Protein AF-0000000080641551 (afdb_homodimer)

Secondary structure (DSSP, 8-state):
----EEEEEE-GGGTB-TTSSB-HHHHHHHHHHHHHHHHTT-EEEEE---HHHHHTTTTT-SS---SHHHHHHHHHHHHHHHHHHHHHHHHTTT--EEEEEE-GGGGTSHHHHHHHHHHHHHHHHTT-EEEEEE-TTT--GGGS-SSHHHHHHHHHHHTT-SEEEEE-SSSSEESS-TTT-TT--EESEESS--HHHHHHHHT---SS-SS-HHHHHHHHHHHHHTT-EEEEEE--STTHHHHHHTT--EEEEES-TT-PPPPHHHHHHHHH--EEEEEEE-HHHHHHHHHS-PPBPGGGEEEEES---TT-EEEEEETTEEEEEEE-SS-HHHHHHHTT--GGGSTT-S---SB-GGGEEES---STT-/----EEEEEE-GGGTB-TTSSB-HHHHHHHHHHHHHHHHTT-EEEEE---HHHHHTTTTT-SS---SHHHHHHHHHHHHHHHHHHHHHHHHTTT--EEEEEE-GGGGTSHHHHHHHHHHHHHHHHTT-EEEEEE-TTT--GGGS-SSHHHHHHHHHHHTT-SEEEEE-SSSS-BSS-TTT-TT--B-SEESS--HHHHHHHTT---SS-SS-HHHHHHHHHHHHHTT-EEEEEE--STTHHHHHHTT--EEEEES-TT-PPPPHHHHHHHHH--EEEEEEE-HHHHHHHHHS-PPBPGGGEEEEES---TT-EEEEEETTEEEEEEE-SS-HHHHHHHTT--GGGSTT-S---SB-GGGEEES---STT-

Solvent-accessible surface area (backbone atoms only — not comparable to full-atom values): 37179 Å² total; per-residue (Å²): 129,83,72,43,38,35,32,38,30,42,39,43,78,67,35,31,46,96,80,46,34,62,28,67,68,45,50,44,37,53,43,46,15,52,48,50,44,43,73,68,57,30,46,57,35,37,29,46,57,40,26,39,37,44,9,22,58,81,66,67,38,94,48,80,56,83,49,69,42,49,36,17,32,13,19,15,32,1,42,58,54,48,49,47,52,52,41,60,52,28,44,76,73,76,38,46,57,23,52,39,71,44,52,54,67,45,48,44,38,66,66,27,36,51,38,36,41,44,14,53,50,50,32,51,75,62,64,33,34,44,39,33,35,69,41,51,40,47,48,36,79,88,48,36,65,67,26,62,46,40,48,40,20,52,50,30,34,60,66,58,20,59,31,36,37,40,41,49,98,44,58,41,49,50,82,39,58,57,89,79,32,84,80,39,47,70,41,57,67,36,65,66,80,48,70,68,60,51,58,60,27,65,72,55,72,59,88,81,53,84,47,33,59,36,44,48,50,52,16,45,45,51,15,44,74,37,29,20,30,31,34,36,13,35,75,67,60,52,54,28,58,56,37,38,74,71,70,65,45,50,26,18,38,35,44,57,94,76,59,62,77,57,57,56,54,24,45,41,40,65,72,29,42,62,70,48,33,34,37,32,32,35,62,69,41,41,51,36,36,74,75,64,55,39,49,40,41,30,48,27,34,72,45,72,46,68,75,37,54,59,62,34,27,24,34,35,30,30,83,91,34,76,45,27,29,22,33,24,67,38,24,41,68,52,41,66,70,40,42,56,36,50,71,86,74,47,81,87,53,87,66,65,41,36,23,41,42,68,32,40,26,64,66,68,67,67,76,60,86,110,128,83,73,43,38,37,33,40,29,43,39,43,79,68,34,30,45,96,81,46,34,61,28,66,68,44,49,44,36,52,42,45,16,51,47,50,43,43,71,69,57,30,46,56,35,37,28,44,57,40,24,38,37,45,9,21,57,82,68,68,38,91,47,82,57,84,48,69,42,47,36,17,32,13,20,15,32,1,42,56,53,47,49,48,52,53,39,60,52,27,44,78,72,75,38,46,57,22,52,41,69,44,53,54,67,45,49,43,38,66,66,27,36,51,39,36,40,43,15,50,50,49,32,50,76,63,64,33,33,45,40,33,34,69,43,52,42,46,47,38,79,90,48,36,66,68,26,62,46,42,49,40,20,54,49,32,34,59,66,58,21,58,32,36,38,39,42,47,99,43,57,42,48,51,82,39,59,56,90,79,32,84,79,40,47,70,40,57,67,35,67,65,80,49,70,68,59,51,58,60,28,64,73,53,72,58,90,79,53,83,47,32,58,36,43,50,49,52,16,46,46,52,15,44,75,36,28,22,30,33,34,36,15,35,76,67,60,53,55,28,57,56,36,37,73,70,71,65,44,50,26,18,38,34,44,58,93,75,58,61,74,58,57,56,56,25,44,42,40,64,71,28,42,60,71,49,34,35,36,32,33,34,63,69,41,40,49,36,36,74,75,65,55,39,50,39,40,31,48,29,32,70,46,71,46,67,76,36,56,57,61,33,26,24,34,33,30,30,84,92,35,76,45,28,30,22,34,24,67,38,24,41,68,51,41,68,71,40,41,56,36,49,71,86,75,47,81,85,54,89,66,68,41,35,24,41,44,67,32,41,29,67,67,69,69,64,75,60,86,109

Foldseek 3Di:
DDAFEEEEEDEQVQQADPQLAGDLVSLLFVLLQVLVSVVVVYHYEYEYDRLLRQFLVVVVHSGRDDDLQSSLNSSVRSVVVVQVSNQVNNVVSVEAEDEDADWLVLLADPVSLVVVQVVVVVCRVVRHHYYYYHNSNPDDPVGHLLGSLLVSLLVCLSNVGQAYEYADPALEAWPADCVVDVPIDHAAEAAAQDPSSLVRFVVPDDDPRSQGPNSNRVSQRSNVVSQHKYWYGHAGGNCQVVCVVVSNHRYYIYHDPPRDGQDNLQSSLAPRYPAQWEWEFEPVQLCCCQPVLAFAFLLGTDAIGHWDAQQHKHFYAYPVGTFWIFGFRHTNVRSVVSHNPDQVPDPPDPDRGRGGSSGIYTPCNPPPVD/DDAFEEEEEDEQVQQADPQLAGDLVSLLFVLLQVLVSVVVVYHYEYEYDRLLRQFLVVVPHSGRDDDLQSSLVSSVRSVVVVLVSNQVNNVVSVEAEDEDADWLVLLADPVSLVVVQVVVVVCRVVRHHYYYYHNSNPDDPVGHLLGSLLVSLLVCLSNVGQAYEYADPALEQWPADCVVDVPIDHAAEAAAQDPSSLVRFVVPDDDPRSQGPNSNRVSQRSNVVSQHKYWYGHAGGNCQVVCVVVSNHRYYIYHDPPRDGQDNLQSSLAPRYDAQWEWEFEPVQLCCCQPVLAFAFLLGTDAIGHWDAQQHKHFYAYPVGTFWIFGFRHTNVRSVVSHNPDQVRDPPDPDRGRGGSSGIYTPCPPPPVD

pLDDT: mean 82.6, std 15.91, range [26.17, 98.56]

Organism: Bacillus amyloliquefaciens (strain ATCC 23350 / DSM 7 / BCRC 11601 / CCUG 28519 / NBRC 15535 / NRRL B-14393 / F) (NCBI:txid692420)

Structure (mmCIF, N/CA/C/O backbone):
data_AF-0000000080641551-model_v1
#
loop_
_entity.id
_entity.type
_entity.pdbx_description
1 polymer 'Glutamate 5-kinase'
#
loop_
_atom_site.group_PDB
_atom_site.id
_atom_site.type_symbol
_atom_site.label_atom_id
_atom_site.label_alt_id
_atom_site.label_comp_id
_atom_site.label_asym_id
_atom_site.label_entity_id
_atom_site.label_seq_id
_atom_site.pdbx_PDB_ins_code
_atom_site.Cartn_x
_atom_site.Cartn_y
_atom_site.Cartn_z
_atom_site.occupancy
_atom_site.B_iso_or_equiv
_atom_site.auth_seq_id
_atom_site.auth_comp_id
_atom_site.auth_asym_id
_atom_site.auth_atom_id
_atom_site.pdbx_PDB_model_num
ATOM 1 N N . MET A 1 1 ? 16.047 -33.625 -2.916 1 55.66 1 MET A N 1
ATOM 2 C CA . MET A 1 1 ? 15.016 -32.906 -3.654 1 55.66 1 MET A CA 1
ATOM 3 C C . MET A 1 1 ? 15.484 -31.516 -4.043 1 55.66 1 MET A C 1
ATOM 5 O O . MET A 1 1 ? 16.203 -30.859 -3.279 1 55.66 1 MET A O 1
ATOM 9 N N . LYS A 1 2 ? 15.336 -31.078 -5.301 1 81.25 2 LYS A N 1
ATOM 10 C CA . LYS A 1 2 ? 15.773 -29.781 -5.832 1 81.25 2 LYS A CA 1
ATOM 11 C C . LYS A 1 2 ? 15.023 -28.641 -5.164 1 81.25 2 LYS A C 1
ATOM 13 O O . LYS A 1 2 ? 13.82 -28.734 -4.922 1 81.25 2 LYS A O 1
ATOM 18 N N . LYS A 1 3 ? 15.742 -27.656 -4.621 1 91.44 3 LYS A N 1
ATOM 19 C CA . LYS A 1 3 ? 15.188 -26.438 -4.043 1 91.44 3 LYS A CA 1
ATOM 20 C C . LYS A 1 3 ? 14.195 -25.781 -5 1 91.44 3 LYS A C 1
ATOM 22 O O . LYS A 1 3 ? 14.477 -25.641 -6.191 1 91.44 3 LYS A O 1
ATOM 27 N N . GLN A 1 4 ? 12.977 -25.641 -4.477 1 94.44 4 GLN A N 1
ATOM 28 C CA . GLN A 1 4 ? 11.953 -24.984 -5.285 1 94.44 4 GLN A CA 1
ATOM 29 C C . GLN A 1 4 ? 11.43 -23.719 -4.605 1 94.44 4 GLN A C 1
ATOM 31 O O . GLN A 1 4 ? 11.492 -23.594 -3.379 1 94.44 4 GLN A O 1
ATOM 36 N N . ARG A 1 5 ? 11.031 -22.812 -5.445 1 95.31 5 ARG A N 1
ATOM 37 C CA . ARG A 1 5 ? 10.328 -21.609 -4.996 1 95.31 5 ARG A CA 1
ATOM 38 C C . ARG A 1 5 ? 8.828 -21.75 -5.176 1 95.31 5 ARG A C 1
ATOM 40 O O . ARG A 1 5 ? 8.336 -21.891 -6.305 1 95.31 5 ARG A O 1
ATOM 47 N N . ILE A 1 6 ? 8.102 -21.703 -4.047 1 97.56 6 ILE A N 1
ATOM 48 C CA . ILE A 1 6 ? 6.688 -22.062 -4.07 1 97.56 6 ILE A CA 1
ATOM 49 C C . ILE A 1 6 ? 5.855 -20.906 -3.541 1 97.56 6 ILE A C 1
ATOM 51 O O . ILE A 1 6 ? 6.176 -20.328 -2.5 1 97.56 6 ILE A O 1
ATOM 55 N N . VAL A 1 7 ? 4.836 -20.484 -4.289 1 98.25 7 VAL A N 1
ATOM 56 C CA . VAL A 1 7 ? 3.84 -19.531 -3.818 1 98.25 7 VAL A CA 1
ATOM 57 C C . VAL A 1 7 ? 2.578 -20.266 -3.377 1 98.25 7 VAL A C 1
ATOM 59 O O . VAL A 1 7 ? 2.033 -21.078 -4.129 1 98.25 7 VAL A O 1
ATOM 62 N N . VAL A 1 8 ? 2.156 -20.047 -2.146 1 98.56 8 VAL A N 1
ATOM 63 C CA . VAL A 1 8 ? 0.951 -20.672 -1.603 1 98.56 8 VAL A CA 1
ATOM 64 C C . VAL A 1 8 ? -0.115 -19.609 -1.363 1 98.56 8 VAL A C 1
ATOM 66 O O . VAL A 1 8 ? 0.121 -18.625 -0.639 1 98.56 8 VAL A O 1
ATOM 69 N N . LYS A 1 9 ? -1.244 -19.75 -2.004 1 97.06 9 LYS A N 1
ATOM 70 C CA . LYS A 1 9 ? -2.381 -18.859 -1.772 1 97.06 9 LYS A CA 1
ATOM 71 C C . LYS A 1 9 ? -3.434 -19.531 -0.897 1 97.06 9 LYS A C 1
ATOM 73 O O . LYS A 1 9 ? -3.91 -20.625 -1.218 1 97.06 9 LYS A O 1
ATOM 78 N N . ILE A 1 10 ? -3.738 -18.922 0.166 1 94.69 10 ILE A N 1
ATOM 79 C CA . ILE A 1 10 ? -4.785 -19.406 1.061 1 94.69 10 ILE A CA 1
ATOM 80 C C . ILE A 1 10 ? -5.969 -18.438 1.038 1 94.69 10 ILE A C 1
ATOM 82 O O . ILE A 1 10 ? -5.816 -17.25 1.337 1 94.69 10 ILE A O 1
ATOM 86 N N . GLY A 1 11 ? -7.094 -18.953 0.756 1 87.5 11 GLY A N 1
ATOM 87 C CA . GLY A 1 11 ? -8.297 -18.125 0.706 1 87.5 11 GLY A CA 1
ATOM 88 C C . GLY A 1 11 ? -8.914 -17.906 2.07 1 87.5 11 GLY A C 1
ATOM 89 O O . GLY A 1 11 ? -8.555 -18.562 3.045 1 87.5 11 GLY A O 1
ATOM 90 N N . SER A 1 12 ? -9.891 -16.969 2.105 1 84.75 12 SER A N 1
ATOM 91 C CA . SER A 1 12 ? -10.555 -16.594 3.35 1 84.75 12 SER A CA 1
ATOM 92 C C . SER A 1 12 ? -11.289 -17.797 3.959 1 84.75 12 SER A C 1
ATOM 94 O O . SER A 1 12 ? -11.281 -17.969 5.18 1 84.75 12 SER A O 1
ATOM 96 N N . SER A 1 13 ? -11.859 -18.625 3.064 1 81.25 13 SER A N 1
ATOM 97 C CA . SER A 1 13 ? -12.609 -19.766 3.549 1 81.25 13 SER A CA 1
ATOM 98 C C . SER A 1 13 ? -11.703 -20.766 4.27 1 81.25 13 SER A C 1
ATOM 100 O O . SER A 1 13 ? -12.148 -21.469 5.172 1 81.25 13 SER A O 1
ATOM 102 N N . SER A 1 14 ? -10.492 -20.75 3.871 1 86 14 SER A N 1
ATOM 103 C CA . SER A 1 14 ? -9.531 -21.672 4.461 1 86 14 SER A CA 1
ATOM 104 C C . SER A 1 14 ? -8.875 -21.078 5.699 1 86 14 SER A C 1
ATOM 106 O O . SER A 1 14 ? -8.031 -21.719 6.332 1 86 14 SER A O 1
ATOM 108 N N . LEU A 1 15 ? -9.266 -19.891 6.105 1 89.81 15 LEU A N 1
ATOM 109 C CA . LEU A 1 15 ? -8.656 -19.219 7.246 1 89.81 15 LEU A CA 1
ATOM 110 C C . LEU A 1 15 ? -9.695 -18.922 8.32 1 89.81 15 LEU A C 1
ATOM 112 O O . LEU A 1 15 ? -9.344 -18.547 9.445 1 89.81 15 LEU A O 1
ATOM 116 N N . THR A 1 16 ? -10.969 -19.047 7.953 1 87.88 16 THR A N 1
ATOM 117 C CA . THR A 1 16 ? -12.023 -18.578 8.844 1 87.88 16 THR A CA 1
ATOM 118 C C . THR A 1 16 ? -12.883 -19.734 9.328 1 87.88 16 THR A C 1
ATOM 120 O O . THR A 1 16 ? -12.891 -20.812 8.711 1 87.88 16 THR A O 1
ATOM 123 N N . ASN A 1 17 ? -13.57 -19.5 10.414 1 86.94 17 ASN A N 1
ATOM 124 C CA . ASN A 1 17 ? -14.555 -20.453 10.922 1 86.94 17 ASN A CA 1
ATOM 125 C C . ASN A 1 17 ? -15.961 -20.141 10.406 1 86.94 17 ASN A C 1
ATOM 127 O O . ASN A 1 17 ? -16.125 -19.312 9.5 1 86.94 17 ASN A O 1
ATOM 131 N N . SER A 1 18 ? -16.922 -20.859 10.914 1 81.44 18 SER A N 1
ATOM 132 C CA . SER A 1 18 ? -18.297 -20.781 10.422 1 81.44 18 SER A CA 1
ATOM 133 C C . SER A 1 18 ? -18.891 -19.391 10.695 1 81.44 18 SER A C 1
ATOM 135 O O . SER A 1 18 ? -19.797 -18.953 9.984 1 81.44 18 SER A O 1
ATOM 137 N N . ASN A 1 19 ? -18.359 -18.688 11.625 1 80.06 19 ASN A N 1
ATOM 138 C CA . ASN A 1 19 ? -18.875 -17.359 11.961 1 80.06 19 ASN A CA 1
ATOM 139 C C . ASN A 1 19 ? -18.156 -16.266 11.18 1 80.06 19 ASN A C 1
ATOM 141 O O . ASN A 1 19 ? -18.453 -15.086 11.336 1 80.06 19 ASN A O 1
ATOM 145 N N . GLY A 1 20 ? -17.203 -16.672 10.406 1 80.44 20 GLY A N 1
ATOM 146 C CA . GLY A 1 20 ? -16.5 -15.711 9.57 1 80.44 20 GLY A CA 1
ATOM 147 C C . GLY A 1 20 ? -15.281 -15.109 10.242 1 80.44 20 GLY A C 1
ATOM 148 O O . GLY A 1 20 ? -14.602 -14.258 9.664 1 80.44 20 GLY A O 1
ATOM 149 N N . SER A 1 21 ? -14.992 -15.547 11.414 1 85.88 21 SER A N 1
ATOM 150 C CA . SER A 1 21 ? -13.812 -15.07 12.133 1 85.88 21 SER A CA 1
ATOM 151 C C . SER A 1 21 ? -12.609 -15.961 11.867 1 85.88 21 SER A C 1
ATOM 153 O O . SER A 1 21 ? -12.758 -17.109 11.414 1 85.88 21 SER A O 1
ATOM 155 N N . ILE A 1 22 ? -11.453 -15.438 12.109 1 90.06 22 ILE A N 1
ATOM 156 C CA . ILE A 1 22 ? -10.227 -16.172 11.852 1 90.06 22 ILE A CA 1
ATOM 157 C C . ILE A 1 22 ? -10.18 -17.422 12.734 1 90.06 22 ILE A C 1
ATOM 159 O O . ILE A 1 22 ? -10.555 -17.375 13.914 1 90.06 22 ILE A O 1
ATOM 163 N N . ASP A 1 23 ? -9.797 -18.5 12.117 1 92.44 23 ASP A N 1
ATOM 164 C CA . ASP A 1 23 ? -9.625 -19.797 12.789 1 92.44 23 ASP A CA 1
ATOM 165 C C . ASP A 1 23 ? -8.156 -20.062 13.086 1 92.44 23 ASP A C 1
ATOM 167 O O . ASP A 1 23 ? -7.398 -20.453 12.195 1 92.44 23 ASP A O 1
ATOM 171 N N . GLU A 1 24 ? -7.781 -19.984 14.336 1 93.12 24 GLU A N 1
ATOM 172 C CA . GLU A 1 24 ? -6.387 -20.125 14.742 1 93.12 24 GLU A CA 1
ATOM 173 C C . GLU A 1 24 ? -5.844 -21.516 14.406 1 93.12 24 GLU A C 1
ATOM 175 O O . GLU A 1 24 ? -4.668 -21.656 14.078 1 93.12 24 GLU A O 1
ATOM 180 N N . ALA A 1 25 ? -6.691 -22.469 14.523 1 94.62 25 ALA A N 1
ATOM 181 C CA . ALA A 1 25 ? -6.27 -23.844 14.227 1 94.62 25 ALA A CA 1
ATOM 182 C C . ALA A 1 25 ? -5.875 -23.984 12.766 1 94.62 25 ALA A C 1
ATOM 184 O O . ALA A 1 25 ? -4.938 -24.719 12.438 1 94.62 25 ALA A O 1
ATOM 185 N N . LYS A 1 26 ? -6.602 -23.375 11.969 1 94.06 26 LYS A N 1
ATOM 186 C CA . LYS A 1 26 ? -6.289 -23.422 10.547 1 94.06 26 LYS A CA 1
ATOM 187 C C . LYS A 1 26 ? -4.961 -22.719 10.25 1 94.06 26 LYS A C 1
ATOM 189 O O . LYS A 1 26 ? -4.16 -23.219 9.453 1 94.06 26 LYS A O 1
ATOM 194 N N . ILE A 1 27 ? -4.758 -21.578 10.859 1 96.06 27 ILE A N 1
ATOM 195 C CA . ILE A 1 27 ? -3.504 -20.844 10.68 1 96.06 27 ILE A CA 1
ATOM 196 C C . ILE A 1 27 ? -2.338 -21.703 11.172 1 96.06 27 ILE A C 1
ATOM 198 O O . ILE A 1 27 ? -1.302 -21.797 10.508 1 96.06 27 ILE A O 1
ATOM 202 N N . LYS A 1 28 ? -2.518 -22.297 12.297 1 97.06 28 LYS A N 1
ATOM 203 C CA . LYS A 1 28 ? -1.504 -23.188 12.844 1 97.06 28 LYS A CA 1
ATOM 204 C C . LYS A 1 28 ? -1.162 -24.297 11.859 1 97.06 28 LYS A C 1
ATOM 206 O O . LYS A 1 28 ? 0.013 -24.594 11.625 1 97.06 28 LYS A O 1
ATOM 211 N N . GLU A 1 29 ? -2.156 -24.875 11.344 1 97.06 29 GLU A N 1
ATOM 212 C CA . GLU A 1 29 ? -1.962 -25.969 10.391 1 97.06 29 GLU A CA 1
ATOM 213 C C . GLU A 1 29 ? -1.209 -25.5 9.156 1 97.06 29 GLU A C 1
ATOM 215 O O . GLU A 1 29 ? -0.31 -26.188 8.672 1 97.06 29 GLU A O 1
ATOM 220 N N . HIS A 1 30 ? -1.605 -24.391 8.586 1 97.56 30 HIS A N 1
ATOM 221 C CA . HIS A 1 30 ? -0.941 -23.844 7.41 1 97.56 30 HIS A CA 1
ATOM 222 C C . HIS A 1 30 ? 0.521 -23.531 7.699 1 97.56 30 HIS A C 1
ATOM 224 O O . HIS A 1 30 ? 1.396 -23.797 6.875 1 97.56 30 HIS A O 1
ATOM 230 N N . THR A 1 31 ? 0.793 -22.922 8.867 1 98.12 31 THR A N 1
ATOM 231 C CA . THR A 1 31 ? 2.158 -22.547 9.211 1 98.12 31 THR A CA 1
ATOM 232 C C . THR A 1 31 ? 3.016 -23.797 9.445 1 98.12 31 THR A C 1
ATOM 234 O O . THR A 1 31 ? 4.215 -23.781 9.156 1 98.12 31 THR A O 1
ATOM 237 N N . GLU A 1 32 ? 2.432 -24.844 9.969 1 98.25 32 GLU A N 1
ATOM 238 C CA . GLU A 1 32 ? 3.135 -26.109 10.102 1 98.25 32 GLU A CA 1
ATOM 239 C C . GLU A 1 32 ? 3.537 -26.672 8.742 1 98.25 32 GLU A C 1
ATOM 241 O O . GLU A 1 32 ? 4.656 -27.156 8.57 1 98.25 32 GLU A O 1
ATOM 246 N N . ALA A 1 33 ? 2.639 -26.625 7.859 1 98.44 33 ALA A N 1
ATOM 247 C CA . ALA A 1 33 ? 2.904 -27.109 6.508 1 98.44 33 ALA A CA 1
ATOM 248 C C . ALA A 1 33 ? 4 -26.297 5.832 1 98.44 33 ALA A C 1
ATOM 250 O O . ALA A 1 33 ? 4.883 -26.844 5.176 1 98.44 33 ALA A O 1
ATOM 251 N N . ILE A 1 34 ? 3.936 -25.016 5.98 1 98.44 34 ILE A N 1
ATOM 252 C CA . ILE A 1 34 ? 4.93 -24.109 5.41 1 98.44 34 ILE A CA 1
ATOM 253 C C . ILE A 1 34 ? 6.301 -24.406 6.016 1 98.44 34 ILE A C 1
ATOM 255 O O . ILE A 1 34 ? 7.305 -24.453 5.301 1 98.44 34 ILE A O 1
ATOM 259 N N . SER A 1 35 ? 6.324 -24.594 7.312 1 98.31 35 SER A N 1
ATOM 260 C CA . SER A 1 35 ? 7.578 -24.844 8.008 1 98.31 35 SER A CA 1
ATOM 261 C C . SER A 1 35 ? 8.234 -26.125 7.504 1 98.31 35 SER A C 1
ATOM 263 O O . SER A 1 35 ? 9.461 -26.203 7.418 1 98.31 35 SER A O 1
ATOM 265 N N . LEU A 1 36 ? 7.438 -27.125 7.211 1 98.12 36 LEU A N 1
ATOM 266 C CA . LEU A 1 36 ? 7.973 -28.375 6.695 1 98.12 36 LEU A CA 1
ATOM 267 C C . LEU A 1 36 ? 8.648 -28.172 5.344 1 98.12 36 LEU A C 1
ATOM 269 O O . LEU A 1 36 ? 9.719 -28.719 5.086 1 98.12 36 LEU A O 1
ATOM 273 N N . LEU A 1 37 ? 8.031 -27.391 4.457 1 97.81 37 LEU A N 1
ATOM 274 C CA . LEU A 1 37 ? 8.648 -27.094 3.166 1 97.81 37 LEU A CA 1
ATOM 275 C C . LEU A 1 37 ? 9.969 -26.359 3.354 1 97.81 37 LEU A C 1
ATOM 277 O O . LEU A 1 37 ? 10.945 -26.641 2.656 1 97.81 37 LEU A O 1
ATOM 281 N N . LYS A 1 38 ? 9.922 -25.406 4.273 1 97.44 38 LYS A N 1
ATOM 282 C CA . LYS A 1 38 ? 11.133 -24.656 4.566 1 97.44 38 LYS A CA 1
ATOM 283 C C . LYS A 1 38 ? 12.234 -25.562 5.094 1 97.44 38 LYS A C 1
ATOM 285 O O . LYS A 1 38 ? 13.398 -25.438 4.707 1 97.44 38 LYS A O 1
ATOM 290 N N . GLU A 1 39 ? 11.898 -26.438 5.938 1 96.31 39 GLU A N 1
ATOM 291 C CA . GLU A 1 39 ? 12.844 -27.406 6.484 1 96.31 39 GLU A CA 1
ATOM 292 C C . GLU A 1 39 ? 13.445 -28.266 5.379 1 96.31 39 GLU A C 1
ATOM 294 O O . GLU A 1 39 ? 14.594 -28.703 5.48 1 96.31 39 GLU A O 1
ATOM 299 N N . ASN A 1 40 ? 12.664 -28.531 4.402 1 96.5 40 ASN A N 1
ATOM 300 C CA . ASN A 1 40 ? 13.117 -29.344 3.275 1 96.5 40 ASN A CA 1
ATOM 301 C C . ASN A 1 40 ? 13.945 -28.531 2.293 1 96.5 40 ASN A C 1
ATOM 303 O O . ASN A 1 40 ? 14.328 -29.016 1.229 1 96.5 40 ASN A O 1
ATOM 307 N N . GLY A 1 41 ? 14.148 -27.219 2.582 1 95.81 41 GLY A N 1
ATOM 308 C CA . GLY A 1 41 ? 15.078 -26.406 1.811 1 95.81 41 GLY A CA 1
ATOM 309 C C . GLY A 1 41 ? 14.391 -25.547 0.762 1 95.81 41 GLY A C 1
ATOM 310 O O . GLY A 1 41 ? 15.055 -24.828 0.014 1 95.81 41 GLY A O 1
ATOM 311 N N . HIS A 1 42 ? 13.055 -25.562 0.713 1 97.31 42 HIS A N 1
ATOM 312 C CA . HIS A 1 42 ? 12.312 -24.797 -0.286 1 97.31 42 HIS A CA 1
ATOM 313 C C . HIS A 1 42 ? 12.102 -23.359 0.162 1 97.31 42 HIS A C 1
ATOM 315 O O . HIS A 1 42 ? 12.203 -23.062 1.354 1 97.31 42 HIS A O 1
ATOM 321 N N . GLU A 1 43 ? 11.93 -22.438 -0.804 1 97.38 43 GLU A N 1
ATOM 322 C CA . GLU A 1 43 ? 11.453 -21.078 -0.544 1 97.38 43 GLU A CA 1
ATOM 323 C C . GLU A 1 43 ? 9.93 -21 -0.639 1 97.38 43 GLU A C 1
ATOM 325 O O . GLU A 1 43 ? 9.328 -21.609 -1.531 1 97.38 43 GLU A O 1
ATOM 330 N N . VAL A 1 44 ? 9.352 -20.391 0.33 1 98.44 44 VAL A N 1
ATOM 331 C CA . VAL A 1 44 ? 7.891 -20.359 0.36 1 98.44 44 VAL A CA 1
ATOM 332 C C . VAL A 1 44 ? 7.414 -18.906 0.535 1 98.44 44 VAL A C 1
ATOM 334 O O . VAL A 1 44 ? 7.902 -18.188 1.41 1 98.44 44 VAL A O 1
ATOM 337 N N . ILE A 1 45 ? 6.531 -18.453 -0.301 1 98.5 45 ILE A N 1
ATOM 338 C CA . ILE A 1 45 ? 5.82 -17.188 -0.198 1 98.5 45 ILE A CA 1
ATOM 339 C C . ILE A 1 45 ? 4.332 -17.438 0.027 1 98.5 45 ILE A C 1
ATOM 341 O O . ILE A 1 45 ? 3.721 -18.25 -0.681 1 98.5 45 ILE A O 1
ATOM 345 N N . LEU A 1 46 ? 3.809 -16.812 1.012 1 98.56 46 LEU A N 1
ATOM 346 C CA . LEU A 1 46 ? 2.396 -16.984 1.331 1 98.56 46 LEU A CA 1
ATOM 347 C C . LEU A 1 46 ? 1.58 -15.781 0.872 1 98.56 46 LEU A C 1
ATOM 349 O O . LEU A 1 46 ? 1.899 -14.641 1.216 1 98.56 46 LEU A O 1
ATOM 353 N N . ILE A 1 47 ? 0.612 -16 0.034 1 97.56 47 ILE A N 1
ATOM 354 C CA . ILE A 1 47 ? -0.433 -15.031 -0.26 1 97.56 47 ILE A CA 1
ATOM 355 C C . ILE A 1 47 ? -1.66 -15.312 0.604 1 97.56 47 ILE A C 1
ATOM 357 O O . ILE A 1 47 ? -2.348 -16.312 0.408 1 97.56 47 ILE A O 1
ATOM 361 N N . THR A 1 48 ? -1.895 -14.445 1.508 1 95.75 48 THR A N 1
ATOM 362 C CA . THR A 1 48 ? -2.959 -14.695 2.473 1 95.75 48 THR A CA 1
ATOM 363 C C . THR A 1 48 ? -4.184 -13.836 2.162 1 95.75 48 THR A C 1
ATOM 365 O O . THR A 1 48 ? -4.203 -13.117 1.164 1 95.75 48 THR A O 1
ATOM 368 N N . SER A 1 49 ? -5.207 -14.164 2.85 1 91.75 49 SER A N 1
ATOM 369 C CA . SER A 1 49 ? -6.453 -13.414 2.959 1 91.75 49 SER A CA 1
ATOM 370 C C . SER A 1 49 ? -6.906 -13.305 4.41 1 91.75 49 SER A C 1
ATOM 372 O O . SER A 1 49 ? -6.113 -13.508 5.332 1 91.75 49 SER A O 1
ATOM 374 N N . GLY A 1 50 ? -8 -12.773 4.613 1 90.5 50 GLY A N 1
ATOM 375 C CA . GLY A 1 50 ? -8.602 -12.922 5.93 1 90.5 50 GLY A CA 1
ATOM 376 C C . GLY A 1 50 ? -8.461 -11.68 6.793 1 90.5 50 GLY A C 1
ATOM 377 O O . GLY A 1 50 ? -8.891 -11.672 7.949 1 90.5 50 GLY A O 1
ATOM 378 N N . ALA A 1 51 ? -7.867 -10.602 6.262 1 92.56 51 ALA A N 1
ATOM 379 C CA . ALA A 1 51 ? -7.707 -9.398 7.074 1 92.56 51 ALA A CA 1
ATOM 380 C C . ALA A 1 51 ? -9.055 -8.898 7.574 1 92.56 51 ALA A C 1
ATOM 382 O O . ALA A 1 51 ? -9.203 -8.57 8.758 1 92.56 51 ALA A O 1
ATOM 383 N N . VAL A 1 52 ? -10.055 -8.867 6.707 1 91.56 52 VAL A N 1
ATOM 384 C CA . VAL A 1 52 ? -11.383 -8.406 7.094 1 91.56 52 VAL A CA 1
ATOM 385 C C . VAL A 1 52 ? -11.969 -9.328 8.156 1 91.56 52 VAL A C 1
ATOM 387 O O . VAL A 1 52 ? -12.492 -8.867 9.172 1 91.56 52 VAL A O 1
ATOM 390 N N . ALA A 1 53 ? -11.836 -10.586 7.941 1 90.12 53 ALA A N 1
ATOM 391 C CA . ALA A 1 53 ? -12.352 -11.586 8.875 1 90.12 53 ALA A CA 1
ATOM 392 C C . ALA A 1 53 ? -11.68 -11.461 10.234 1 90.12 53 ALA A C 1
ATOM 394 O O . ALA A 1 53 ? -12.312 -11.703 11.266 1 90.12 53 ALA A O 1
ATOM 395 N N . ALA A 1 54 ? -10.477 -11.086 10.25 1 92.06 54 ALA A N 1
ATOM 396 C CA . ALA A 1 54 ? -9.711 -10.992 11.484 1 92.06 54 ALA A CA 1
ATOM 397 C C . ALA A 1 54 ? -10.07 -9.727 12.266 1 92.06 54 ALA A C 1
ATOM 399 O O . ALA A 1 54 ? -9.844 -9.648 13.469 1 92.06 54 ALA A O 1
ATOM 400 N N . GLY A 1 55 ? -10.672 -8.742 11.586 1 93.12 55 GLY A N 1
ATOM 401 C CA . GLY A 1 55 ? -10.75 -7.434 12.211 1 93.12 55 GLY A CA 1
ATOM 402 C C . GLY A 1 55 ? -12.164 -7.004 12.531 1 93.12 55 GLY A C 1
ATOM 403 O O . GLY A 1 55 ? -12.383 -6.098 13.336 1 93.12 55 GLY A O 1
ATOM 404 N N . PHE A 1 56 ? -13.195 -7.613 11.906 1 91.38 56 PHE A N 1
ATOM 405 C CA . PHE A 1 56 ? -14.516 -6.996 11.984 1 91.38 56 PHE A CA 1
ATOM 406 C C . PHE A 1 56 ? -15.086 -7.117 13.391 1 91.38 56 PHE A C 1
ATOM 408 O O . PHE A 1 56 ? -15.758 -6.207 13.875 1 91.38 56 PHE A O 1
ATOM 415 N N . SER A 1 57 ? -14.773 -8.195 14.102 1 89.12 57 SER A N 1
ATOM 416 C CA . SER A 1 57 ? -15.266 -8.328 15.469 1 89.12 57 SER A CA 1
ATOM 417 C C . SER A 1 57 ? -14.609 -7.312 16.391 1 89.12 57 SER A C 1
ATOM 419 O O . SER A 1 57 ? -15.258 -6.777 17.297 1 89.12 57 SER A O 1
ATOM 421 N N . ALA A 1 58 ? -13.375 -7.066 16.219 1 89.94 58 ALA A N 1
ATOM 422 C CA . ALA A 1 58 ? -12.641 -6.109 17.031 1 89.94 58 ALA A CA 1
ATOM 423 C C . ALA A 1 58 ? -13.195 -4.699 16.875 1 89.94 58 ALA A C 1
ATOM 425 O O . ALA A 1 58 ? -13.047 -3.852 17.75 1 89.94 58 ALA A O 1
ATOM 426 N N . LEU A 1 59 ? -13.844 -4.469 15.766 1 91.88 59 LEU A N 1
ATOM 427 C CA . LEU A 1 59 ? -14.43 -3.162 15.492 1 91.88 59 LEU A CA 1
ATOM 428 C C . LEU A 1 59 ? -15.859 -3.092 16.016 1 91.88 59 LEU A C 1
ATOM 430 O O . LEU A 1 59 ? -16.531 -2.064 15.867 1 91.88 59 LEU A O 1
ATOM 434 N N . GLY A 1 60 ? -16.344 -4.188 16.469 1 89.88 60 GLY A N 1
ATOM 435 C CA . GLY A 1 60 ? -17.688 -4.215 17.031 1 89.88 60 GLY A CA 1
ATOM 436 C C . GLY A 1 60 ? -18.75 -4.664 16.047 1 89.88 60 GLY A C 1
ATOM 437 O O . GLY A 1 60 ? -19.938 -4.598 16.344 1 89.88 60 GLY A O 1
ATOM 438 N N . TYR A 1 61 ? -18.312 -5.09 14.875 1 89.38 61 TYR A N 1
ATOM 439 C CA . TYR A 1 61 ? -19.281 -5.629 13.93 1 89.38 61 TYR A CA 1
ATOM 440 C C . TYR A 1 61 ? -19.719 -7.027 14.336 1 89.38 61 TYR A C 1
ATOM 442 O O . TYR A 1 61 ? -18.906 -7.859 14.727 1 89.38 61 TYR A O 1
ATOM 450 N N . PRO A 1 62 ? -20.969 -7.273 14.273 1 87.06 62 PRO A N 1
ATOM 451 C CA . PRO A 1 62 ? -21.453 -8.609 14.625 1 87.06 62 PRO A CA 1
ATOM 452 C C . PRO A 1 62 ? -21.156 -9.648 13.539 1 87.06 62 PRO A C 1
ATOM 454 O O . PRO A 1 62 ? -21.109 -10.844 13.828 1 87.06 62 PRO A O 1
ATOM 457 N N . SER A 1 63 ? -21.109 -9.133 12.32 1 87.19 63 SER A N 1
ATOM 458 C CA . SER A 1 63 ? -20.766 -9.953 11.164 1 87.19 63 SER A CA 1
ATOM 459 C C . SER A 1 63 ? -19.922 -9.172 10.164 1 87.19 63 SER A C 1
ATOM 461 O O . SER A 1 63 ? -19.672 -7.98 10.352 1 87.19 63 SER A O 1
ATOM 463 N N . ARG A 1 64 ? -19.5 -9.891 9.242 1 87.19 64 ARG A N 1
ATOM 464 C CA . ARG A 1 64 ? -18.703 -9.25 8.211 1 87.19 64 ARG A CA 1
ATOM 465 C C . ARG A 1 64 ? -19.406 -8.031 7.633 1 87.19 64 ARG A C 1
ATOM 467 O O . ARG A 1 64 ? -20.562 -8.125 7.195 1 87.19 64 ARG A O 1
ATOM 474 N N . PRO A 1 65 ? -18.766 -6.863 7.668 1 88.56 65 PRO A N 1
ATOM 475 C CA . PRO A 1 65 ? -19.406 -5.656 7.141 1 88.56 65 PRO A CA 1
ATOM 476 C C . PRO A 1 65 ? -19.703 -5.75 5.648 1 88.56 65 PRO A C 1
ATOM 478 O O . PRO A 1 65 ? -18.938 -6.379 4.902 1 88.56 65 PRO A O 1
ATOM 481 N N . VAL A 1 66 ? -20.703 -4.98 5.234 1 83.38 66 VAL A N 1
ATOM 482 C CA . VAL A 1 66 ? -21.125 -5.047 3.844 1 83.38 66 VAL A CA 1
ATOM 483 C C . VAL A 1 66 ? -20.656 -3.801 3.096 1 83.38 66 VAL A C 1
ATOM 485 O O . VAL A 1 66 ? -20.406 -3.852 1.889 1 83.38 66 VAL A O 1
ATOM 488 N N . THR A 1 67 ? -20.531 -2.707 3.787 1 84.19 67 THR A N 1
ATOM 489 C CA . THR A 1 67 ? -20.094 -1.473 3.139 1 84.19 67 THR A CA 1
ATOM 490 C C . THR A 1 67 ? -18.594 -1.501 2.854 1 84.19 67 THR A C 1
ATOM 492 O O . THR A 1 67 ? -17.844 -2.16 3.566 1 84.19 67 THR A O 1
ATOM 495 N N . ILE A 1 68 ? -18.172 -0.796 1.857 1 84.81 68 ILE A N 1
ATOM 496 C CA . ILE A 1 68 ? -16.766 -0.722 1.483 1 84.81 68 ILE A CA 1
ATOM 497 C C . ILE A 1 68 ? -15.953 -0.141 2.641 1 84.81 68 ILE A C 1
ATOM 499 O O . ILE A 1 68 ? -14.906 -0.681 3.006 1 84.81 68 ILE A O 1
ATOM 503 N N . LYS A 1 69 ? -16.5 0.938 3.209 1 85.12 69 LYS A N 1
ATOM 504 C CA . LYS A 1 69 ? -15.758 1.571 4.297 1 85.12 69 LYS A CA 1
ATOM 505 C C . LYS A 1 69 ? -15.648 0.64 5.5 1 85.12 69 LYS A C 1
ATOM 507 O O . LYS A 1 69 ? -14.617 0.61 6.176 1 85.12 69 LYS A O 1
ATOM 512 N N . GLY A 1 70 ? -16.703 -0.118 5.727 1 89.75 70 GLY A N 1
ATOM 513 C CA . GLY A 1 70 ? -16.656 -1.09 6.805 1 89.75 70 GLY A CA 1
ATOM 514 C C . GLY A 1 70 ? -15.656 -2.201 6.574 1 89.75 70 GLY A C 1
ATOM 515 O O . GLY A 1 70 ? -14.914 -2.58 7.484 1 89.75 70 GLY A O 1
ATOM 516 N N . LYS A 1 71 ? -15.594 -2.715 5.375 1 90.38 71 LYS A N 1
ATOM 517 C CA . LYS A 1 71 ? -14.648 -3.764 5.016 1 90.38 71 LYS A CA 1
ATOM 518 C C . LYS A 1 71 ? -13.203 -3.266 5.121 1 90.38 71 LYS A C 1
ATOM 520 O O . LYS A 1 71 ? -12.336 -3.965 5.648 1 90.38 71 LYS A O 1
ATOM 525 N N . GLN A 1 72 ? -13.023 -2.09 4.672 1 90.69 72 GLN A N 1
ATOM 526 C CA . GLN A 1 72 ? -11.68 -1.525 4.672 1 90.69 72 GLN A CA 1
ATOM 527 C C . GLN A 1 72 ? -11.219 -1.216 6.094 1 90.69 72 GLN A C 1
ATOM 529 O O . GLN A 1 72 ? -10.055 -1.437 6.434 1 90.69 72 GLN A O 1
ATOM 534 N N . ALA A 1 73 ? -12.102 -0.729 6.898 1 93.44 73 ALA A N 1
ATOM 535 C CA . ALA A 1 73 ? -11.781 -0.483 8.305 1 93.44 73 ALA A CA 1
ATOM 536 C C . ALA A 1 73 ? -11.461 -1.787 9.031 1 93.44 73 ALA A C 1
ATOM 538 O O . ALA A 1 73 ? -10.5 -1.86 9.797 1 93.44 73 ALA A O 1
ATOM 539 N N . ALA A 1 74 ? -12.273 -2.773 8.75 1 93.88 74 ALA A N 1
ATOM 540 C CA . ALA A 1 74 ? -12.039 -4.082 9.352 1 93.88 74 ALA A CA 1
ATOM 541 C C . ALA A 1 74 ? -10.688 -4.648 8.914 1 93.88 74 ALA A C 1
ATOM 543 O O . ALA A 1 74 ? -9.969 -5.238 9.719 1 93.88 74 ALA A O 1
ATOM 544 N N . ALA A 1 75 ? -10.359 -4.465 7.668 1 93.5 75 ALA A N 1
ATOM 545 C CA . ALA A 1 75 ? -9.07 -4.934 7.152 1 93.5 75 ALA A CA 1
ATOM 546 C C . ALA A 1 75 ? -7.914 -4.211 7.828 1 93.5 75 ALA A C 1
ATOM 548 O O . ALA A 1 75 ? -6.875 -4.816 8.109 1 93.5 75 ALA A O 1
ATOM 549 N N . ALA A 1 76 ? -8.078 -2.959 8.094 1 94.75 76 ALA A N 1
ATOM 550 C CA . ALA A 1 76 ? -7.027 -2.152 8.711 1 94.75 76 ALA A CA 1
ATOM 551 C C . ALA A 1 76 ? -6.703 -2.656 10.109 1 94.75 76 ALA A C 1
ATOM 553 O O . ALA A 1 76 ? -5.539 -2.678 10.516 1 94.75 76 ALA A O 1
ATOM 554 N N . VAL A 1 77 ? -7.684 -3.047 10.828 1 95.19 77 VAL A N 1
ATOM 555 C CA . VAL A 1 77 ? -7.504 -3.598 12.172 1 95.19 77 VAL A CA 1
ATOM 556 C C . VAL A 1 77 ? -7.062 -5.055 12.07 1 95.19 77 VAL A C 1
ATOM 558 O O . VAL A 1 77 ? -6.113 -5.469 12.742 1 95.19 77 VAL A O 1
ATOM 561 N N . GLY A 1 78 ? -7.676 -5.766 11.195 1 95.12 78 GLY A N 1
ATOM 562 C CA . GLY A 1 78 ? -7.496 -7.207 11.102 1 95.12 78 GLY A CA 1
ATOM 563 C C . GLY A 1 78 ? -6.137 -7.602 10.555 1 95.12 78 GLY A C 1
ATOM 564 O O . GLY A 1 78 ? -5.605 -8.664 10.898 1 95.12 78 GLY A O 1
ATOM 565 N N . GLN A 1 79 ? -5.551 -6.766 9.703 1 95.25 79 GLN A N 1
ATOM 566 C CA . GLN A 1 79 ? -4.25 -7.082 9.117 1 95.25 79 GLN A CA 1
ATOM 567 C C . GLN A 1 79 ? -3.189 -7.258 10.203 1 95.25 79 GLN A C 1
ATOM 569 O O . GLN A 1 79 ? -2.357 -8.164 10.117 1 95.25 79 GLN A O 1
ATOM 574 N N . THR A 1 80 ? -3.186 -6.438 11.188 1 94.12 80 THR A N 1
ATOM 575 C CA . THR A 1 80 ? -2.244 -6.562 12.297 1 94.12 80 THR A CA 1
ATOM 576 C C . THR A 1 80 ? -2.504 -7.844 13.086 1 94.12 80 THR A C 1
ATOM 578 O O . THR A 1 80 ? -1.566 -8.562 13.445 1 94.12 80 THR A O 1
ATOM 581 N N . LEU A 1 81 ? -3.732 -8.094 13.32 1 94 81 LEU A N 1
ATOM 582 C CA . LEU A 1 81 ? -4.105 -9.289 14.078 1 94 81 LEU A CA 1
ATOM 583 C C . LEU A 1 81 ? -3.729 -10.547 13.312 1 94 81 LEU A C 1
ATOM 585 O O . LEU A 1 81 ? -3.232 -11.516 13.898 1 94 81 LEU A O 1
ATOM 589 N N . LEU A 1 82 ? -3.979 -10.531 12.055 1 95.25 82 LEU A N 1
ATOM 590 C CA . LEU A 1 82 ? -3.641 -11.648 11.188 1 95.25 82 LEU A CA 1
ATOM 591 C C . LEU A 1 82 ? -2.137 -11.906 11.195 1 95.25 82 LEU A C 1
ATOM 593 O O . LEU A 1 82 ? -1.699 -13.047 11.367 1 95.25 82 LEU A O 1
ATOM 597 N N . MET A 1 83 ? -1.35 -10.898 11.07 1 96.38 83 MET A N 1
ATOM 598 C CA . MET A 1 83 ? 0.105 -11.023 11.031 1 96.38 83 MET A CA 1
ATOM 599 C C . MET A 1 83 ? 0.642 -11.5 12.375 1 96.38 83 MET A C 1
ATOM 601 O O . MET A 1 83 ? 1.63 -12.242 12.43 1 96.38 83 MET A O 1
ATOM 605 N N . GLN A 1 84 ? 0.03 -11.055 13.391 1 93.75 84 GLN A N 1
ATOM 606 C CA . GLN A 1 84 ? 0.435 -11.516 14.719 1 93.75 84 GLN A CA 1
ATOM 607 C C . GLN A 1 84 ? 0.278 -13.031 14.844 1 93.75 84 GLN A C 1
ATOM 609 O O . GLN A 1 84 ? 1.139 -13.703 15.414 1 93.75 84 GLN A O 1
ATOM 614 N N . GLN A 1 85 ? -0.821 -13.531 14.367 1 95 85 GLN A N 1
ATOM 615 C CA . GLN A 1 85 ? -1.041 -14.977 14.414 1 95 85 GLN A CA 1
ATOM 616 C C . GLN A 1 85 ? 0.03 -15.719 13.625 1 95 85 GLN A C 1
ATOM 618 O O . GLN A 1 85 ? 0.585 -16.719 14.102 1 95 85 GLN A O 1
ATOM 623 N N . TYR A 1 86 ? 0.303 -15.242 12.43 1 97.38 86 TYR A N 1
ATOM 624 C CA . TYR A 1 86 ? 1.354 -15.867 11.641 1 97.38 86 TYR A CA 1
ATOM 625 C C . TYR A 1 86 ? 2.697 -15.797 12.359 1 97.38 86 TYR A C 1
ATOM 627 O O . TYR A 1 86 ? 3.457 -16.766 12.359 1 97.38 86 TYR A O 1
ATOM 635 N N . MET A 1 87 ? 2.98 -14.641 12.922 1 95.62 87 MET A N 1
ATOM 636 C CA . MET A 1 87 ? 4.242 -14.445 13.633 1 95.62 87 MET A CA 1
ATOM 637 C C . MET A 1 87 ? 4.367 -15.422 14.797 1 95.62 87 MET A C 1
ATOM 639 O O . MET A 1 87 ? 5.402 -16.062 14.961 1 95.62 87 MET A O 1
ATOM 643 N N . ASP A 1 88 ? 3.332 -15.562 15.57 1 95.56 88 ASP A N 1
ATOM 644 C CA . ASP A 1 88 ? 3.34 -16.422 16.75 1 95.56 88 ASP A CA 1
ATOM 645 C C . ASP A 1 88 ? 3.547 -17.891 16.359 1 95.56 88 ASP A C 1
ATOM 647 O O . ASP A 1 88 ? 4.301 -18.609 17 1 95.56 88 ASP A O 1
ATOM 651 N N . HIS A 1 89 ? 2.92 -18.312 15.328 1 97.38 89 HIS A N 1
ATOM 652 C CA . HIS A 1 89 ? 2.979 -19.719 14.938 1 97.38 89 HIS A CA 1
ATOM 653 C C . HIS A 1 89 ? 4.277 -20.031 14.211 1 97.38 89 HIS A C 1
ATOM 655 O O . HIS A 1 89 ? 4.848 -21.109 14.383 1 97.38 89 HIS A O 1
ATOM 661 N N . LEU A 1 90 ? 4.754 -19.141 13.414 1 97.56 90 LEU A N 1
ATOM 662 C CA . LEU A 1 90 ? 5.984 -19.391 12.664 1 97.56 90 LEU A CA 1
ATOM 663 C C . LEU A 1 90 ? 7.199 -19.344 13.586 1 97.56 90 LEU A C 1
ATOM 665 O O . LEU A 1 90 ? 8.195 -20.031 13.352 1 97.56 90 LEU A O 1
ATOM 669 N N . LYS A 1 91 ? 7.074 -18.5 14.594 1 95.75 91 LYS A N 1
ATOM 670 C CA . LYS A 1 91 ? 8.164 -18.359 15.555 1 95.75 91 LYS A CA 1
ATOM 671 C C . LYS A 1 91 ? 8.523 -19.703 16.172 1 95.75 91 LYS A C 1
ATOM 673 O O . LYS A 1 91 ? 9.688 -19.969 16.469 1 95.75 91 LYS A O 1
ATOM 678 N N . ARG A 1 92 ? 7.582 -20.562 16.328 1 96.06 92 ARG A N 1
ATOM 679 C CA . ARG A 1 92 ? 7.77 -21.891 16.906 1 96.06 92 ARG A CA 1
ATOM 680 C C . ARG A 1 92 ? 8.727 -22.734 16.062 1 96.06 92 ARG A C 1
ATOM 682 O O . ARG A 1 92 ? 9.344 -23.672 16.578 1 96.06 92 ARG A O 1
ATOM 689 N N . TYR A 1 93 ? 8.859 -22.375 14.859 1 97 93 TYR A N 1
ATOM 690 C CA . TYR A 1 93 ? 9.727 -23.125 13.945 1 97 93 TYR A CA 1
ATOM 691 C C . TYR A 1 93 ? 10.969 -22.312 13.594 1 97 93 TYR A C 1
ATOM 693 O O . TYR A 1 93 ? 11.672 -22.641 12.633 1 97 93 TYR A O 1
ATOM 701 N N . GLY A 1 94 ? 11.133 -21.156 14.289 1 95.69 94 GLY A N 1
ATOM 702 C CA . GLY A 1 94 ? 12.289 -20.312 14.031 1 95.69 94 GLY A CA 1
ATOM 703 C C . GLY A 1 94 ? 12.18 -19.531 12.742 1 95.69 94 GLY A C 1
ATOM 704 O O . GLY A 1 94 ? 13.195 -19.125 12.164 1 95.69 94 GLY A O 1
ATOM 705 N N . LEU A 1 95 ? 11.008 -19.406 12.266 1 96.94 95 LEU A N 1
ATOM 706 C CA . LEU A 1 95 ? 10.773 -18.672 11.023 1 96.94 95 LEU A CA 1
ATOM 707 C C . LEU A 1 95 ? 10.234 -17.281 11.305 1 96.94 95 LEU A C 1
ATOM 709 O O . LEU A 1 95 ? 9.445 -17.094 12.227 1 96.94 95 LEU A O 1
ATOM 713 N N . THR A 1 96 ? 10.68 -16.281 10.516 1 95.75 96 THR A N 1
ATOM 714 C CA . THR A 1 96 ? 10.25 -14.898 10.633 1 95.75 96 THR A CA 1
ATOM 715 C C . THR A 1 96 ? 9.383 -14.5 9.438 1 95.75 96 THR A C 1
ATOM 717 O O . THR A 1 96 ? 9.797 -14.656 8.289 1 95.75 96 THR A O 1
ATOM 720 N N . PRO A 1 97 ? 8.195 -14.023 9.734 1 97.31 97 PRO A N 1
ATOM 721 C CA . PRO A 1 97 ? 7.383 -13.531 8.617 1 97.31 97 PRO A CA 1
ATOM 722 C C . PRO A 1 97 ? 7.688 -12.078 8.266 1 97.31 97 PRO A C 1
ATOM 724 O O . PRO A 1 97 ? 8.195 -11.328 9.102 1 97.31 97 PRO A O 1
ATOM 727 N N . ALA A 1 98 ? 7.484 -11.734 7.035 1 97.5 98 ALA A N 1
ATOM 728 C CA . ALA A 1 98 ? 7.551 -10.367 6.539 1 97.5 98 ALA A CA 1
ATOM 729 C C . ALA A 1 98 ? 6.242 -9.961 5.859 1 97.5 98 ALA A C 1
ATOM 731 O O . ALA A 1 98 ? 5.73 -10.695 5.008 1 97.5 98 ALA A O 1
ATOM 732 N N . GLN A 1 99 ? 5.754 -8.805 6.266 1 97 99 GLN A N 1
ATOM 733 C CA . GLN A 1 99 ? 4.504 -8.312 5.691 1 97 99 GLN A CA 1
ATOM 734 C C . GLN A 1 99 ? 4.762 -7.496 4.43 1 97 99 GLN A C 1
ATOM 736 O O . GLN A 1 99 ? 5.555 -6.551 4.445 1 97 99 GLN A O 1
ATOM 741 N N . ILE A 1 100 ? 4.086 -7.852 3.381 1 94.75 100 ILE A N 1
ATOM 742 C CA . ILE A 1 100 ? 4.082 -7.059 2.156 1 94.75 100 ILE A CA 1
ATOM 743 C C . ILE A 1 100 ? 2.645 -6.824 1.698 1 94.75 100 ILE A C 1
ATOM 745 O O . ILE A 1 100 ? 1.879 -7.773 1.523 1 94.75 100 ILE A O 1
ATOM 749 N N . LEU A 1 101 ? 2.254 -5.586 1.649 1 91.19 101 LEU A N 1
ATOM 750 C CA . LEU A 1 101 ? 0.929 -5.234 1.15 1 91.19 101 LEU A CA 1
ATOM 751 C C . LEU A 1 101 ? 1.016 -4.641 -0.251 1 91.19 101 LEU A C 1
ATOM 753 O O . LEU A 1 101 ? 1.726 -3.656 -0.47 1 91.19 101 LEU A O 1
ATOM 757 N N . LEU A 1 102 ? 0.283 -5.266 -1.209 1 86.81 102 LEU A N 1
ATOM 758 C CA . LEU A 1 102 ? 0.383 -4.867 -2.609 1 86.81 102 LEU A CA 1
ATOM 759 C C . LEU A 1 102 ? -0.99 -4.52 -3.174 1 86.81 102 LEU A C 1
ATOM 761 O O . LEU A 1 102 ? -2.012 -4.988 -2.666 1 86.81 102 LEU A O 1
ATOM 765 N N . THR A 1 103 ? -1.014 -3.664 -4.148 1 78.62 103 THR A N 1
ATOM 766 C CA . THR A 1 103 ? -2.174 -3.408 -4.996 1 78.62 103 THR A CA 1
ATOM 767 C C . THR A 1 103 ? -1.838 -3.666 -6.465 1 78.62 103 THR A C 1
ATOM 769 O O . THR A 1 103 ? -0.677 -3.896 -6.809 1 78.62 103 THR A O 1
ATOM 772 N N . ARG A 1 104 ? -2.836 -3.727 -7.281 1 68.81 104 ARG A N 1
ATOM 773 C CA . ARG A 1 104 ? -2.623 -3.941 -8.711 1 68.81 104 ARG A CA 1
ATOM 774 C C . ARG A 1 104 ? -1.697 -2.879 -9.289 1 68.81 104 ARG A C 1
ATOM 776 O O . ARG A 1 104 ? -0.929 -3.156 -10.211 1 68.81 104 ARG A O 1
ATOM 783 N N . ASN A 1 105 ? -1.749 -1.723 -8.766 1 66.62 105 ASN A N 1
ATOM 784 C CA . ASN A 1 105 ? -0.954 -0.599 -9.25 1 66.62 105 ASN A CA 1
ATOM 785 C C . ASN A 1 105 ? 0.539 -0.835 -9.031 1 66.62 105 ASN A C 1
ATOM 787 O O . ASN A 1 105 ? 1.37 -0.277 -9.75 1 66.62 105 ASN A O 1
ATOM 791 N N . ASP A 1 106 ? 0.864 -1.608 -8.125 1 72.81 106 ASP A N 1
ATOM 792 C CA . ASP A 1 106 ? 2.266 -1.886 -7.828 1 72.81 106 ASP A CA 1
ATOM 793 C C . ASP A 1 106 ? 2.914 -2.691 -8.953 1 72.81 106 ASP A C 1
ATOM 795 O O . ASP A 1 106 ? 4.141 -2.734 -9.062 1 72.81 106 ASP A O 1
ATOM 799 N N . PHE A 1 107 ? 2.131 -3.25 -9.734 1 66.38 107 PHE A N 1
ATOM 800 C CA . PHE A 1 107 ? 2.656 -4.066 -10.828 1 66.38 107 PHE A CA 1
ATOM 801 C C . PHE A 1 107 ? 2.654 -3.285 -12.133 1 66.38 107 PHE A C 1
ATOM 803 O O . PHE A 1 107 ? 3.188 -3.754 -13.141 1 66.38 107 PHE A O 1
ATOM 810 N N . SER A 1 108 ? 2.07 -2.121 -12.078 1 60.47 108 SER A N 1
ATOM 811 C CA . SER A 1 108 ? 1.858 -1.382 -13.32 1 60.47 108 SER A CA 1
ATOM 812 C C . SER A 1 108 ? 3.082 -0.546 -13.68 1 60.47 108 SER A C 1
ATOM 814 O O . SER A 1 108 ? 3.311 -0.242 -14.852 1 60.47 108 SER A O 1
ATOM 816 N N . LYS A 1 109 ? 3.805 -0.175 -12.664 1 61 109 LYS A N 1
ATOM 817 C CA . LYS A 1 109 ? 5.02 0.599 -12.914 1 61 109 LYS A CA 1
ATOM 818 C C . LYS A 1 109 ? 6.266 -0.271 -12.766 1 61 109 LYS A C 1
ATOM 820 O O . LYS A 1 109 ? 6.371 -1.058 -11.82 1 61 109 LYS A O 1
ATOM 825 N N . ARG A 1 110 ? 7.145 -0.123 -13.672 1 63.91 110 ARG A N 1
ATOM 826 C CA . ARG A 1 110 ? 8.344 -0.956 -13.734 1 63.91 110 ARG A CA 1
ATOM 827 C C . ARG A 1 110 ? 9.188 -0.802 -12.477 1 63.91 110 ARG A C 1
ATOM 829 O O . ARG A 1 110 ? 9.703 -1.787 -11.945 1 63.91 110 ARG A O 1
ATOM 836 N N . GLU A 1 111 ? 9.32 0.421 -12.125 1 69.25 111 GLU A N 1
ATOM 837 C CA . GLU A 1 111 ? 10.164 0.674 -10.969 1 69.25 111 GLU A CA 1
ATOM 838 C C . GLU A 1 111 ? 9.602 -0.001 -9.719 1 69.25 111 GLU A C 1
ATOM 840 O O . GLU A 1 111 ? 10.359 -0.55 -8.914 1 69.25 111 GLU A O 1
ATOM 845 N N . ARG A 1 112 ? 8.344 0.063 -9.586 1 74.69 112 ARG A N 1
ATOM 846 C CA . ARG A 1 112 ? 7.699 -0.581 -8.445 1 74.69 112 ARG A CA 1
ATOM 847 C C . ARG A 1 112 ? 7.82 -2.098 -8.531 1 74.69 112 ARG A C 1
ATOM 849 O O . ARG A 1 112 ? 8.023 -2.77 -7.516 1 74.69 112 ARG A O 1
ATOM 856 N N . TYR A 1 113 ? 7.691 -2.516 -9.68 1 73.31 113 TYR A N 1
ATOM 857 C CA . TYR A 1 113 ? 7.836 -3.943 -9.945 1 73.31 113 TYR A CA 1
ATOM 858 C C . TYR A 1 113 ? 9.227 -4.434 -9.547 1 73.31 113 TYR A C 1
ATOM 860 O O . TYR A 1 113 ? 9.359 -5.449 -8.859 1 73.31 113 TYR A O 1
ATOM 868 N N . ARG A 1 114 ? 10.203 -3.758 -9.938 1 75.06 114 ARG A N 1
ATOM 869 C CA . ARG A 1 114 ? 11.586 -4.109 -9.648 1 75.06 114 ARG A CA 1
ATOM 870 C C . ARG A 1 114 ? 11.859 -4.062 -8.148 1 75.06 114 ARG A C 1
ATOM 872 O O . ARG A 1 114 ? 12.562 -4.926 -7.613 1 75.06 114 ARG A O 1
ATOM 879 N N . ASN A 1 115 ? 11.336 -3.068 -7.543 1 79.94 115 ASN A N 1
ATOM 880 C CA . ASN A 1 115 ? 11.539 -2.93 -6.102 1 79.94 115 ASN A CA 1
ATOM 881 C C . ASN A 1 115 ? 10.883 -4.07 -5.332 1 79.94 115 ASN A C 1
ATOM 883 O O . ASN A 1 115 ? 11.461 -4.594 -4.379 1 79.94 115 ASN A O 1
ATOM 887 N N . ALA A 1 116 ? 9.688 -4.367 -5.785 1 85.25 116 ALA A N 1
ATOM 888 C CA . ALA A 1 116 ? 8.992 -5.48 -5.145 1 85.25 116 ALA A CA 1
ATOM 889 C C . ALA A 1 116 ? 9.773 -6.781 -5.305 1 85.25 116 ALA A C 1
ATOM 891 O O . ALA A 1 116 ? 9.93 -7.543 -4.348 1 85.25 116 ALA A O 1
ATOM 892 N N . TYR A 1 117 ? 10.289 -7.008 -6.508 1 84.81 117 TYR A N 1
ATOM 893 C CA . TYR A 1 117 ? 11.117 -8.18 -6.766 1 84.81 117 TYR A CA 1
ATOM 894 C C . TYR A 1 117 ? 12.336 -8.203 -5.852 1 84.81 117 TYR A C 1
ATOM 896 O O . TYR A 1 117 ? 12.609 -9.211 -5.195 1 84.81 117 TYR A O 1
ATOM 904 N N . ALA A 1 118 ? 13.047 -7.09 -5.82 1 85.5 118 ALA A N 1
ATOM 905 C CA . ALA A 1 118 ? 14.273 -7 -5.039 1 85.5 118 ALA A CA 1
ATOM 906 C C . ALA A 1 118 ? 14.008 -7.242 -3.557 1 85.5 118 ALA A C 1
ATOM 908 O O . ALA A 1 118 ? 14.789 -7.906 -2.875 1 85.5 118 ALA A O 1
ATOM 909 N N . THR A 1 119 ? 12.938 -6.695 -3.09 1 91.12 119 THR A N 1
ATOM 910 C CA . THR A 1 119 ? 12.57 -6.848 -1.687 1 91.12 119 THR A CA 1
ATOM 911 C C . THR A 1 119 ? 12.273 -8.305 -1.361 1 91.12 119 THR A C 1
ATOM 913 O O . THR A 1 119 ? 12.805 -8.852 -0.391 1 91.12 119 THR A O 1
ATOM 916 N N . VAL A 1 120 ? 11.469 -8.961 -2.164 1 94.31 120 VAL A N 1
ATOM 917 C CA . VAL A 1 120 ? 11.094 -10.352 -1.909 1 94.31 120 VAL A CA 1
ATOM 918 C C . VAL A 1 120 ? 12.328 -11.242 -1.995 1 94.31 120 VAL A C 1
ATOM 920 O O . VAL A 1 120 ? 12.508 -12.141 -1.17 1 94.31 120 VAL A O 1
ATOM 923 N N . MET A 1 121 ? 13.172 -10.961 -2.953 1 92.25 121 MET A N 1
ATOM 924 C CA . MET A 1 121 ? 14.375 -11.766 -3.107 1 92.25 121 MET A CA 1
ATOM 925 C C . MET A 1 121 ? 15.281 -11.633 -1.886 1 92.25 121 MET A C 1
ATOM 927 O O . MET A 1 121 ? 15.859 -12.617 -1.423 1 92.25 121 MET A O 1
ATOM 931 N N . GLU A 1 122 ? 15.414 -10.383 -1.426 1 92.81 122 GLU A N 1
ATOM 932 C CA . GLU A 1 122 ? 16.203 -10.148 -0.224 1 92.81 122 GLU A CA 1
ATOM 933 C C . GLU A 1 122 ? 15.648 -10.922 0.967 1 92.81 122 GLU A C 1
ATOM 935 O O . GLU A 1 122 ? 16.406 -11.516 1.736 1 92.81 122 GLU A O 1
ATOM 940 N N . LEU A 1 123 ? 14.406 -10.945 1.122 1 96.62 123 LEU A N 1
ATOM 941 C CA . LEU A 1 123 ? 13.758 -11.672 2.205 1 96.62 123 LEU A CA 1
ATOM 942 C C . LEU A 1 123 ? 14.008 -13.172 2.082 1 96.62 123 LEU A C 1
ATOM 944 O O . LEU A 1 123 ? 14.352 -13.828 3.068 1 96.62 123 LEU A O 1
ATOM 948 N N . LEU A 1 124 ? 13.844 -13.695 0.88 1 95.69 124 LEU A N 1
ATOM 949 C CA . LEU A 1 124 ? 14.039 -15.125 0.643 1 95.69 124 LEU A CA 1
ATOM 950 C C . LEU A 1 124 ? 15.477 -15.531 0.929 1 95.69 124 LEU A C 1
ATOM 952 O O . LEU A 1 124 ? 15.727 -16.562 1.548 1 95.69 124 LEU A O 1
ATOM 956 N N . GLU A 1 125 ? 16.391 -14.688 0.478 1 93.5 125 GLU A N 1
ATOM 957 C CA . GLU A 1 125 ? 17.812 -14.961 0.692 1 93.5 125 GLU A CA 1
ATOM 958 C C . GLU A 1 125 ? 18.141 -15.039 2.18 1 93.5 125 GLU A C 1
ATOM 960 O O . GLU A 1 125 ? 19.047 -15.773 2.582 1 93.5 125 GLU A O 1
ATOM 965 N N . ARG A 1 126 ? 17.359 -14.414 2.93 1 94.06 126 ARG A N 1
ATOM 966 C CA . ARG A 1 126 ? 17.641 -14.352 4.359 1 94.06 126 ARG A CA 1
ATOM 967 C C . ARG A 1 126 ? 16.766 -15.344 5.129 1 94.06 126 ARG A C 1
ATOM 969 O O . ARG A 1 126 ? 16.734 -15.32 6.363 1 94.06 126 ARG A O 1
ATOM 976 N N . GLY A 1 127 ? 16.031 -16.125 4.484 1 94.88 127 GLY A N 1
ATOM 977 C CA . GLY A 1 127 ? 15.281 -17.203 5.094 1 94.88 127 GLY A CA 1
ATOM 978 C C . GLY A 1 127 ? 13.945 -16.766 5.672 1 94.88 127 GLY A C 1
ATOM 979 O O . GLY A 1 127 ? 13.312 -17.516 6.414 1 94.88 127 GLY A O 1
ATOM 980 N N . VAL A 1 128 ? 13.531 -15.602 5.348 1 96.88 128 VAL A N 1
ATOM 981 C CA . VAL A 1 128 ? 12.281 -15.031 5.844 1 96.88 128 VAL A CA 1
ATOM 982 C C . VAL A 1 128 ? 11.109 -15.547 5.012 1 96.88 128 VAL A C 1
ATOM 984 O O . VAL A 1 128 ? 11.289 -15.953 3.863 1 96.88 128 VAL A O 1
ATOM 987 N N . VAL A 1 129 ? 9.953 -15.641 5.621 1 98.25 129 VAL A N 1
ATOM 988 C CA . VAL A 1 129 ? 8.742 -16.031 4.906 1 98.25 129 VAL A CA 1
ATOM 989 C C . VAL A 1 129 ? 7.918 -14.797 4.559 1 98.25 129 VAL A C 1
ATOM 991 O O . VAL A 1 129 ? 7.215 -14.25 5.414 1 98.25 129 VAL A O 1
ATOM 994 N N . PRO A 1 130 ? 7.953 -14.344 3.316 1 98.25 130 PRO A N 1
ATOM 995 C CA . PRO A 1 130 ? 7.074 -13.234 2.936 1 98.25 130 PRO A CA 1
ATOM 996 C C . PRO A 1 130 ? 5.598 -13.609 2.998 1 98.25 130 PRO A C 1
ATOM 998 O O . PRO A 1 130 ? 5.195 -14.656 2.482 1 98.25 130 PRO A O 1
ATOM 1001 N N . ILE A 1 131 ? 4.82 -12.828 3.688 1 98.31 131 ILE A N 1
ATOM 1002 C CA . ILE A 1 131 ? 3.367 -12.938 3.732 1 98.31 131 ILE A CA 1
ATOM 1003 C C . ILE A 1 131 ? 2.734 -11.727 3.053 1 98.31 131 ILE A C 1
ATOM 1005 O O . ILE A 1 131 ? 2.797 -10.617 3.574 1 98.31 131 ILE A O 1
ATOM 1009 N N . ILE A 1 132 ? 2.129 -12.008 1.919 1 96.5 132 ILE A N 1
ATOM 1010 C CA . ILE A 1 132 ? 1.648 -10.938 1.048 1 96.5 132 ILE A CA 1
ATOM 1011 C C . ILE A 1 132 ? 0.123 -10.891 1.084 1 96.5 132 ILE A C 1
ATOM 1013 O O . ILE A 1 132 ? -0.538 -11.93 1.064 1 96.5 132 ILE A O 1
ATOM 1017 N N . ASN A 1 133 ? -0.41 -9.734 1.252 1 93.62 133 ASN A N 1
ATOM 1018 C CA . ASN A 1 133 ? -1.841 -9.453 1.178 1 93.62 133 ASN A CA 1
ATOM 1019 C C . ASN A 1 133 ? -2.129 -8.203 0.349 1 93.62 133 ASN A C 1
ATOM 1021 O O . ASN A 1 133 ? -1.217 -7.438 0.039 1 93.62 133 ASN A O 1
ATOM 1025 N N . GLU A 1 134 ? -3.367 -8.156 -0.054 1 89.19 134 GLU A N 1
ATOM 1026 C CA . GLU A 1 134 ? -3.789 -6.91 -0.685 1 89.19 134 GLU A CA 1
ATOM 1027 C C . GLU A 1 134 ? -3.877 -5.781 0.335 1 89.19 134 GLU A C 1
ATOM 1029 O O . GLU A 1 134 ? -4.219 -6.012 1.497 1 89.19 134 GLU A O 1
ATOM 1034 N N . ASN A 1 135 ? -3.467 -4.602 -0.12 1 86.94 135 ASN A N 1
ATOM 1035 C CA . ASN A 1 135 ? -3.666 -3.432 0.727 1 86.94 135 ASN A CA 1
ATOM 1036 C C . ASN A 1 135 ? -5.113 -2.953 0.692 1 86.94 135 ASN A C 1
ATOM 1038 O O . ASN A 1 135 ? -5.418 -1.92 0.093 1 86.94 135 ASN A O 1
ATOM 1042 N N . ASP A 1 136 ? -5.984 -3.543 1.379 1 75.94 136 ASP A N 1
ATOM 1043 C CA . ASP A 1 136 ? -7.434 -3.371 1.334 1 75.94 136 ASP A CA 1
ATOM 1044 C C . ASP A 1 136 ? -7.84 -2.01 1.892 1 75.94 136 ASP A C 1
ATOM 1046 O O . ASP A 1 136 ? -8.875 -1.464 1.51 1 75.94 136 ASP A O 1
ATOM 1050 N N . SER A 1 137 ? -7.039 -1.57 2.738 1 75.31 137 SER A N 1
ATOM 1051 C CA . SER A 1 137 ? -7.441 -0.353 3.436 1 75.31 137 SER A CA 1
ATOM 1052 C C . SER A 1 137 ? -7.5 0.835 2.48 1 75.31 137 SER A C 1
ATOM 1054 O O . SER A 1 137 ? -8.148 1.843 2.775 1 75.31 137 SER A O 1
ATOM 1056 N N . THR A 1 138 ? -6.852 0.748 1.321 1 68.62 138 THR A N 1
ATOM 1057 C CA . THR A 1 138 ? -6.809 1.882 0.405 1 68.62 138 THR A CA 1
ATOM 1058 C C . THR A 1 138 ? -7.289 1.474 -0.984 1 68.62 138 THR A C 1
ATOM 1060 O O . THR A 1 138 ? -7.355 2.305 -1.893 1 68.62 138 THR A O 1
ATOM 1063 N N . SER A 1 139 ? -7.641 0.242 -1.137 1 65.38 139 SER A N 1
ATOM 1064 C CA . SER A 1 139 ? -7.906 -0.29 -2.469 1 65.38 139 SER A CA 1
ATOM 1065 C C . SER A 1 139 ? -9.25 0.198 -3.002 1 65.38 139 SER A C 1
ATOM 1067 O O . SER A 1 139 ? -10.148 0.517 -2.227 1 65.38 139 SER A O 1
ATOM 1069 N N . VAL A 1 140 ? -9.195 0.577 -4.27 1 54.91 140 VAL A N 1
ATOM 1070 C CA . VAL A 1 140 ? -10.414 0.89 -5 1 54.91 140 VAL A CA 1
ATOM 1071 C C . VAL A 1 140 ? -10.938 -0.366 -5.695 1 54.91 140 VAL A C 1
ATOM 1073 O O . VAL A 1 140 ? -10.156 -1.21 -6.141 1 54.91 140 VAL A O 1
ATOM 1076 N N . GLU A 1 141 ? -12.219 -0.516 -5.547 1 51.72 141 GLU A N 1
ATOM 1077 C CA . GLU A 1 141 ? -12.875 -1.708 -6.082 1 51.72 141 GLU A CA 1
ATOM 1078 C C . GLU A 1 141 ? -12.328 -2.066 -7.461 1 51.72 141 GLU A C 1
ATOM 1080 O O . GLU A 1 141 ? -12.094 -3.24 -7.758 1 51.72 141 GLU A O 1
ATOM 1085 N N . GLU A 1 142 ? -12.172 -1.032 -8.195 1 42.53 142 GLU A N 1
ATOM 1086 C CA . GLU A 1 142 ? -11.75 -1.256 -9.57 1 42.53 142 GLU A CA 1
ATOM 1087 C C . GLU A 1 142 ? -10.312 -1.763 -9.633 1 42.53 142 GLU A C 1
ATOM 1089 O O . GLU A 1 142 ? -9.898 -2.371 -10.625 1 42.53 142 GLU A O 1
ATOM 1094 N N . LEU A 1 143 ? -9.594 -1.464 -8.586 1 43.62 143 LEU A N 1
ATOM 1095 C CA . LEU A 1 143 ? -8.164 -1.762 -8.641 1 43.62 143 LEU A CA 1
ATOM 1096 C C . LEU A 1 143 ? -7.797 -2.863 -7.656 1 43.62 143 LEU A C 1
ATOM 1098 O O . LEU A 1 143 ? -6.645 -2.959 -7.227 1 43.62 143 LEU A O 1
ATOM 1102 N N . THR A 1 144 ? -8.859 -3.33 -7.133 1 49.31 144 THR A N 1
ATOM 1103 C CA . THR A 1 144 ? -8.617 -4.484 -6.273 1 49.31 144 THR A CA 1
ATOM 1104 C C . THR A 1 144 ? -8.461 -5.754 -7.102 1 49.31 144 THR A C 1
ATOM 1106 O O . THR A 1 144 ? -8.93 -5.816 -8.242 1 49.31 144 THR A O 1
ATOM 1109 N N . PHE A 1 145 ? -7.398 -6.48 -6.859 1 44.06 145 PHE A N 1
ATOM 1110 C CA . PHE A 1 145 ? -7.312 -7.781 -7.512 1 44.06 145 PHE A CA 1
ATOM 1111 C C . PHE A 1 145 ? -8.625 -8.547 -7.371 1 44.06 145 PHE A C 1
ATOM 1113 O O . PHE A 1 145 ? -8.922 -9.43 -8.18 1 44.06 145 PHE A O 1
ATOM 1120 N N . GLY A 1 146 ? -9.586 -7.785 -6.66 1 53.06 146 GLY A N 1
ATOM 1121 C CA . GLY A 1 146 ? -10.828 -8.477 -6.336 1 53.06 146 GLY A CA 1
ATOM 1122 C C . GLY A 1 146 ? -10.609 -9.773 -5.582 1 53.06 146 GLY A C 1
ATOM 1123 O O . GLY A 1 146 ? -11.422 -10.148 -4.734 1 53.06 146 GLY A O 1
ATOM 1124 N N . ASP A 1 147 ? -9.617 -10.531 -5.961 1 64.94 147 ASP A N 1
ATOM 1125 C CA . ASP A 1 147 ? -9.312 -11.781 -5.27 1 64.94 147 ASP A CA 1
ATOM 1126 C C . ASP A 1 147 ? -7.809 -12.039 -5.238 1 64.94 147 ASP A C 1
ATOM 1128 O O . ASP A 1 147 ? -7.074 -11.586 -6.117 1 64.94 147 ASP A O 1
ATOM 1132 N N . ASN A 1 148 ? -7.312 -12.391 -4.09 1 87.62 148 ASN A N 1
ATOM 1133 C CA . ASN A 1 148 ? -5.906 -12.695 -3.83 1 87.62 148 ASN A CA 1
ATOM 1134 C C . ASN A 1 148 ? -5.406 -13.836 -4.707 1 87.62 148 ASN A C 1
ATOM 1136 O O . ASN A 1 148 ? -4.215 -14.148 -4.711 1 87.62 148 ASN A O 1
ATOM 1140 N N . ASP A 1 149 ? -6.359 -14.344 -5.645 1 89.31 149 ASP A N 1
ATOM 1141 C CA . ASP A 1 149 ? -5.93 -15.344 -6.621 1 89.31 149 ASP A CA 1
ATOM 1142 C C . ASP A 1 149 ? -5.039 -14.719 -7.691 1 89.31 149 ASP A C 1
ATOM 1144 O O . ASP A 1 149 ? -3.947 -15.219 -7.969 1 89.31 149 ASP A O 1
ATOM 1148 N N . MET A 1 150 ? -5.594 -13.648 -8.234 1 88.12 150 MET A N 1
ATOM 1149 C CA . MET A 1 150 ? -4.82 -12.961 -9.266 1 88.12 150 MET A CA 1
ATOM 1150 C C . MET A 1 150 ? -3.523 -12.406 -8.688 1 88.12 150 MET A C 1
ATOM 1152 O O . MET A 1 150 ? -2.475 -12.477 -9.336 1 88.12 150 MET A O 1
ATOM 1156 N N . LEU A 1 151 ? -3.611 -11.883 -7.48 1 89.31 151 LEU A N 1
ATOM 1157 C CA . LEU A 1 151 ? -2.404 -11.398 -6.816 1 89.31 151 LEU A CA 1
ATOM 1158 C C . LEU A 1 151 ? -1.361 -12.508 -6.711 1 89.31 151 LEU A C 1
ATOM 1160 O O . LEU A 1 151 ? -0.176 -12.273 -6.957 1 89.31 151 LEU A O 1
ATOM 1164 N N . SER A 1 152 ? -1.772 -13.68 -6.402 1 94.56 152 SER A N 1
ATOM 1165 C CA . SER A 1 152 ? -0.854 -14.805 -6.242 1 94.56 152 SER A CA 1
ATOM 1166 C C . SER A 1 152 ? -0.206 -15.18 -7.57 1 94.56 152 SER A C 1
ATOM 1168 O O . SER A 1 152 ? 0.98 -15.508 -7.617 1 94.56 152 SER A O 1
ATOM 1170 N N . ALA A 1 153 ? -0.967 -15.086 -8.633 1 89.88 153 ALA A N 1
ATOM 1171 C CA . ALA A 1 153 ? -0.436 -15.367 -9.961 1 89.88 153 ALA A CA 1
ATOM 1172 C C . ALA A 1 153 ? 0.631 -14.352 -10.352 1 89.88 153 ALA A C 1
ATOM 1174 O O . ALA A 1 153 ? 1.707 -14.719 -10.828 1 89.88 153 ALA A O 1
ATOM 1175 N N . LEU A 1 154 ? 0.301 -13.148 -10.133 1 85.75 154 LEU A N 1
ATOM 1176 C CA . LEU A 1 154 ? 1.211 -12.07 -10.508 1 85.75 154 LEU A CA 1
ATOM 1177 C C . LEU A 1 154 ? 2.502 -12.148 -9.695 1 85.75 154 LEU A C 1
ATOM 1179 O O . LEU A 1 154 ? 3.594 -11.969 -10.242 1 85.75 154 LEU A O 1
ATOM 1183 N N . VAL A 1 155 ? 2.359 -12.398 -8.422 1 91.38 155 VAL A N 1
ATOM 1184 C CA . VAL A 1 155 ? 3.529 -12.523 -7.562 1 91.38 155 VAL A CA 1
ATOM 1185 C C . VAL A 1 155 ? 4.375 -13.719 -8 1 91.38 155 VAL A C 1
ATOM 1187 O O . VAL A 1 155 ? 5.605 -13.648 -8.008 1 91.38 155 VAL A O 1
ATOM 1190 N N . SER A 1 156 ? 3.727 -14.805 -8.328 1 92.56 156 SER A N 1
ATOM 1191 C CA . SER A 1 156 ? 4.449 -15.992 -8.789 1 92.56 156 SER A CA 1
ATOM 1192 C C . SER A 1 156 ? 5.301 -15.672 -10.016 1 92.56 156 SER A C 1
ATOM 1194 O O . SER A 1 156 ? 6.434 -16.156 -10.125 1 92.56 156 SER A O 1
ATOM 1196 N N . GLY A 1 157 ? 4.719 -14.961 -10.906 1 85.25 157 GLY A N 1
ATOM 1197 C CA . GLY A 1 157 ? 5.48 -14.523 -12.062 1 85.25 157 GLY A CA 1
ATOM 1198 C C . GLY A 1 157 ? 6.625 -13.594 -11.703 1 85.25 157 GLY A C 1
ATOM 1199 O O . GLY A 1 157 ? 7.738 -13.75 -12.211 1 85.25 157 GLY A O 1
ATOM 1200 N N . LEU A 1 158 ? 6.34 -12.688 -10.82 1 82.5 158 LEU A N 1
ATOM 1201 C CA . LEU A 1 158 ? 7.309 -11.688 -10.383 1 82.5 158 LEU A CA 1
ATOM 1202 C C . LEU A 1 158 ? 8.57 -12.352 -9.852 1 82.5 158 LEU A C 1
ATOM 1204 O O . LEU A 1 158 ? 9.688 -11.914 -10.156 1 82.5 158 LEU A O 1
ATOM 1208 N N . ILE A 1 159 ? 8.398 -13.438 -9.133 1 89.12 159 ILE A N 1
ATOM 1209 C CA . ILE A 1 159 ? 9.539 -14.008 -8.438 1 89.12 159 ILE A CA 1
ATOM 1210 C C . ILE A 1 159 ? 9.992 -15.289 -9.141 1 89.12 159 ILE A C 1
ATOM 1212 O O . ILE A 1 159 ? 10.789 -16.062 -8.594 1 89.12 159 ILE A O 1
ATOM 1216 N N . HIS A 1 160 ? 9.453 -15.539 -10.266 1 84.75 160 HIS A N 1
ATOM 1217 C CA . HIS A 1 160 ? 9.797 -16.734 -11.031 1 84.75 160 HIS A CA 1
ATOM 1218 C C . HIS A 1 160 ? 9.633 -18 -10.195 1 84.75 160 HIS A C 1
ATOM 1220 O O . HIS A 1 160 ? 10.562 -18.797 -10.086 1 84.75 160 HIS A O 1
ATOM 1226 N N . ALA A 1 161 ? 8.469 -18.109 -9.656 1 92.94 161 ALA A N 1
ATOM 1227 C CA . ALA A 1 161 ? 8.172 -19.281 -8.836 1 92.94 161 ALA A CA 1
ATOM 1228 C C . ALA A 1 161 ? 8.102 -20.547 -9.688 1 92.94 161 ALA A C 1
ATOM 1230 O O . ALA A 1 161 ? 7.738 -20.484 -10.867 1 92.94 161 ALA A O 1
ATOM 1231 N N . ASP A 1 162 ? 8.461 -21.641 -9.062 1 90.62 162 ASP A N 1
ATOM 1232 C CA . ASP A 1 162 ? 8.336 -22.938 -9.727 1 90.62 162 ASP A CA 1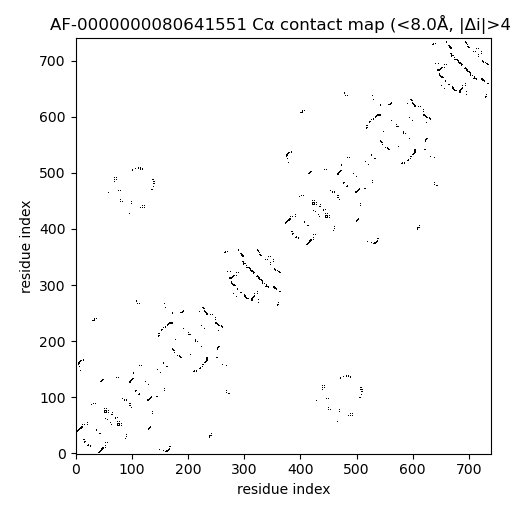
ATOM 1233 C C . ASP A 1 162 ? 6.887 -23.406 -9.742 1 90.62 162 ASP A C 1
ATOM 1235 O O . ASP A 1 162 ? 6.457 -24.062 -10.688 1 90.62 162 ASP A O 1
ATOM 1239 N N . GLN A 1 163 ? 6.184 -23.047 -8.75 1 94.69 163 GLN A N 1
ATOM 1240 C CA . GLN A 1 163 ? 4.805 -23.516 -8.641 1 94.69 163 GLN A CA 1
ATOM 1241 C C . GLN A 1 163 ? 3.965 -22.562 -7.801 1 94.69 163 GLN A C 1
ATOM 1243 O O . GLN A 1 163 ? 4.438 -22.047 -6.789 1 94.69 163 GLN A O 1
ATOM 1248 N N . LEU A 1 164 ? 2.736 -22.359 -8.258 1 97.25 164 LEU A N 1
ATOM 1249 C CA . LEU A 1 164 ? 1.682 -21.703 -7.492 1 97.25 164 LEU A CA 1
ATOM 1250 C C . LEU A 1 164 ? 0.662 -22.719 -6.988 1 97.25 164 LEU A C 1
ATOM 1252 O O . LEU A 1 164 ? 0.102 -23.484 -7.773 1 97.25 164 LEU A O 1
ATOM 1256 N N . MET A 1 165 ? 0.478 -22.781 -5.676 1 98 165 MET A N 1
ATOM 1257 C CA . MET A 1 165 ? -0.529 -23.641 -5.051 1 98 165 MET A CA 1
ATOM 1258 C C . MET A 1 165 ? -1.708 -22.812 -4.551 1 98 165 MET A C 1
ATOM 1260 O O . MET A 1 165 ? -1.574 -22.047 -3.59 1 98 165 MET A O 1
ATOM 1264 N N . ILE A 1 166 ? -2.824 -22.969 -5.152 1 96.38 166 ILE A N 1
ATOM 1265 C CA . ILE A 1 166 ? -4.039 -22.297 -4.703 1 96.38 166 ILE A CA 1
ATOM 1266 C C . ILE A 1 166 ? -4.883 -23.25 -3.867 1 96.38 166 ILE A C 1
ATOM 1268 O O . ILE A 1 166 ? -5.527 -24.156 -4.406 1 96.38 166 ILE A O 1
ATOM 1272 N N . LEU A 1 167 ? -4.852 -23.031 -2.578 1 95.44 167 LEU A N 1
ATOM 1273 C CA . LEU A 1 167 ? -5.672 -23.828 -1.674 1 95.44 167 LEU A CA 1
ATOM 1274 C C . LEU A 1 167 ? -7.066 -23.234 -1.533 1 95.44 167 LEU A C 1
ATOM 1276 O O . LEU A 1 167 ? -7.207 -22.047 -1.188 1 95.44 167 LEU A O 1
ATOM 1280 N N . THR A 1 168 ? -8.039 -24 -1.793 1 89.5 168 THR A N 1
ATOM 1281 C CA . THR A 1 168 ? -9.422 -23.547 -1.798 1 89.5 168 THR A CA 1
ATOM 1282 C C . THR A 1 168 ? -10.344 -24.609 -1.198 1 89.5 168 THR A C 1
ATOM 1284 O O . THR A 1 168 ? -9.875 -25.625 -0.681 1 89.5 168 THR A O 1
ATOM 1287 N N . ASP A 1 169 ? -11.633 -24.281 -1.201 1 83.38 169 ASP A N 1
ATOM 1288 C CA . ASP A 1 169 ? -12.602 -25.172 -0.578 1 83.38 169 ASP A CA 1
ATOM 1289 C C . ASP A 1 169 ? -13.062 -26.25 -1.557 1 83.38 169 ASP A C 1
ATOM 1291 O O . ASP A 1 169 ? -13.914 -27.078 -1.221 1 83.38 169 ASP A O 1
ATOM 1295 N N . ILE A 1 170 ? -12.516 -26.297 -2.697 1 83.69 170 ILE A N 1
ATOM 1296 C CA . ILE A 1 170 ? -12.828 -27.344 -3.662 1 83.69 170 ILE A CA 1
ATOM 1297 C C . ILE A 1 170 ? -11.586 -28.172 -3.932 1 83.69 170 ILE A C 1
ATOM 1299 O O . ILE A 1 170 ? -10.461 -27.672 -3.865 1 83.69 170 ILE A O 1
ATOM 1303 N N . ASN A 1 171 ? -11.82 -29.422 -4.305 1 91.75 171 ASN A N 1
ATOM 1304 C CA . ASN A 1 171 ? -10.672 -30.312 -4.457 1 91.75 171 ASN A CA 1
ATOM 1305 C C . ASN A 1 171 ? -10.188 -30.359 -5.902 1 91.75 171 ASN A C 1
ATOM 1307 O O . ASN A 1 171 ? -9.555 -31.328 -6.316 1 91.75 171 ASN A O 1
ATOM 1311 N N . GLY A 1 172 ? -10.539 -29.359 -6.664 1 92.12 172 GLY A N 1
ATOM 1312 C CA . GLY A 1 172 ? -10.031 -29.312 -8.023 1 92.12 172 GLY A CA 1
ATOM 1313 C C . GLY A 1 172 ? -11.039 -28.781 -9.016 1 92.12 172 GLY A C 1
ATOM 1314 O O . GLY A 1 172 ? -12.094 -28.266 -8.625 1 92.12 172 GLY A O 1
ATOM 1315 N N . LEU A 1 173 ? -10.648 -28.844 -10.266 1 90.44 173 LEU A N 1
ATOM 1316 C CA . LEU A 1 173 ? -11.508 -28.438 -11.375 1 90.44 173 LEU A CA 1
ATOM 1317 C C . LEU A 1 173 ? -12.227 -29.625 -11.977 1 90.44 173 LEU A C 1
ATOM 1319 O O . LEU A 1 173 ? -11.633 -30.703 -12.125 1 90.44 173 LEU A O 1
ATOM 1323 N N . TYR A 1 174 ? -13.477 -29.344 -12.281 1 88.12 174 TYR A N 1
ATOM 1324 C CA . TYR A 1 174 ? -14.297 -30.422 -12.828 1 88.12 174 TYR A CA 1
ATOM 1325 C C . TYR A 1 174 ? -14.812 -30.047 -14.219 1 88.12 174 TYR A C 1
ATOM 1327 O O . TYR A 1 174 ? -14.828 -28.875 -14.586 1 88.12 174 TYR A O 1
ATOM 1335 N N . ASP A 1 175 ? -15.211 -31.047 -14.93 1 83.62 175 ASP A N 1
ATOM 1336 C CA . ASP A 1 175 ? -15.711 -30.828 -16.281 1 83.62 175 ASP A CA 1
ATOM 1337 C C . ASP A 1 175 ? -17.156 -30.344 -16.25 1 83.62 175 ASP A C 1
ATOM 1339 O O . ASP A 1 175 ? -17.688 -29.891 -17.281 1 83.62 175 ASP A O 1
ATOM 1343 N N . ALA A 1 176 ? -17.75 -30.5 -15.133 1 79.56 176 ALA A N 1
ATOM 1344 C CA . ALA A 1 176 ? -19.094 -29.953 -14.867 1 79.56 176 ALA A CA 1
ATOM 1345 C C . ALA A 1 176 ? -19.25 -29.625 -13.391 1 79.56 176 ALA A C 1
ATOM 1347 O O . ALA A 1 176 ? -18.422 -29.984 -12.562 1 79.56 176 ALA A O 1
ATOM 1348 N N . ASN A 1 177 ? -20.297 -28.891 -13.156 1 78.25 177 ASN A N 1
ATOM 1349 C CA . ASN A 1 177 ? -20.547 -28.578 -11.758 1 78.25 177 ASN A CA 1
ATOM 1350 C C . ASN A 1 177 ? -20.875 -29.828 -10.945 1 78.25 177 ASN A C 1
ATOM 1352 O O . ASN A 1 177 ? -21.938 -30.422 -11.125 1 78.25 177 ASN A O 1
ATOM 1356 N N . PRO A 1 178 ? -19.984 -30.156 -10.109 1 83.5 178 PRO A N 1
ATOM 1357 C CA . PRO A 1 178 ? -20.203 -31.391 -9.367 1 83.5 178 PRO A CA 1
ATOM 1358 C C . PRO A 1 178 ? -21.406 -31.328 -8.43 1 83.5 178 PRO A C 1
ATOM 1360 O O . PRO A 1 178 ? -21.938 -32.375 -8.016 1 83.5 178 PRO A O 1
ATOM 1363 N N . ASN A 1 179 ? -21.781 -30.141 -8.078 1 81.31 179 ASN A N 1
ATOM 1364 C CA . ASN A 1 179 ? -22.969 -29.984 -7.238 1 81.31 179 ASN A CA 1
ATOM 1365 C C . ASN A 1 179 ? -24.25 -30.25 -8.023 1 81.31 179 ASN A C 1
ATOM 1367 O O . ASN A 1 179 ? -25.297 -30.547 -7.438 1 81.31 179 ASN A O 1
ATOM 1371 N N . GLU A 1 180 ? -24.219 -30.141 -9.25 1 82.19 180 GLU A N 1
ATOM 1372 C CA . GLU A 1 180 ? -25.375 -30.297 -10.109 1 82.19 180 GLU A CA 1
ATOM 1373 C C . GLU A 1 180 ? -25.297 -31.594 -10.914 1 82.19 180 GLU A C 1
ATOM 1375 O O . GLU A 1 180 ? -26.328 -32.188 -11.258 1 82.19 180 GLU A O 1
ATOM 1380 N N . ASN A 1 181 ? -24.156 -31.969 -11.258 1 87.44 181 ASN A N 1
ATOM 1381 C CA . ASN A 1 181 ? -23.922 -33.156 -12.055 1 87.44 181 ASN A CA 1
ATOM 1382 C C . ASN A 1 181 ? -23.125 -34.219 -11.281 1 87.44 181 ASN A C 1
ATOM 1384 O O . ASN A 1 181 ? -21.906 -34.125 -11.18 1 87.44 181 ASN A O 1
ATOM 1388 N N . PRO A 1 182 ? -23.75 -35.156 -10.828 1 88.69 182 PRO A N 1
ATOM 1389 C CA . PRO A 1 182 ? -23.062 -36.188 -10.047 1 88.69 182 PRO A CA 1
ATOM 1390 C C . PRO A 1 182 ? -22 -36.938 -10.859 1 88.69 182 PRO A C 1
ATOM 1392 O O . PRO A 1 182 ? -21.125 -37.594 -10.289 1 88.69 182 PRO A O 1
ATOM 1395 N N . ASP A 1 183 ? -22.062 -36.844 -12.148 1 90.19 183 ASP A N 1
ATOM 1396 C CA . ASP A 1 183 ? -21.125 -37.531 -13 1 90.19 183 ASP A CA 1
ATOM 1397 C C . ASP A 1 183 ? -19.938 -36.625 -13.367 1 90.19 183 ASP A C 1
ATOM 1399 O O . ASP A 1 183 ? -19.094 -37 -14.172 1 90.19 183 ASP A O 1
ATOM 1403 N N . ALA A 1 184 ? -19.984 -35.531 -12.711 1 89.06 184 ALA A N 1
ATOM 1404 C CA . ALA A 1 184 ? -18.875 -34.594 -12.992 1 89.06 184 ALA A CA 1
ATOM 1405 C C . ALA A 1 184 ? -17.531 -35.25 -12.664 1 89.06 184 ALA A C 1
ATOM 1407 O O . ALA A 1 184 ? -17.391 -35.906 -11.641 1 89.06 184 ALA A O 1
ATOM 1408 N N . LYS A 1 185 ? -16.578 -35.188 -13.523 1 92.06 185 LYS A N 1
ATOM 1409 C CA . LYS A 1 185 ? -15.25 -35.75 -13.328 1 92.06 185 LYS A CA 1
ATOM 1410 C C . LYS A 1 185 ? -14.219 -34.656 -13.109 1 92.06 185 LYS A C 1
ATOM 1412 O O . LYS A 1 185 ? -14.195 -33.656 -13.844 1 92.06 185 LYS A O 1
ATOM 1417 N N . ARG A 1 186 ? -13.398 -34.906 -12.102 1 93.62 186 ARG A N 1
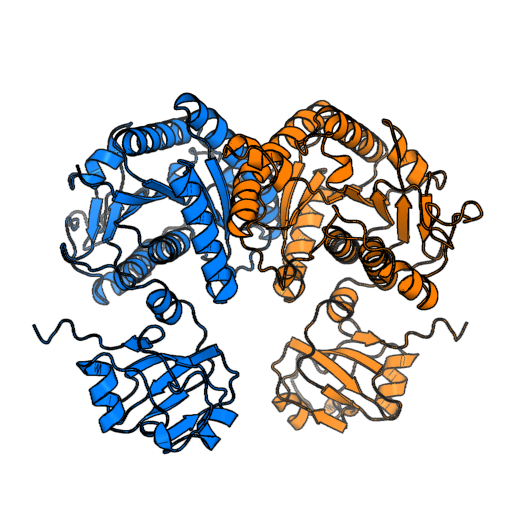ATOM 1418 C CA . ARG A 1 186 ? -12.336 -33.969 -11.805 1 93.62 186 ARG A CA 1
ATOM 1419 C C . ARG A 1 186 ? -11.172 -34.125 -12.773 1 93.62 186 ARG A C 1
ATOM 1421 O O . ARG A 1 186 ? -10.797 -35.25 -13.133 1 93.62 186 ARG A O 1
ATOM 1428 N N . PHE A 1 187 ? -10.594 -33 -13.203 1 92.75 187 PHE A N 1
ATOM 1429 C CA . PHE A 1 187 ? -9.328 -33.031 -13.93 1 92.75 187 PHE A CA 1
ATOM 1430 C C . PHE A 1 187 ? -8.156 -33.188 -12.969 1 92.75 187 PHE A C 1
ATOM 1432 O O . PHE A 1 187 ? -7.977 -32.375 -12.062 1 92.75 187 PHE A O 1
ATOM 1439 N N . ASP A 1 188 ? -7.434 -34.25 -13.141 1 94.38 188 ASP A N 1
ATOM 1440 C CA . ASP A 1 188 ? -6.246 -34.375 -12.305 1 94.38 188 ASP A CA 1
ATOM 1441 C C . ASP A 1 188 ? -5.09 -33.562 -12.844 1 94.38 188 ASP A C 1
ATOM 1443 O O . ASP A 1 188 ? -4.309 -33 -12.078 1 94.38 188 ASP A O 1
ATOM 1447 N N . TYR A 1 189 ? -5.027 -33.594 -14.133 1 93.81 189 TYR A N 1
ATOM 1448 C CA . TYR A 1 189 ? -3.982 -32.812 -14.812 1 93.81 189 TYR A CA 1
ATOM 1449 C C . TYR A 1 189 ? -4.535 -32.125 -16.047 1 93.81 189 TYR A C 1
ATOM 1451 O O . TYR A 1 189 ? -5.344 -32.688 -16.781 1 93.81 189 TYR A O 1
ATOM 1459 N N . LEU A 1 190 ? -4.199 -30.844 -16.109 1 92.62 190 LEU A N 1
ATOM 1460 C CA . LEU A 1 190 ? -4.492 -30.031 -17.297 1 92.62 190 LEU A CA 1
ATOM 1461 C C . LEU A 1 190 ? -3.225 -29.406 -17.859 1 92.62 190 LEU A C 1
ATOM 1463 O O . LEU A 1 190 ? -2.377 -28.922 -17.094 1 92.62 190 LEU A O 1
ATOM 1467 N N . THR A 1 191 ? -3.041 -29.391 -19.156 1 87.31 191 THR A N 1
ATOM 1468 C CA . THR A 1 191 ? -1.874 -28.766 -19.75 1 87.31 191 THR A CA 1
ATOM 1469 C C . THR A 1 191 ? -2.045 -27.25 -19.812 1 87.31 191 THR A C 1
ATOM 1471 O O . THR A 1 191 ? -1.066 -26.5 -19.703 1 87.31 191 THR A O 1
ATOM 1474 N N . ASP A 1 192 ? -3.326 -26.844 -20.047 1 85.38 192 ASP A N 1
ATOM 1475 C CA . ASP A 1 192 ? -3.643 -25.422 -20.156 1 85.38 192 ASP A CA 1
ATOM 1476 C C . ASP A 1 192 ? -5.102 -25.156 -19.781 1 85.38 192 ASP A C 1
ATOM 1478 O O . ASP A 1 192 ? -5.867 -26.094 -19.547 1 85.38 192 ASP A O 1
ATOM 1482 N N . ILE A 1 193 ? -5.297 -23.906 -19.688 1 84.81 193 ILE A N 1
ATOM 1483 C CA . ILE A 1 193 ? -6.68 -23.484 -19.484 1 84.81 193 ILE A CA 1
ATOM 1484 C C . ILE A 1 193 ? -7.309 -23.094 -20.812 1 84.81 193 ILE A C 1
ATOM 1486 O O . ILE A 1 193 ? -6.945 -22.078 -21.406 1 84.81 193 ILE A O 1
ATOM 1490 N N . THR A 1 194 ? -8.25 -23.844 -21.25 1 80.75 194 THR A N 1
ATOM 1491 C CA . THR A 1 194 ? -8.891 -23.609 -22.531 1 80.75 194 THR A CA 1
ATOM 1492 C C . THR A 1 194 ? -10.039 -22.609 -22.391 1 80.75 194 THR A C 1
ATOM 1494 O O . THR A 1 194 ? -10.586 -22.453 -21.297 1 80.75 194 THR A O 1
ATOM 1497 N N . PRO A 1 195 ? -10.367 -21.922 -23.484 1 76.62 195 PRO A N 1
ATOM 1498 C CA . PRO A 1 195 ? -11.523 -21.031 -23.438 1 76.62 195 PRO A CA 1
ATOM 1499 C C . PRO A 1 195 ? -12.805 -21.734 -23 1 76.62 195 PRO A C 1
ATOM 1501 O O . PRO A 1 195 ? -13.656 -21.141 -22.344 1 76.62 195 PRO A O 1
ATOM 1504 N N . GLU A 1 196 ? -12.922 -22.938 -23.406 1 77.19 196 GLU A N 1
ATOM 1505 C CA . GLU A 1 196 ? -14.094 -23.719 -23.031 1 77.19 196 GLU A CA 1
ATOM 1506 C C . GLU A 1 196 ? -14.18 -23.875 -21.516 1 77.19 196 GLU A C 1
ATOM 1508 O O . GLU A 1 196 ? -15.258 -23.75 -20.938 1 77.19 196 GLU A O 1
ATOM 1513 N N . LEU A 1 197 ? -13.055 -24.188 -20.953 1 81.06 197 LEU A N 1
ATOM 1514 C CA . LEU A 1 197 ? -13.016 -24.328 -19.5 1 81.06 197 LEU A CA 1
ATOM 1515 C C . LEU A 1 197 ? -13.383 -23.016 -18.812 1 81.06 197 LEU A C 1
ATOM 1517 O O . LEU A 1 197 ? -14.07 -23.016 -17.781 1 81.06 197 LEU A O 1
ATOM 1521 N N . LEU A 1 198 ? -12.938 -21.891 -19.344 1 77.25 198 LEU A N 1
ATOM 1522 C CA . LEU A 1 198 ? -13.234 -20.562 -18.797 1 77.25 198 LEU A CA 1
ATOM 1523 C C . LEU A 1 198 ? -14.719 -20.25 -18.938 1 77.25 198 LEU A C 1
ATOM 1525 O O . LEU A 1 198 ? -15.305 -19.609 -18.062 1 77.25 198 LEU A O 1
ATOM 1529 N N . GLY A 1 199 ? -15.273 -20.609 -20.031 1 70.62 199 GLY A N 1
ATOM 1530 C CA . GLY A 1 199 ? -16.688 -20.391 -20.281 1 70.62 199 GLY A CA 1
ATOM 1531 C C . GLY A 1 199 ? -17.594 -21.125 -19.297 1 70.62 199 GLY A C 1
ATOM 1532 O O . GLY A 1 199 ? -18.594 -20.578 -18.844 1 70.62 199 GLY A O 1
ATOM 1533 N N . TYR A 1 200 ? -17.156 -22.266 -18.922 1 66.56 200 TYR A N 1
ATOM 1534 C CA . TYR A 1 200 ? -17.922 -23.094 -18 1 66.56 200 TYR A CA 1
ATOM 1535 C C . TYR A 1 200 ? -17.922 -22.469 -16.609 1 66.56 200 TYR A C 1
ATOM 1537 O O . TYR A 1 200 ? -18.906 -22.578 -15.867 1 66.56 200 TYR A O 1
ATOM 1545 N N . ALA A 1 201 ? -16.812 -21.859 -16.234 1 64.12 201 ALA A N 1
ATOM 1546 C CA . ALA A 1 201 ? -16.625 -21.328 -14.883 1 64.12 201 ALA A CA 1
ATOM 1547 C C . ALA A 1 201 ? -17.438 -20.047 -14.68 1 64.12 201 ALA A C 1
ATOM 1549 O O . ALA A 1 201 ? -17.781 -19.703 -13.547 1 64.12 201 ALA A O 1
ATOM 1550 N N . GLY A 1 202 ? -17.656 -19.203 -15.586 1 56.59 202 GLY A N 1
ATOM 1551 C CA . GLY A 1 202 ? -18.422 -17.969 -15.5 1 56.59 202 GLY A CA 1
ATOM 1552 C C . GLY A 1 202 ? -19.859 -18.188 -15.078 1 56.59 202 GLY A C 1
ATOM 1553 O O . GLY A 1 202 ? -20.484 -17.297 -14.508 1 56.59 202 GLY A O 1
ATOM 1554 N N . SER A 1 203 ? -20.391 -19.266 -15.336 1 48.91 203 SER A N 1
ATOM 1555 C CA . SER A 1 203 ? -21.797 -19.547 -15.055 1 48.91 203 SER A CA 1
ATOM 1556 C C . SER A 1 203 ? -22.016 -19.922 -13.594 1 48.91 203 SER A C 1
ATOM 1558 O O . SER A 1 203 ? -23.141 -19.922 -13.102 1 48.91 203 SER A O 1
ATOM 1560 N N . ALA A 1 204 ? -21.016 -20.344 -12.891 1 46.69 204 ALA A N 1
ATOM 1561 C CA . ALA A 1 204 ? -21.25 -20.922 -11.562 1 46.69 204 ALA A CA 1
ATOM 1562 C C . ALA A 1 204 ? -20.969 -19.891 -10.469 1 46.69 204 ALA A C 1
ATOM 1564 O O . ALA A 1 204 ? -19.797 -19.609 -10.156 1 46.69 204 ALA A O 1
ATOM 1565 N N . GLY A 1 205 ? -21.594 -18.766 -10.32 1 42.03 205 GLY A N 1
ATOM 1566 C CA . GLY A 1 205 ? -21.281 -17.688 -9.398 1 42.03 205 GLY A CA 1
ATOM 1567 C C . GLY A 1 205 ? -21.5 -18.062 -7.945 1 42.03 205 GLY A C 1
ATOM 1568 O O . GLY A 1 205 ? -22.625 -18.375 -7.535 1 42.03 205 GLY A O 1
ATOM 1569 N N . SER A 1 206 ? -20.641 -18.719 -7.191 1 40.19 206 SER A N 1
ATOM 1570 C CA . SER A 1 206 ? -20.859 -18.906 -5.762 1 40.19 206 SER A CA 1
ATOM 1571 C C . SER A 1 206 ? -20.938 -17.578 -5.031 1 40.19 206 SER A C 1
ATOM 1573 O O . SER A 1 206 ? -20.344 -16.594 -5.457 1 40.19 206 SER A O 1
ATOM 1575 N N . LYS A 1 207 ? -21.875 -17.422 -4.035 1 38.47 207 LYS A N 1
ATOM 1576 C CA . LYS A 1 207 ? -22.328 -16.266 -3.258 1 38.47 207 LYS A CA 1
ATOM 1577 C C . LYS A 1 207 ? -21.172 -15.648 -2.465 1 38.47 207 LYS A C 1
ATOM 1579 O O . LYS A 1 207 ? -21.281 -14.523 -1.987 1 38.47 207 LYS A O 1
ATOM 1584 N N . VAL A 1 208 ? -20.391 -16.422 -1.774 1 40 208 VAL A N 1
ATOM 1585 C CA . VAL A 1 208 ? -19.656 -15.836 -0.657 1 40 208 VAL A CA 1
ATOM 1586 C C . VAL A 1 208 ? -18.312 -15.32 -1.138 1 40 208 VAL A C 1
ATOM 1588 O O . VAL A 1 208 ? -17.703 -14.445 -0.501 1 40 208 VAL A O 1
ATOM 1591 N N . GLY A 1 209 ? -17.453 -16.141 -1.917 1 41.72 209 GLY A N 1
ATOM 1592 C CA . GLY A 1 209 ? -16.109 -15.68 -2.238 1 41.72 209 GLY A CA 1
ATOM 1593 C C . GLY A 1 209 ? -16.047 -14.852 -3.51 1 41.72 209 GLY A C 1
ATOM 1594 O O . GLY A 1 209 ? -16.766 -15.141 -4.477 1 41.72 209 GLY A O 1
ATOM 1595 N N . THR A 1 210 ? -15.852 -13.523 -3.395 1 43.59 210 THR A N 1
ATOM 1596 C CA . THR A 1 210 ? -15.773 -12.578 -4.5 1 43.59 210 THR A CA 1
ATOM 1597 C C . THR A 1 210 ? -14.977 -13.156 -5.66 1 43.59 210 THR A C 1
ATOM 1599 O O . THR A 1 210 ? -14.953 -12.594 -6.754 1 43.59 210 THR A O 1
ATOM 1602 N N . GLY A 1 211 ? -14.188 -14.195 -5.297 1 54.28 211 GLY A N 1
ATOM 1603 C CA . GLY A 1 211 ? -13.484 -14.75 -6.441 1 54.28 211 GLY A CA 1
ATOM 1604 C C . GLY A 1 211 ? -13.953 -16.156 -6.809 1 54.28 211 GLY A C 1
ATOM 1605 O O . GLY A 1 211 ? -13.766 -17.094 -6.035 1 54.28 211 GLY A O 1
ATOM 1606 N N . GLY A 1 212 ? -14.891 -16.359 -7.508 1 66.69 212 GLY A N 1
ATOM 1607 C CA . GLY A 1 212 ? -15.453 -17.609 -7.965 1 66.69 212 GLY A CA 1
ATOM 1608 C C . GLY A 1 212 ? -14.5 -18.422 -8.828 1 66.69 212 GLY A C 1
ATOM 1609 O O . GLY A 1 212 ? -13.297 -18.172 -8.836 1 66.69 212 GLY A O 1
ATOM 1610 N N . MET A 1 213 ? -14.852 -19.562 -9.281 1 76.25 213 MET A N 1
ATOM 1611 C CA . MET A 1 213 ? -14.094 -20.484 -10.109 1 76.25 213 MET A CA 1
ATOM 1612 C C . MET A 1 213 ? -13.461 -19.766 -11.297 1 76.25 213 MET A C 1
ATOM 1614 O O . MET A 1 213 ? -12.32 -20.062 -11.656 1 76.25 213 MET A O 1
ATOM 1618 N N . LYS A 1 214 ? -14.164 -18.859 -11.766 1 77.56 214 LYS A N 1
ATOM 1619 C CA . LYS A 1 214 ? -13.656 -18.109 -12.906 1 77.56 214 LYS A CA 1
ATOM 1620 C C . LYS A 1 214 ? -12.391 -17.328 -12.539 1 77.56 214 LYS A C 1
ATOM 1622 O O . LYS A 1 214 ? -11.43 -17.297 -13.312 1 77.56 214 LYS A O 1
ATOM 1627 N N . SER A 1 215 ? -12.383 -16.75 -11.328 1 80.19 215 SER A N 1
ATOM 1628 C CA . SER A 1 215 ? -11.219 -16 -10.875 1 80.19 215 SER A CA 1
ATOM 1629 C C . SER A 1 215 ? -10 -16.906 -10.711 1 80.19 215 SER A C 1
ATOM 1631 O O . SER A 1 215 ? -8.883 -16.516 -11.047 1 80.19 215 SER A O 1
ATOM 1633 N N . LYS A 1 216 ? -10.273 -18.062 -10.242 1 86.88 216 LYS A N 1
ATOM 1634 C CA . LYS A 1 216 ? -9.188 -19.016 -10.078 1 86.88 216 LYS A CA 1
ATOM 1635 C C . LYS A 1 216 ? -8.625 -19.453 -11.43 1 86.88 216 LYS A C 1
ATOM 1637 O O . LYS A 1 216 ? -7.406 -19.562 -11.594 1 86.88 216 LYS A O 1
ATOM 1642 N N . LEU A 1 217 ? -9.445 -19.609 -12.375 1 86.56 217 LEU A N 1
ATOM 1643 C CA . LEU A 1 217 ? -9.016 -20.016 -13.703 1 86.56 217 LEU A CA 1
ATOM 1644 C C . LEU A 1 217 ? -8.227 -18.906 -14.391 1 86.56 217 LEU A C 1
ATOM 1646 O O . LEU A 1 217 ? -7.211 -19.172 -15.047 1 86.56 217 LEU A O 1
ATOM 1650 N N . LEU A 1 218 ? -8.719 -17.75 -14.234 1 84 218 LEU A N 1
ATOM 1651 C CA . LEU A 1 218 ? -8.016 -16.625 -14.82 1 84 218 LEU A CA 1
ATOM 1652 C C . LEU A 1 218 ? -6.641 -16.438 -14.188 1 84 218 LEU A C 1
ATOM 1654 O O . LEU A 1 218 ? -5.672 -16.125 -14.875 1 84 218 LEU A O 1
ATOM 1658 N N . ALA A 1 219 ? -6.617 -16.609 -12.914 1 88.69 219 ALA A N 1
ATOM 1659 C CA . ALA A 1 219 ? -5.34 -16.547 -12.203 1 88.69 219 ALA A CA 1
ATOM 1660 C C . ALA A 1 219 ? -4.387 -17.641 -12.688 1 88.69 219 ALA A C 1
ATOM 1662 O O . ALA A 1 219 ? -3.203 -17.375 -12.914 1 88.69 219 ALA A O 1
ATOM 1663 N N . ALA A 1 220 ? -4.914 -18.781 -12.844 1 90.38 220 ALA A N 1
ATOM 1664 C CA . ALA A 1 220 ? -4.105 -19.891 -13.328 1 90.38 220 ALA A CA 1
ATOM 1665 C C . ALA A 1 220 ? -3.57 -19.609 -14.734 1 90.38 220 ALA A C 1
ATOM 1667 O O . ALA A 1 220 ? -2.406 -19.891 -15.023 1 90.38 220 ALA A O 1
ATOM 1668 N N . GLN A 1 221 ? -4.434 -19.125 -15.531 1 85.12 221 GLN A N 1
ATOM 1669 C CA . GLN A 1 221 ? -4.023 -18.766 -16.875 1 85.12 221 GLN A CA 1
ATOM 1670 C C . GLN A 1 221 ? -2.883 -17.75 -16.859 1 85.12 221 GLN A C 1
ATOM 1672 O O . GLN A 1 221 ? -1.92 -17.875 -17.625 1 85.12 221 GLN A O 1
ATOM 1677 N N . THR A 1 222 ? -3.045 -16.797 -16.031 1 83.12 222 THR A N 1
ATOM 1678 C CA . THR A 1 222 ? -2.02 -15.773 -15.891 1 83.12 222 THR A CA 1
ATOM 1679 C C . THR A 1 222 ? -0.705 -16.375 -15.406 1 83.12 222 THR A C 1
ATOM 1681 O O . THR A 1 222 ? 0.358 -16.094 -15.961 1 83.12 222 THR A O 1
ATOM 1684 N N . ALA A 1 223 ? -0.758 -17.203 -14.438 1 88.75 223 ALA A N 1
ATOM 1685 C CA . ALA A 1 223 ? 0.442 -17.859 -13.906 1 88.75 223 ALA A CA 1
ATOM 1686 C C . ALA A 1 223 ? 1.138 -18.688 -14.977 1 88.75 223 ALA A C 1
ATOM 1688 O O . ALA A 1 223 ? 2.359 -18.609 -15.133 1 88.75 223 ALA A O 1
ATOM 1689 N N . LEU A 1 224 ? 0.391 -19.375 -15.727 1 84.62 224 LEU A N 1
ATOM 1690 C CA . LEU A 1 224 ? 0.943 -20.203 -16.797 1 84.62 224 LEU A CA 1
ATOM 1691 C C . LEU A 1 224 ? 1.651 -19.344 -17.844 1 84.62 224 LEU A C 1
ATOM 1693 O O . LEU A 1 224 ? 2.725 -19.703 -18.328 1 84.62 224 LEU A O 1
ATOM 1697 N N . SER A 1 225 ? 0.975 -18.328 -18.125 1 75.62 225 SER A N 1
ATOM 1698 C CA . SER A 1 225 ? 1.553 -17.406 -19.094 1 75.62 225 SER A CA 1
ATOM 1699 C C . SER A 1 225 ? 2.881 -16.844 -18.609 1 75.62 225 SER A C 1
ATOM 1701 O O . SER A 1 225 ? 3.709 -16.406 -19.422 1 75.62 225 SER A O 1
ATOM 1703 N N . LEU A 1 226 ? 3.047 -16.891 -17.359 1 75.94 226 LEU A N 1
ATOM 1704 C CA . LEU A 1 226 ? 4.27 -16.375 -16.766 1 75.94 226 LEU A CA 1
ATOM 1705 C C . LEU A 1 226 ? 5.262 -17.5 -16.484 1 75.94 226 LEU A C 1
ATOM 1707 O O . LEU A 1 226 ? 6.293 -17.297 -15.852 1 75.94 226 LEU A O 1
ATOM 1711 N N . GLY A 1 227 ? 4.922 -18.688 -16.906 1 78.31 227 GLY A N 1
ATOM 1712 C CA . GLY A 1 227 ? 5.82 -19.828 -16.797 1 78.31 227 GLY A CA 1
ATOM 1713 C C . GLY A 1 227 ? 5.742 -20.531 -15.461 1 78.31 227 GLY A C 1
ATOM 1714 O O . GLY A 1 227 ? 6.68 -21.234 -15.07 1 78.31 227 GLY A O 1
ATOM 1715 N N . VAL A 1 228 ? 4.695 -20.359 -14.773 1 89.31 228 VAL A N 1
ATOM 1716 C CA . VAL A 1 228 ? 4.551 -20.938 -13.445 1 89.31 228 VAL A CA 1
ATOM 1717 C C . VAL A 1 228 ? 3.477 -22.031 -13.469 1 89.31 228 VAL A C 1
ATOM 1719 O O . VAL A 1 228 ? 2.355 -21.781 -13.922 1 89.31 228 VAL A O 1
ATOM 1722 N N . LYS A 1 229 ? 3.791 -23.188 -12.984 1 92.81 229 LYS A N 1
ATOM 1723 C CA . LYS A 1 229 ? 2.793 -24.25 -12.859 1 92.81 229 LYS A CA 1
ATOM 1724 C C . LYS A 1 229 ? 1.828 -23.953 -11.711 1 92.81 229 LYS A C 1
ATOM 1726 O O . LYS A 1 229 ? 2.188 -23.281 -10.742 1 92.81 229 LYS A O 1
ATOM 1731 N N . VAL A 1 230 ? 0.63 -24.531 -11.906 1 96.19 230 VAL A N 1
ATOM 1732 C CA . VAL A 1 230 ? -0.39 -24.188 -10.922 1 96.19 230 VAL A CA 1
ATOM 1733 C C . VAL A 1 230 ? -1.031 -25.453 -10.367 1 96.19 230 VAL A C 1
ATOM 1735 O O . VAL A 1 230 ? -1.244 -26.422 -11.102 1 96.19 230 VAL A O 1
ATOM 1738 N N . PHE A 1 231 ? -1.207 -25.547 -9.117 1 97 231 PHE A N 1
ATOM 1739 C CA . PHE A 1 231 ? -2.066 -26.516 -8.453 1 97 231 PHE A CA 1
ATOM 1740 C C . PHE A 1 231 ? -3.287 -25.828 -7.844 1 97 231 PHE A C 1
ATOM 1742 O O . PHE A 1 231 ? -3.164 -24.797 -7.184 1 97 231 PHE A O 1
ATOM 1749 N N . ILE A 1 232 ? -4.492 -26.281 -8.109 1 95.88 232 ILE A N 1
ATOM 1750 C CA . ILE A 1 232 ? -5.723 -25.828 -7.477 1 95.88 232 ILE A CA 1
ATOM 1751 C C . ILE A 1 232 ? -6.383 -26.984 -6.73 1 95.88 232 ILE A C 1
ATOM 1753 O O . ILE A 1 232 ? -6.727 -28 -7.332 1 95.88 232 ILE A O 1
ATOM 1757 N N . GLY A 1 233 ? -6.543 -26.797 -5.473 1 95.62 233 GLY A N 1
ATOM 1758 C CA . GLY A 1 233 ? -7.156 -27.875 -4.715 1 95.62 233 GLY A CA 1
ATOM 1759 C C . GLY A 1 233 ? -7.164 -27.625 -3.217 1 95.62 233 GLY A C 1
ATOM 1760 O O . GLY A 1 233 ? -7.219 -26.469 -2.775 1 95.62 233 GLY A O 1
ATOM 1761 N N . THR A 1 234 ? -7.285 -28.766 -2.496 1 94.88 234 THR A N 1
ATOM 1762 C CA . THR A 1 234 ? -7.367 -28.688 -1.041 1 94.88 234 THR A CA 1
ATOM 1763 C C . THR A 1 234 ? -6.324 -29.594 -0.392 1 94.88 234 THR A C 1
ATOM 1765 O O . THR A 1 234 ? -5.613 -30.328 -1.083 1 94.88 234 THR A O 1
ATOM 1768 N N . GLY A 1 235 ? -6.129 -29.406 0.871 1 94.12 235 GLY A N 1
ATOM 1769 C CA . GLY A 1 235 ? -5.219 -30.219 1.658 1 94.12 235 GLY A CA 1
ATOM 1770 C C . GLY A 1 235 ? -5.359 -30 3.152 1 94.12 235 GLY A C 1
ATOM 1771 O O . GLY A 1 235 ? -5.848 -28.953 3.588 1 94.12 235 GLY A O 1
ATOM 1772 N N . ALA A 1 236 ? -4.992 -31.078 3.836 1 94.06 236 ALA A N 1
ATOM 1773 C CA . ALA A 1 236 ? -5.047 -31 5.293 1 94.06 236 ALA A CA 1
ATOM 1774 C C . ALA A 1 236 ? -3.771 -31.562 5.918 1 94.06 236 ALA A C 1
ATOM 1776 O O . ALA A 1 236 ? -3.1 -32.406 5.32 1 94.06 236 ALA A O 1
ATOM 1777 N N . GLY A 1 237 ? -3.475 -30.953 7.043 1 95.5 237 GLY A N 1
ATOM 1778 C CA . GLY A 1 237 ? -2.375 -31.5 7.824 1 95.5 237 GLY A CA 1
ATOM 1779 C C . GLY A 1 237 ? -1.033 -30.891 7.477 1 95.5 237 GLY A C 1
ATOM 1780 O O . GLY A 1 237 ? -0.924 -30.125 6.516 1 95.5 237 GLY A O 1
ATOM 1781 N N . ARG A 1 238 ? -0.035 -31.328 8.18 1 96.75 238 ARG A N 1
ATOM 1782 C CA . ARG A 1 238 ? 1.324 -30.812 8.102 1 96.75 238 ARG A CA 1
ATOM 1783 C C . ARG A 1 238 ? 1.963 -31.141 6.754 1 96.75 238 ARG A C 1
ATOM 1785 O O . ARG A 1 238 ? 2.762 -30.344 6.234 1 96.75 238 ARG A O 1
ATOM 1792 N N . GLU A 1 239 ? 1.556 -32.219 6.156 1 97.75 239 GLU A N 1
ATOM 1793 C CA . GLU A 1 239 ? 2.232 -32.719 4.965 1 97.75 239 GLU A CA 1
ATOM 1794 C C . GLU A 1 239 ? 1.543 -32.219 3.691 1 97.75 239 GLU A C 1
ATOM 1796 O O . GLU A 1 239 ? 2.016 -32.5 2.584 1 97.75 239 GLU A O 1
ATOM 1801 N N . LYS A 1 240 ? 0.518 -31.5 3.783 1 97.69 240 LYS A N 1
ATOM 1802 C CA . LYS A 1 240 ? -0.335 -31.203 2.637 1 97.69 240 LYS A CA 1
ATOM 1803 C C . LYS A 1 240 ? 0.459 -30.531 1.521 1 97.69 240 LYS A C 1
ATOM 1805 O O . LYS A 1 240 ? 0.319 -30.891 0.35 1 97.69 240 LYS A O 1
ATOM 1810 N N . LEU A 1 241 ? 1.298 -29.578 1.878 1 98.31 241 LEU A N 1
ATOM 1811 C CA . LEU A 1 241 ? 2.029 -28.859 0.843 1 98.31 241 LEU A CA 1
ATOM 1812 C C . LEU A 1 241 ? 3.113 -29.734 0.229 1 98.31 241 LEU A C 1
ATOM 1814 O O . LEU A 1 241 ? 3.387 -29.656 -0.97 1 98.31 241 LEU A O 1
ATOM 1818 N N . LYS A 1 242 ? 3.744 -30.562 1.039 1 97.5 242 LYS A N 1
ATOM 1819 C CA . LYS A 1 242 ? 4.734 -31.5 0.533 1 97.5 242 LYS A CA 1
ATOM 1820 C C . LYS A 1 242 ? 4.098 -32.5 -0.433 1 97.5 242 LYS A C 1
ATOM 1822 O O . LYS A 1 242 ? 4.66 -32.812 -1.488 1 97.5 242 LYS A O 1
ATOM 1827 N N . LEU A 1 243 ? 2.965 -33 -0.045 1 97.56 243 LEU A N 1
ATOM 1828 C CA . LEU A 1 243 ? 2.242 -33.938 -0.902 1 97.56 243 LEU A CA 1
ATOM 1829 C C . LEU A 1 243 ? 1.913 -33.281 -2.248 1 97.56 243 LEU A C 1
ATOM 1831 O O . LEU A 1 243 ? 2.039 -33.938 -3.293 1 97.56 243 LEU A O 1
ATOM 1835 N N . ILE A 1 244 ? 1.477 -32.062 -2.225 1 97.56 244 ILE A N 1
ATOM 1836 C CA . ILE A 1 244 ? 1.168 -31.328 -3.449 1 97.56 244 ILE A CA 1
ATOM 1837 C C . ILE A 1 244 ? 2.432 -31.188 -4.293 1 97.56 244 ILE A C 1
ATOM 1839 O O . ILE A 1 244 ? 2.404 -31.406 -5.504 1 97.56 244 ILE A O 1
ATOM 1843 N N . LEU A 1 245 ? 3.516 -30.812 -3.678 1 95.69 245 LEU A N 1
ATOM 1844 C CA . LEU A 1 245 ? 4.785 -30.641 -4.375 1 95.69 245 LEU A CA 1
ATOM 1845 C C . LEU A 1 245 ? 5.223 -31.938 -5.047 1 95.69 245 LEU A C 1
ATOM 1847 O O . LEU A 1 245 ? 5.824 -31.906 -6.125 1 95.69 245 LEU A O 1
ATOM 1851 N N . ASP A 1 246 ? 4.891 -33.031 -4.43 1 94.5 246 ASP A N 1
ATOM 1852 C CA . ASP A 1 246 ? 5.281 -34.344 -4.926 1 94.5 246 ASP A CA 1
ATOM 1853 C C . ASP A 1 246 ? 4.32 -34.844 -6.012 1 94.5 246 ASP A C 1
ATOM 1855 O O . ASP A 1 246 ? 4.473 -35.938 -6.535 1 94.5 246 ASP A O 1
ATOM 1859 N N . GLY A 1 247 ? 3.338 -34.094 -6.316 1 94.31 247 GLY A N 1
ATOM 1860 C CA . GLY A 1 247 ? 2.395 -34.469 -7.359 1 94.31 247 GLY A CA 1
ATOM 1861 C C . GLY A 1 247 ? 1.256 -35.344 -6.855 1 94.31 247 GLY A C 1
ATOM 1862 O O . GLY A 1 247 ? 0.558 -35.969 -7.648 1 94.31 247 GLY A O 1
ATOM 1863 N N . LYS A 1 248 ? 1.056 -35.406 -5.605 1 96.31 248 LYS A N 1
ATOM 1864 C CA . LYS A 1 248 ? 0.063 -36.281 -4.996 1 96.31 248 LYS A CA 1
ATOM 1865 C C . LYS A 1 248 ? -1.025 -35.469 -4.289 1 96.31 248 LYS A C 1
ATOM 1867 O O . LYS A 1 248 ? -1.68 -35.969 -3.373 1 96.31 248 LYS A O 1
ATOM 1872 N N . GLY A 1 249 ? -1.196 -34.25 -4.672 1 96.69 249 GLY A N 1
ATOM 1873 C CA . GLY A 1 249 ? -2.186 -33.406 -4.039 1 96.69 249 GLY A CA 1
ATOM 1874 C C . GLY A 1 249 ? -3.609 -33.719 -4.441 1 96.69 249 GLY A C 1
ATOM 1875 O O . GLY A 1 249 ? -3.836 -34.344 -5.484 1 96.69 249 GLY A O 1
ATOM 1876 N N . ASP A 1 250 ? -4.543 -33.406 -3.562 1 97.31 250 ASP A N 1
ATOM 1877 C CA . ASP A 1 250 ? -5.969 -33.531 -3.844 1 97.31 250 ASP A CA 1
ATOM 1878 C C . ASP A 1 250 ? -6.496 -32.312 -4.602 1 97.31 250 ASP A C 1
ATOM 1880 O O . ASP A 1 250 ? -7.109 -31.422 -4.008 1 97.31 250 ASP A O 1
ATOM 1884 N N . GLY A 1 251 ? -6.312 -32.344 -5.879 1 97.19 251 GLY A N 1
ATOM 1885 C CA . GLY A 1 251 ? -6.711 -31.234 -6.723 1 97.19 251 GLY A CA 1
ATOM 1886 C C . GLY A 1 251 ? -6.301 -31.406 -8.172 1 97.19 251 GLY A C 1
ATOM 1887 O O . GLY A 1 251 ? -6.098 -32.531 -8.641 1 97.19 251 GLY A O 1
ATOM 1888 N N . THR A 1 252 ? -6.27 -30.312 -8.906 1 96.75 252 THR A N 1
ATOM 1889 C CA . THR A 1 252 ? -5.918 -30.297 -10.32 1 96.75 252 THR A CA 1
ATOM 1890 C C . THR A 1 252 ? -4.566 -29.609 -10.531 1 96.75 252 THR A C 1
ATOM 1892 O O . THR A 1 252 ? -4.352 -28.5 -10.062 1 96.75 252 THR A O 1
ATOM 1895 N N . TYR A 1 253 ? -3.666 -30.344 -11.164 1 96.38 253 TYR A N 1
ATOM 1896 C CA . TYR A 1 253 ? -2.398 -29.766 -11.594 1 96.38 253 TYR A CA 1
ATOM 1897 C C . TYR A 1 253 ? -2.52 -29.172 -12.992 1 96.38 253 TYR A C 1
ATOM 1899 O O . TYR A 1 253 ? -3.121 -29.766 -13.883 1 96.38 253 TYR A O 1
ATOM 1907 N N . ILE A 1 254 ? -2.01 -27.969 -13.164 1 95.06 254 ILE A N 1
ATOM 1908 C CA . ILE A 1 254 ? -2.113 -27.297 -14.453 1 95.06 254 ILE A CA 1
ATOM 1909 C C . ILE A 1 254 ? -0.725 -26.875 -14.922 1 95.06 254 ILE A C 1
ATOM 1911 O O . ILE A 1 254 ? 0.011 -26.203 -14.195 1 95.06 254 ILE A O 1
ATOM 1915 N N . GLY A 1 255 ? -0.385 -27.094 -16.203 1 89.56 255 GLY A N 1
ATOM 1916 C CA . GLY A 1 255 ? 0.879 -26.688 -16.797 1 89.56 255 GLY A CA 1
ATOM 1917 C C . GLY A 1 255 ? 1.744 -27.875 -17.203 1 89.56 255 GLY A C 1
ATOM 1918 O O . GLY A 1 255 ? 1.669 -28.938 -16.578 1 89.56 255 GLY A O 1
ATOM 1919 N N . ASP A 1 256 ? 2.498 -27.578 -18.344 1 72.31 256 ASP A N 1
ATOM 1920 C CA . ASP A 1 256 ? 3.352 -28.625 -18.875 1 72.31 256 ASP A CA 1
ATOM 1921 C C . ASP A 1 256 ? 4.617 -28.781 -18.031 1 72.31 256 ASP A C 1
ATOM 1923 O O . ASP A 1 256 ? 5.059 -27.828 -17.391 1 72.31 256 ASP A O 1
ATOM 1927 N N . LYS A 1 257 ? 5.066 -29.984 -17.875 1 60.75 257 LYS A N 1
ATOM 1928 C CA . LYS A 1 257 ? 6.258 -30.359 -17.125 1 60.75 257 LYS A CA 1
ATOM 1929 C C . LYS A 1 257 ? 7.461 -29.531 -17.547 1 60.75 257 LYS A C 1
ATOM 1931 O O . LYS A 1 257 ? 8.352 -29.25 -16.734 1 60.75 257 LYS A O 1
ATOM 1936 N N . GLU A 1 258 ? 7.531 -28.953 -18.812 1 58.03 258 GLU A N 1
ATOM 1937 C CA . GLU A 1 258 ? 8.727 -28.281 -19.328 1 58.03 258 GLU A CA 1
ATOM 1938 C C . GLU A 1 258 ? 8.562 -26.766 -19.328 1 58.03 258 GLU A C 1
ATOM 1940 O O . GLU A 1 258 ? 9.273 -26.062 -20.047 1 58.03 258 GLU A O 1
ATOM 1945 N N . LEU A 1 259 ? 7.797 -26.25 -18.484 1 53.09 259 LEU A N 1
ATOM 1946 C CA . LEU A 1 259 ? 7.648 -24.797 -18.547 1 53.09 259 LEU A CA 1
ATOM 1947 C C . LEU A 1 259 ? 8.945 -24.094 -18.141 1 53.09 259 LEU A C 1
ATOM 1949 O O . LEU A 1 259 ? 9.578 -24.484 -17.156 1 53.09 259 LEU A O 1
ATOM 1953 N N . SER A 1 260 ? 9.711 -23.328 -19.188 1 48.91 260 SER A N 1
ATOM 1954 C CA . SER A 1 260 ? 10.891 -22.547 -18.859 1 48.91 260 SER A CA 1
ATOM 1955 C C . SER A 1 260 ? 10.508 -21.188 -18.266 1 48.91 260 SER A C 1
ATOM 1957 O O . SER A 1 260 ? 9.461 -20.641 -18.594 1 48.91 260 SER A O 1
ATOM 1959 N N . SER A 1 261 ? 11.242 -20.797 -17.219 1 48.84 261 SER A N 1
ATOM 1960 C CA . SER A 1 261 ? 11.094 -19.5 -16.562 1 48.84 261 SER A CA 1
ATOM 1961 C C . SER A 1 261 ? 11.297 -18.344 -17.547 1 48.84 261 SER A C 1
ATOM 1963 O O . SER A 1 261 ? 12.133 -18.438 -18.438 1 48.84 261 SER A O 1
ATOM 1965 N N . VAL A 1 262 ? 10.336 -17.5 -17.797 1 50.28 262 VAL A N 1
ATOM 1966 C CA . VAL A 1 262 ? 10.5 -16.297 -18.594 1 50.28 262 VAL A CA 1
ATOM 1967 C C . VAL A 1 262 ? 11.234 -15.234 -17.766 1 50.28 262 VAL A C 1
ATOM 1969 O O . VAL A 1 262 ? 11.023 -15.125 -16.562 1 50.28 262 VAL A O 1
ATOM 1972 N N . ASN A 1 263 ? 12.258 -14.586 -18.328 1 49.72 263 ASN A N 1
ATOM 1973 C CA . ASN A 1 263 ? 13.023 -13.523 -17.688 1 49.72 263 ASN A CA 1
ATOM 1974 C C . ASN A 1 263 ? 12.117 -12.438 -17.125 1 49.72 263 ASN A C 1
ATOM 1976 O O . ASN A 1 263 ? 11.016 -12.219 -17.625 1 49.72 263 ASN A O 1
ATOM 1980 N N . ASN A 1 264 ? 12.383 -11.922 -16 1 50.81 264 ASN A N 1
ATOM 1981 C CA . ASN A 1 264 ? 11.609 -10.945 -15.234 1 50.81 264 ASN A CA 1
ATOM 1982 C C . ASN A 1 264 ? 11.172 -9.773 -16.109 1 50.81 264 ASN A C 1
ATOM 1984 O O . ASN A 1 264 ? 10.039 -9.305 -15.992 1 50.81 264 ASN A O 1
ATOM 1988 N N . THR A 1 265 ? 12.133 -9.289 -16.797 1 48.41 265 THR A N 1
ATOM 1989 C CA . THR A 1 265 ? 11.828 -8.133 -17.625 1 48.41 265 THR A CA 1
ATOM 1990 C C . THR A 1 265 ? 10.727 -8.461 -18.625 1 48.41 265 THR A C 1
ATOM 1992 O O . THR A 1 265 ? 9.805 -7.672 -18.828 1 48.41 265 THR A O 1
ATOM 1995 N N . ARG A 1 266 ? 10.852 -9.594 -19.172 1 52.94 266 ARG A N 1
ATOM 1996 C CA . ARG A 1 266 ? 9.875 -9.992 -20.188 1 52.94 266 ARG A CA 1
ATOM 1997 C C . ARG A 1 266 ? 8.5 -10.219 -19.562 1 52.94 266 ARG A C 1
ATOM 1999 O O . ARG A 1 266 ? 7.477 -9.867 -20.141 1 52.94 266 ARG A O 1
ATOM 2006 N N . GLN A 1 267 ? 8.586 -10.68 -18.453 1 55.84 267 GLN A N 1
ATOM 2007 C CA . GLN A 1 267 ? 7.348 -10.906 -17.719 1 55.84 267 GLN A CA 1
ATOM 2008 C C . GLN A 1 267 ? 6.625 -9.594 -17.438 1 55.84 267 GLN A C 1
ATOM 2010 O O . GLN A 1 267 ? 5.406 -9.5 -17.594 1 55.84 267 GLN A O 1
ATOM 2015 N N . TRP A 1 268 ? 7.414 -8.727 -16.953 1 55.78 268 TRP A N 1
ATOM 2016 C CA . TRP A 1 268 ? 6.828 -7.426 -16.656 1 55.78 268 TRP A CA 1
ATOM 2017 C C . TRP A 1 268 ? 6.199 -6.805 -17.891 1 55.78 268 TRP A C 1
ATOM 2019 O O . TRP A 1 268 ? 5.078 -6.297 -17.828 1 55.78 268 TRP A O 1
ATOM 2029 N N . ILE A 1 269 ? 6.957 -6.824 -18.938 1 56.62 269 ILE A N 1
ATOM 2030 C CA . ILE A 1 269 ? 6.48 -6.23 -20.172 1 56.62 269 ILE A CA 1
ATOM 2031 C C . ILE A 1 269 ? 5.191 -6.914 -20.625 1 56.62 269 ILE A C 1
ATOM 2033 O O . ILE A 1 269 ? 4.238 -6.25 -21.031 1 56.62 269 ILE A O 1
ATOM 2037 N N . MET A 1 270 ? 5.199 -8.125 -20.406 1 52.81 270 MET A N 1
ATOM 2038 C CA . MET A 1 270 ? 4.078 -8.914 -20.922 1 52.81 270 MET A CA 1
ATOM 2039 C C . MET A 1 270 ? 2.809 -8.633 -20.125 1 52.81 270 MET A C 1
ATOM 2041 O O . MET A 1 270 ? 1.732 -8.469 -20.703 1 52.81 270 MET A O 1
ATOM 2045 N N . PHE A 1 271 ? 2.965 -8.516 -18.938 1 50.38 271 PHE A N 1
ATOM 2046 C CA . PHE A 1 271 ? 1.734 -8.656 -18.172 1 50.38 271 PHE A CA 1
ATOM 2047 C C . PHE A 1 271 ? 1.389 -7.348 -17.469 1 50.38 271 PHE A C 1
ATOM 2049 O O . PHE A 1 271 ? 0.229 -7.109 -17.125 1 50.38 271 PHE A O 1
ATOM 2056 N N . HIS A 1 272 ? 2.332 -6.594 -17.344 1 51 272 HIS A N 1
ATOM 2057 C CA . HIS A 1 272 ? 2.016 -5.566 -16.359 1 51 272 HIS A CA 1
ATOM 2058 C C . HIS A 1 272 ? 2.174 -4.168 -16.953 1 51 272 HIS A C 1
ATOM 2060 O O . HIS A 1 272 ? 1.793 -3.18 -16.312 1 51 272 HIS A O 1
ATOM 2066 N N . SER A 1 273 ? 2.637 -4.098 -18.109 1 52.22 273 SER A N 1
ATOM 2067 C CA . SER A 1 273 ? 2.984 -2.779 -18.625 1 52.22 273 SER A CA 1
ATOM 2068 C C . SER A 1 273 ? 1.84 -2.186 -19.438 1 52.22 273 SER A C 1
ATOM 2070 O O . SER A 1 273 ? 1.281 -2.852 -20.312 1 52.22 273 SER A O 1
ATOM 2072 N N . PRO A 1 274 ? 1.311 -1.062 -18.875 1 54.69 274 PRO A N 1
ATOM 2073 C CA . PRO A 1 274 ? 0.41 -0.396 -19.828 1 54.69 274 PRO A CA 1
ATOM 2074 C C . PRO A 1 274 ? 1.079 -0.096 -21.172 1 54.69 274 PRO A C 1
ATOM 2076 O O . PRO A 1 274 ? 2.26 0.257 -21.203 1 54.69 274 PRO A O 1
ATOM 2079 N N . ILE A 1 275 ? 0.193 -0.381 -22.25 1 63.19 275 ILE A N 1
ATOM 2080 C CA . ILE A 1 275 ? 0.697 -0.097 -23.578 1 63.19 275 ILE A CA 1
ATOM 2081 C C . ILE A 1 275 ? 0.542 1.392 -23.891 1 63.19 275 ILE A C 1
ATOM 2083 O O . ILE A 1 275 ? -0.568 1.928 -23.844 1 63.19 275 ILE A O 1
ATOM 2087 N N . SER A 1 276 ? 1.601 2.061 -23.984 1 68.62 276 SER A N 1
ATOM 2088 C CA . SER A 1 276 ? 1.602 3.508 -24.172 1 68.62 276 SER A CA 1
ATOM 2089 C C . SER A 1 276 ? 1.515 3.871 -25.656 1 68.62 276 SER A C 1
ATOM 2091 O O . SER A 1 276 ? 1.275 5.031 -26 1 68.62 276 SER A O 1
ATOM 2093 N N . GLY A 1 277 ? 1.724 3.031 -26.562 1 78.38 277 GLY A N 1
ATOM 2094 C CA . GLY A 1 277 ? 1.75 3.285 -28 1 78.38 277 GLY A CA 1
ATOM 2095 C C . GLY A 1 277 ? 2.115 2.059 -28.812 1 78.38 277 GLY A C 1
ATOM 2096 O O . GLY A 1 277 ? 2.088 0.937 -28.297 1 78.38 277 GLY A O 1
ATOM 2097 N N . GLU A 1 278 ? 2.254 2.367 -30.078 1 88.06 278 GLU A N 1
ATOM 2098 C CA . GLU A 1 278 ? 2.551 1.284 -31 1 88.06 278 GLU A CA 1
ATOM 2099 C C . GLU A 1 278 ? 3.719 1.647 -31.922 1 88.06 278 GLU A C 1
ATOM 2101 O O . GLU A 1 278 ? 3.82 2.785 -32.375 1 88.06 278 GLU A O 1
ATOM 2106 N N . ILE A 1 279 ? 4.555 0.684 -32.094 1 92.56 279 ILE A N 1
ATOM 2107 C CA . ILE A 1 279 ? 5.613 0.82 -33.094 1 92.56 279 ILE A CA 1
ATOM 2108 C C . ILE A 1 279 ? 5.348 -0.122 -34.281 1 92.56 279 ILE A C 1
ATOM 2110 O O . ILE A 1 279 ? 5.125 -1.319 -34.062 1 92.56 279 ILE A O 1
ATOM 2114 N N . ILE A 1 280 ? 5.293 0.466 -35.438 1 92.75 280 ILE A N 1
ATOM 2115 C CA . ILE A 1 280 ? 5.125 -0.316 -36.656 1 92.75 280 ILE A CA 1
ATOM 2116 C C . ILE A 1 280 ? 6.492 -0.674 -37.25 1 92.75 280 ILE A C 1
ATOM 2118 O O . ILE A 1 280 ? 7.352 0.196 -37.406 1 92.75 280 ILE A O 1
ATOM 2122 N N . ILE A 1 281 ? 6.672 -1.979 -37.531 1 93.56 281 ILE A N 1
ATOM 2123 C CA . ILE A 1 281 ? 7.98 -2.414 -38 1 93.56 281 ILE A CA 1
ATOM 2124 C C . ILE A 1 281 ? 7.84 -3.076 -39.375 1 93.56 281 ILE A C 1
ATOM 2126 O O . ILE A 1 281 ? 6.727 -3.371 -39.812 1 93.56 281 ILE A O 1
ATOM 2130 N N . ASP A 1 282 ? 9 -3.174 -40.062 1 90.88 282 ASP A N 1
ATOM 2131 C CA . ASP A 1 282 ? 8.977 -3.803 -41.375 1 90.88 282 ASP A CA 1
ATOM 2132 C C . ASP A 1 282 ? 9.109 -5.32 -41.281 1 90.88 282 ASP A C 1
ATOM 2134 O O . ASP A 1 282 ? 9.258 -5.855 -40.156 1 90.88 282 ASP A O 1
ATOM 2138 N N . GLY A 1 283 ? 9.047 -5.973 -42.406 1 89.75 283 GLY A N 1
ATOM 2139 C CA . GLY A 1 283 ? 9.055 -7.426 -42.438 1 89.75 283 GLY A CA 1
ATOM 2140 C C . GLY A 1 283 ? 10.352 -8.031 -41.938 1 89.75 283 GLY A C 1
ATOM 2141 O O . GLY A 1 283 ? 10.344 -9.07 -41.281 1 89.75 283 GLY A O 1
ATOM 2142 N N . GLY A 1 284 ? 11.43 -7.434 -42.375 1 88.94 284 GLY A N 1
ATOM 2143 C CA . GLY A 1 284 ? 12.711 -7.918 -41.906 1 88.94 284 GLY A CA 1
ATOM 2144 C C . GLY A 1 284 ? 12.836 -7.895 -40.375 1 88.94 284 GLY A C 1
ATOM 2145 O O . GLY A 1 284 ? 13.281 -8.875 -39.781 1 88.94 284 GLY A O 1
ATOM 2146 N N . ALA A 1 285 ? 12.469 -6.785 -39.781 1 92.06 285 ALA A N 1
ATOM 2147 C CA . ALA A 1 285 ? 12.508 -6.652 -38.344 1 92.06 285 ALA A CA 1
ATOM 2148 C C . ALA A 1 285 ? 11.562 -7.641 -37.656 1 92.06 285 ALA A C 1
ATOM 2150 O O . ALA A 1 285 ? 11.891 -8.227 -36.625 1 92.06 285 ALA A O 1
ATOM 2151 N N . GLU A 1 286 ? 10.406 -7.809 -38.219 1 90.06 286 GLU A N 1
ATOM 2152 C CA . GLU A 1 286 ? 9.445 -8.766 -37.688 1 90.06 286 GLU A CA 1
ATOM 2153 C C . GLU A 1 286 ? 10.047 -10.164 -37.594 1 90.06 286 GLU A C 1
ATOM 2155 O O . GLU A 1 286 ? 9.969 -10.82 -36.562 1 90.06 286 GLU A O 1
ATOM 2160 N N . GLN A 1 287 ? 10.656 -10.609 -38.719 1 84.69 287 GLN A N 1
ATOM 2161 C CA . GLN A 1 287 ? 11.266 -11.938 -38.75 1 84.69 287 GLN A CA 1
ATOM 2162 C C . GLN A 1 287 ? 12.406 -12.047 -37.719 1 84.69 287 GLN A C 1
ATOM 2164 O O . GLN A 1 287 ? 12.523 -13.047 -37.031 1 84.69 287 GLN A O 1
ATOM 2169 N N . ALA A 1 288 ? 13.164 -11.023 -37.688 1 85.94 288 ALA A N 1
ATOM 2170 C CA . ALA A 1 288 ? 14.312 -11.016 -36.781 1 85.94 288 ALA A CA 1
ATOM 2171 C C . ALA A 1 288 ? 13.859 -11.086 -35.312 1 85.94 288 ALA A C 1
ATOM 2173 O O . ALA A 1 288 ? 14.445 -11.812 -34.531 1 85.94 288 ALA A O 1
ATOM 2174 N N . MET A 1 289 ? 12.82 -10.43 -34.969 1 86.06 289 MET A N 1
ATOM 2175 C CA . MET A 1 289 ? 12.375 -10.352 -33.594 1 86.06 289 MET A CA 1
ATOM 2176 C C . MET A 1 289 ? 11.625 -11.617 -33.188 1 86.06 289 MET A C 1
ATOM 2178 O O . MET A 1 289 ? 11.805 -12.125 -32.062 1 86.06 289 MET A O 1
ATOM 2182 N N . ILE A 1 290 ? 10.789 -12.125 -34.031 1 76.56 290 ILE A N 1
ATOM 2183 C CA . ILE A 1 290 ? 9.961 -13.289 -33.719 1 76.56 290 ILE A CA 1
ATOM 2184 C C . ILE A 1 290 ? 10.836 -14.547 -33.719 1 76.56 290 ILE A C 1
ATOM 2186 O O . ILE A 1 290 ? 10.719 -15.375 -32.812 1 76.56 290 ILE A O 1
ATOM 2190 N N . HIS A 1 291 ? 11.711 -14.695 -34.719 1 74.06 291 HIS A N 1
ATOM 2191 C CA . HIS A 1 291 ? 12.398 -15.969 -34.906 1 74.06 291 HIS A CA 1
ATOM 2192 C C . HIS A 1 291 ? 13.797 -15.938 -34.312 1 74.06 291 HIS A C 1
ATOM 2194 O O . HIS A 1 291 ? 14.305 -16.969 -33.875 1 74.06 291 HIS A O 1
ATOM 2200 N N . ASN A 1 292 ? 14.445 -14.797 -34.25 1 73.62 292 ASN A N 1
ATOM 2201 C CA . ASN A 1 292 ? 15.828 -14.742 -33.781 1 73.62 292 ASN A CA 1
ATOM 2202 C C . ASN A 1 292 ? 15.93 -14.07 -32.406 1 73.62 292 ASN A C 1
ATOM 2204 O O . ASN A 1 292 ? 17.016 -14 -31.828 1 73.62 292 ASN A O 1
ATOM 2208 N N . GLY A 1 293 ? 14.844 -13.664 -31.938 1 74 293 GLY A N 1
ATOM 2209 C CA . GLY A 1 293 ? 14.875 -12.961 -30.656 1 74 293 GLY A CA 1
ATOM 2210 C C . GLY A 1 293 ? 15.75 -11.727 -30.672 1 74 293 GLY A C 1
ATOM 2211 O O . GLY A 1 293 ? 16.422 -11.422 -29.688 1 74 293 GLY A O 1
ATOM 2212 N N . SER A 1 294 ? 15.781 -11.023 -31.766 1 79.75 294 SER A N 1
ATOM 2213 C CA . SER A 1 294 ? 16.672 -9.883 -31.922 1 79.75 294 SER A CA 1
ATOM 2214 C C . SER A 1 294 ? 16.047 -8.609 -31.375 1 79.75 294 SER A C 1
ATOM 2216 O O . SER A 1 294 ? 14.828 -8.523 -31.234 1 79.75 294 SER A O 1
ATOM 2218 N N . SER A 1 295 ? 16.875 -7.727 -31.016 1 89.12 295 SER A N 1
ATOM 2219 C CA . SER A 1 295 ? 16.438 -6.391 -30.641 1 89.12 295 SER A CA 1
ATOM 2220 C C . SER A 1 295 ? 15.836 -5.641 -31.828 1 89.12 295 SER A C 1
ATOM 2222 O O . SER A 1 295 ? 16.109 -5.977 -32.969 1 89.12 295 SER A O 1
ATOM 2224 N N . LEU A 1 296 ? 14.984 -4.746 -31.516 1 92.5 296 LEU A N 1
ATOM 2225 C CA . LEU A 1 296 ? 14.492 -3.842 -32.562 1 92.5 296 LEU A CA 1
ATOM 2226 C C . LEU A 1 296 ? 15.438 -2.664 -32.75 1 92.5 296 LEU A C 1
ATOM 2228 O O . LEU A 1 296 ? 15.688 -1.9 -31.812 1 92.5 296 LEU A O 1
ATOM 2232 N N . LEU A 1 297 ? 15.93 -2.586 -33.906 1 90.31 297 LEU A N 1
ATOM 2233 C CA . LEU A 1 297 ? 16.781 -1.462 -34.281 1 90.31 297 LEU A CA 1
ATOM 2234 C C . LEU A 1 297 ? 15.992 -0.395 -35.031 1 90.31 297 LEU A C 1
ATOM 2236 O O . LEU A 1 297 ? 14.953 -0.688 -35.625 1 90.31 297 LEU A O 1
ATOM 2240 N N . PRO A 1 298 ? 16.516 0.818 -34.969 1 91.12 298 PRO A N 1
ATOM 2241 C CA . PRO A 1 298 ? 15.812 1.887 -35.688 1 91.12 298 PRO A CA 1
ATOM 2242 C C . PRO A 1 298 ? 15.602 1.561 -37.156 1 91.12 298 PRO A C 1
ATOM 2244 O O . PRO A 1 298 ? 14.586 1.956 -37.75 1 91.12 298 PRO A O 1
ATOM 2247 N N . ALA A 1 299 ? 16.5 0.887 -37.75 1 89.5 299 ALA A N 1
ATOM 2248 C CA . ALA A 1 299 ? 16.422 0.524 -39.156 1 89.5 299 ALA A CA 1
ATOM 2249 C C . ALA A 1 299 ? 15.172 -0.289 -39.469 1 89.5 299 ALA A C 1
ATOM 2251 O O . ALA A 1 299 ? 14.672 -0.287 -40.594 1 89.5 299 ALA A O 1
ATOM 2252 N N . GLY A 1 300 ? 14.648 -0.953 -38.5 1 92.12 300 GLY A N 1
ATOM 2253 C CA . GLY A 1 300 ? 13.492 -1.817 -38.688 1 92.12 300 GLY A CA 1
ATOM 2254 C C . GLY A 1 300 ? 12.172 -1.128 -38.406 1 92.12 300 GLY A C 1
ATOM 2255 O O . GLY A 1 300 ? 11.109 -1.718 -38.562 1 92.12 300 GLY A O 1
ATOM 2256 N N . VAL A 1 301 ? 12.242 0.056 -38.031 1 94.19 301 VAL A N 1
ATOM 2257 C CA . VAL A 1 301 ? 11.031 0.786 -37.625 1 94.19 301 VAL A CA 1
ATOM 2258 C C . VAL A 1 301 ? 10.453 1.498 -38.875 1 94.19 301 VAL A C 1
ATOM 2260 O O . VAL A 1 301 ? 11.172 2.211 -39.562 1 94.19 301 VAL A O 1
ATOM 2263 N N . ALA A 1 302 ? 9.172 1.253 -39.094 1 92.56 302 ALA A N 1
ATOM 2264 C CA . ALA A 1 302 ? 8.477 1.885 -40.219 1 92.56 302 ALA A CA 1
ATOM 2265 C C . ALA A 1 302 ? 7.723 3.131 -39.75 1 92.56 302 ALA A C 1
ATOM 2267 O O . ALA A 1 302 ? 7.688 4.137 -40.469 1 92.56 302 ALA A O 1
ATOM 2268 N N . ASP A 1 303 ? 7.156 2.959 -38.594 1 92.62 303 ASP A N 1
ATOM 2269 C CA . ASP A 1 303 ? 6.355 4.078 -38.094 1 92.62 303 ASP A CA 1
ATOM 2270 C C . ASP A 1 303 ? 6.059 3.926 -36.594 1 92.62 303 ASP A C 1
ATOM 2272 O O . ASP A 1 303 ? 6.402 2.91 -36 1 92.62 303 ASP A O 1
ATOM 2276 N N . VAL A 1 304 ? 5.547 5.074 -36.031 1 92.31 304 VAL A N 1
ATOM 2277 C CA . VAL A 1 304 ? 5.141 5.074 -34.625 1 92.31 304 VAL A CA 1
ATOM 2278 C C . VAL A 1 304 ? 3.736 5.656 -34.5 1 92.31 304 VAL A C 1
ATOM 2280 O O . VAL A 1 304 ? 3.404 6.648 -35.156 1 92.31 304 VAL A O 1
ATOM 2283 N N . CYS A 1 305 ? 2.92 4.914 -33.781 1 86.12 305 CYS A N 1
ATOM 2284 C CA . CYS A 1 305 ? 1.583 5.406 -33.469 1 86.12 305 CYS A CA 1
ATOM 2285 C C . CYS A 1 305 ? 1.468 5.777 -32 1 86.12 305 CYS A C 1
ATOM 2287 O O . CYS A 1 305 ? 1.676 4.938 -31.125 1 86.12 305 CYS A O 1
ATOM 2289 N N . GLY A 1 306 ? 1.066 7.012 -31.797 1 80.88 306 GLY A N 1
ATOM 2290 C CA . GLY A 1 306 ? 0.925 7.5 -30.438 1 80.88 306 GLY A CA 1
ATOM 2291 C C . GLY A 1 306 ? 2.121 8.305 -29.953 1 80.88 306 GLY A C 1
ATOM 2292 O O . GLY A 1 306 ? 3.1 8.461 -30.688 1 80.88 306 GLY A O 1
ATOM 2293 N N . SER A 1 307 ? 2.018 8.969 -28.828 1 82.81 307 SER A N 1
ATOM 2294 C CA . SER A 1 307 ? 3.092 9.703 -28.172 1 82.81 307 SER A CA 1
ATOM 2295 C C . SER A 1 307 ? 3.432 9.086 -26.828 1 82.81 307 SER A C 1
ATOM 2297 O O . SER A 1 307 ? 2.549 8.883 -25.984 1 82.81 307 SER A O 1
ATOM 2299 N N . PHE A 1 308 ? 4.676 8.656 -26.766 1 79.94 308 PHE A N 1
ATOM 2300 C CA . PHE A 1 308 ? 5.121 8.016 -25.531 1 79.94 308 PHE A CA 1
ATOM 2301 C C . PHE A 1 308 ? 6.566 8.383 -25.219 1 79.94 308 PHE A C 1
ATOM 2303 O O . PHE A 1 308 ? 7.348 8.672 -26.125 1 79.94 308 PHE A O 1
ATOM 2310 N N . PRO A 1 309 ? 6.863 8.414 -23.891 1 79.38 309 PRO A N 1
ATOM 2311 C CA . PRO A 1 309 ? 8.242 8.711 -23.5 1 79.38 309 PRO A CA 1
ATOM 2312 C C . PRO A 1 309 ? 9.156 7.492 -23.578 1 79.38 309 PRO A C 1
ATOM 2314 O O . PRO A 1 309 ? 8.68 6.371 -23.766 1 79.38 309 PRO A O 1
ATOM 2317 N N . LYS A 1 310 ? 10.445 7.809 -23.453 1 80.75 310 LYS A N 1
ATOM 2318 C CA . LYS A 1 310 ? 11.422 6.734 -23.281 1 80.75 310 LYS A CA 1
ATOM 2319 C C . LYS A 1 310 ? 11.07 5.867 -22.078 1 80.75 310 LYS A C 1
ATOM 2321 O O . LYS A 1 310 ? 10.695 6.383 -21.016 1 80.75 310 LYS A O 1
ATOM 2326 N N . GLY A 1 311 ? 11.18 4.582 -22.328 1 75.62 311 GLY A N 1
ATOM 2327 C CA . GLY A 1 311 ? 10.914 3.652 -21.234 1 75.62 311 GLY A CA 1
ATOM 2328 C C . GLY A 1 311 ? 9.484 3.141 -21.234 1 75.62 311 GLY A C 1
ATOM 2329 O O . GLY A 1 311 ? 9.141 2.26 -20.438 1 75.62 311 GLY A O 1
ATOM 2330 N N . ALA A 1 312 ? 8.656 3.645 -22.125 1 75.88 312 ALA A N 1
ATOM 2331 C CA . ALA A 1 312 ? 7.27 3.201 -22.203 1 75.88 312 ALA A CA 1
ATOM 2332 C C . ALA A 1 312 ? 7.176 1.806 -22.828 1 75.88 312 ALA A C 1
ATOM 2334 O O . ALA A 1 312 ? 8.055 1.399 -23.594 1 75.88 312 ALA A O 1
ATOM 2335 N N . VAL A 1 313 ? 6.137 1.094 -22.328 1 79.31 313 VAL A N 1
ATOM 2336 C CA . VAL A 1 313 ? 5.848 -0.179 -22.984 1 79.31 313 VAL A CA 1
ATOM 2337 C C . VAL A 1 313 ? 4.93 0.052 -24.188 1 79.31 313 VAL A C 1
ATOM 2339 O O . VAL A 1 313 ? 3.918 0.748 -24.078 1 79.31 313 VAL A O 1
ATOM 2342 N N . VAL A 1 314 ? 5.391 -0.427 -25.344 1 84.5 314 VAL A N 1
ATOM 2343 C CA . VAL A 1 314 ? 4.652 -0.232 -26.578 1 84.5 314 VAL A CA 1
ATOM 2344 C C . VAL A 1 314 ? 4.375 -1.584 -27.234 1 84.5 314 VAL A C 1
ATOM 2346 O O . VAL A 1 314 ? 5.07 -2.564 -26.969 1 84.5 314 VAL A O 1
ATOM 2349 N N . GLU A 1 315 ? 3.266 -1.575 -27.922 1 85.38 315 GLU A N 1
ATOM 2350 C CA . GLU A 1 315 ? 3.02 -2.721 -28.797 1 85.38 315 GLU A CA 1
ATOM 2351 C C . GLU A 1 315 ? 3.801 -2.602 -30.094 1 85.38 315 GLU A C 1
ATOM 2353 O O . GLU A 1 315 ? 3.963 -1.503 -30.625 1 85.38 315 GLU A O 1
ATOM 2358 N N . VAL A 1 316 ? 4.27 -3.695 -30.594 1 88.88 316 VAL A N 1
ATOM 2359 C CA . VAL A 1 316 ? 4.98 -3.721 -31.875 1 88.88 316 VAL A CA 1
ATOM 2360 C C . VAL A 1 316 ? 4.16 -4.492 -32.906 1 88.88 316 VAL A C 1
ATOM 2362 O O . VAL A 1 316 ? 3.754 -5.629 -32.656 1 88.88 316 VAL A O 1
ATOM 2365 N N . ARG A 1 317 ? 3.939 -3.797 -34 1 89.25 317 ARG A N 1
ATOM 2366 C CA . ARG A 1 317 ? 3.141 -4.379 -35.062 1 89.25 317 ARG A CA 1
ATOM 2367 C C . ARG A 1 317 ? 3.959 -4.527 -36.344 1 89.25 317 ARG A C 1
ATOM 2369 O O . ARG A 1 317 ? 4.602 -3.574 -36.781 1 89.25 317 ARG A O 1
ATOM 2376 N N . GLY A 1 318 ? 3.965 -5.711 -36.906 1 87.19 318 GLY A N 1
ATOM 2377 C CA . GLY A 1 318 ? 4.551 -5.973 -38.188 1 87.19 318 GLY A CA 1
ATOM 2378 C C . GLY A 1 318 ? 3.52 -6.23 -39.281 1 87.19 318 GLY A C 1
ATOM 2379 O O . GLY A 1 318 ? 2.328 -5.977 -39.062 1 87.19 318 GLY A O 1
ATOM 2380 N N . PRO A 1 319 ? 4.062 -6.582 -40.469 1 86.19 319 PRO A N 1
ATOM 2381 C CA . PRO A 1 319 ? 3.148 -6.895 -41.562 1 86.19 319 PRO A CA 1
ATOM 2382 C C . PRO A 1 319 ? 2.15 -7.992 -41.219 1 86.19 319 PRO A C 1
ATOM 2384 O O . PRO A 1 319 ? 1.036 -8.016 -41.75 1 86.19 319 PRO A O 1
ATOM 2387 N N . GLY A 1 320 ? 2.564 -8.875 -40.344 1 79.62 320 GLY A N 1
ATOM 2388 C CA . GLY A 1 320 ? 1.704 -9.977 -39.938 1 79.62 320 GLY A CA 1
ATOM 2389 C C . GLY A 1 320 ? 0.792 -9.625 -38.781 1 79.62 320 GLY A C 1
ATOM 2390 O O . GLY A 1 320 ? 0.025 -10.469 -38.312 1 79.62 320 GLY A O 1
ATOM 2391 N N . GLY A 1 321 ? 0.9 -8.43 -38.344 1 81.75 321 GLY A N 1
ATOM 2392 C CA . GLY A 1 321 ? 0.094 -8.008 -37.188 1 81.75 321 GLY A CA 1
ATOM 2393 C C . GLY A 1 321 ? 0.92 -7.68 -35.969 1 81.75 321 GLY A C 1
ATOM 2394 O O . GLY A 1 321 ? 2.113 -7.391 -36.062 1 81.75 321 GLY A O 1
ATOM 2395 N N . ILE A 1 322 ? 0.226 -7.695 -34.812 1 82 322 ILE A N 1
ATOM 2396 C CA . ILE A 1 322 ? 0.92 -7.41 -33.562 1 82 322 ILE A CA 1
ATOM 2397 C C . ILE A 1 322 ? 1.778 -8.609 -33.156 1 82 322 ILE A C 1
ATOM 2399 O O . ILE A 1 322 ? 1.284 -9.734 -33.062 1 82 322 ILE A O 1
ATOM 2403 N N . ILE A 1 323 ? 3.043 -8.352 -32.938 1 79.12 323 ILE A N 1
ATOM 2404 C CA . ILE A 1 323 ? 3.945 -9.469 -32.688 1 79.12 323 ILE A CA 1
ATOM 2405 C C . ILE A 1 323 ? 4.324 -9.508 -31.203 1 79.12 323 ILE A C 1
ATOM 2407 O O . ILE A 1 323 ? 4.852 -10.516 -30.719 1 79.12 323 ILE A O 1
ATOM 2411 N N . GLY A 1 324 ? 4.141 -8.469 -30.5 1 78.75 324 GLY A N 1
ATOM 2412 C CA . GLY A 1 324 ? 4.504 -8.477 -29.094 1 78.75 324 GLY A CA 1
ATOM 2413 C C . GLY A 1 324 ? 4.527 -7.09 -28.484 1 78.75 324 GLY A C 1
ATOM 2414 O O . GLY A 1 324 ? 3.936 -6.156 -29.031 1 78.75 324 GLY A O 1
ATOM 2415 N N . LYS A 1 325 ? 5.051 -7.035 -27.312 1 81.19 325 LYS A N 1
ATOM 2416 C CA . LYS A 1 325 ? 5.211 -5.773 -26.594 1 81.19 325 LYS A CA 1
ATOM 2417 C C . LYS A 1 325 ? 6.602 -5.66 -25.984 1 81.19 325 LYS A C 1
ATOM 2419 O O . LYS A 1 325 ? 7.246 -6.672 -25.703 1 81.19 325 LYS A O 1
ATOM 2424 N N . GLY A 1 326 ? 7.031 -4.465 -25.953 1 81.38 326 GLY A N 1
ATOM 2425 C CA . GLY A 1 326 ? 8.352 -4.227 -25.391 1 81.38 326 GLY A CA 1
ATOM 2426 C C . GLY A 1 326 ? 8.523 -2.82 -24.859 1 81.38 326 GLY A C 1
ATOM 2427 O O . GLY A 1 326 ? 7.75 -1.921 -25.188 1 81.38 326 GLY A O 1
ATOM 2428 N N . GLN A 1 327 ? 9.469 -2.771 -24.016 1 80.38 327 GLN A N 1
ATOM 2429 C CA . GLN A 1 327 ? 9.828 -1.46 -23.484 1 80.38 327 GLN A CA 1
ATOM 2430 C C . GLN A 1 327 ? 10.797 -0.742 -24.422 1 80.38 327 GLN A C 1
ATOM 2432 O O . GLN A 1 327 ? 11.852 -1.282 -24.781 1 80.38 327 GLN A O 1
ATOM 2437 N N . THR A 1 328 ? 10.422 0.52 -24.781 1 87.19 328 THR A N 1
ATOM 2438 C CA . THR A 1 328 ? 11.242 1.252 -25.734 1 87.19 328 THR A CA 1
ATOM 2439 C C . THR A 1 328 ? 12.336 2.035 -25.031 1 87.19 328 THR A C 1
ATOM 2441 O O . THR A 1 328 ? 12.133 2.545 -23.922 1 87.19 328 THR A O 1
ATOM 2444 N N . HIS A 1 329 ? 13.391 2.115 -25.672 1 86.31 329 HIS A N 1
ATOM 2445 C CA . HIS A 1 329 ? 14.508 2.912 -25.172 1 86.31 329 HIS A CA 1
ATOM 2446 C C . HIS A 1 329 ? 14.516 4.301 -25.812 1 86.31 329 HIS A C 1
ATOM 2448 O O . HIS A 1 329 ? 15.461 5.062 -25.625 1 86.31 329 HIS A O 1
ATOM 2454 N N . TYR A 1 330 ? 13.547 4.605 -26.609 1 85.81 330 TYR A N 1
ATOM 2455 C CA . TYR A 1 330 ? 13.344 5.891 -27.266 1 85.81 330 TYR A CA 1
ATOM 2456 C C . TYR A 1 330 ? 11.945 6.426 -27 1 85.81 330 TYR A C 1
ATOM 2458 O O . TYR A 1 330 ? 11 5.656 -26.797 1 85.81 330 TYR A O 1
ATOM 2466 N N . SER A 1 331 ? 11.953 7.773 -26.953 1 86.94 331 SER A N 1
ATOM 2467 C CA . SER A 1 331 ? 10.617 8.367 -27.047 1 86.94 331 SER A CA 1
ATOM 2468 C C . SER A 1 331 ? 10.039 8.242 -28.453 1 86.94 331 SER A C 1
ATOM 2470 O O . SER A 1 331 ? 10.766 7.93 -29.391 1 86.94 331 SER A O 1
ATOM 2472 N N . SER A 1 332 ? 8.68 8.453 -28.5 1 90 332 SER A N 1
ATOM 2473 C CA . SER A 1 332 ? 8.055 8.422 -29.828 1 90 332 SER A CA 1
ATOM 2474 C C . SER A 1 332 ? 8.727 9.414 -30.766 1 90 332 SER A C 1
ATOM 2476 O O . SER A 1 332 ? 8.969 9.094 -31.938 1 90 332 SER A O 1
ATOM 2478 N N . ASP A 1 333 ? 9.055 10.539 -30.203 1 87.5 333 ASP A N 1
ATOM 2479 C CA . ASP A 1 333 ? 9.703 11.57 -31.016 1 87.5 333 ASP A CA 1
ATOM 2480 C C . ASP A 1 333 ? 11.094 11.125 -31.469 1 87.5 333 ASP A C 1
ATOM 2482 O O . ASP A 1 333 ? 11.469 11.32 -32.625 1 87.5 333 ASP A O 1
ATOM 2486 N N . GLU A 1 334 ? 11.781 10.547 -30.594 1 88 334 GLU A N 1
ATOM 2487 C CA . GLU A 1 334 ? 13.125 10.078 -30.906 1 88 334 GLU A CA 1
ATOM 2488 C C . GLU A 1 334 ? 13.086 8.969 -31.969 1 88 334 GLU A C 1
ATOM 2490 O O . GLU A 1 334 ? 13.969 8.891 -32.812 1 88 334 GLU A O 1
ATOM 2495 N N . ILE A 1 335 ? 12.109 8.117 -31.812 1 91 335 ILE A N 1
ATOM 2496 C CA . ILE A 1 335 ? 11.977 7.023 -32.781 1 91 335 ILE A CA 1
ATOM 2497 C C . ILE A 1 335 ? 11.703 7.586 -34.156 1 91 335 ILE A C 1
ATOM 2499 O O . ILE A 1 335 ? 12.297 7.141 -35.156 1 91 335 ILE A O 1
ATOM 2503 N N . LEU A 1 336 ? 10.898 8.57 -34.281 1 89.56 336 LEU A N 1
ATOM 2504 C CA . LEU A 1 336 ? 10.539 9.164 -35.562 1 89.56 336 LEU A CA 1
ATOM 2505 C C . LEU A 1 336 ? 11.758 9.82 -36.188 1 89.56 336 LEU A C 1
ATOM 2507 O O . LEU A 1 336 ? 11.891 9.82 -37.406 1 89.56 336 LEU A O 1
ATOM 2511 N N . GLU A 1 337 ? 12.594 10.266 -35.344 1 87.81 337 GLU A N 1
ATOM 2512 C CA . GLU A 1 337 ? 13.82 10.875 -35.844 1 87.81 337 GLU A CA 1
ATOM 2513 C C . GLU A 1 337 ? 14.812 9.812 -36.312 1 87.81 337 GLU A C 1
ATOM 2515 O O . GLU A 1 337 ? 15.523 10.016 -37.312 1 87.81 337 GLU A O 1
ATOM 2520 N N . ALA A 1 338 ? 14.805 8.766 -35.594 1 87.75 338 ALA A N 1
ATOM 2521 C CA . ALA A 1 338 ? 15.836 7.758 -35.844 1 87.75 338 ALA A CA 1
ATOM 2522 C C . ALA A 1 338 ? 15.336 6.691 -36.812 1 87.75 338 ALA A C 1
ATOM 2524 O O . ALA A 1 338 ? 16.141 5.922 -37.344 1 87.75 338 ALA A O 1
ATOM 2525 N N . LYS A 1 339 ? 14.062 6.621 -37.031 1 88.81 339 LYS A N 1
ATOM 2526 C CA . LYS A 1 339 ? 13.477 5.52 -37.781 1 88.81 339 LYS A CA 1
ATOM 2527 C C . LYS A 1 339 ? 14.141 5.371 -39.156 1 88.81 339 LYS A C 1
ATOM 2529 O O . LYS A 1 339 ? 14.414 6.363 -39.844 1 88.81 339 LYS A O 1
ATOM 2534 N N . GLY A 1 340 ? 14.391 4.184 -39.5 1 84.25 340 GLY A N 1
ATOM 2535 C CA . GLY A 1 340 ? 14.953 3.873 -40.812 1 84.25 340 GLY A CA 1
ATOM 2536 C C . GLY A 1 340 ? 16.469 4.008 -40.844 1 84.25 340 GLY A C 1
ATOM 2537 O O . GLY A 1 340 ? 17.094 3.635 -41.844 1 84.25 340 GLY A O 1
ATOM 2538 N N . LYS A 1 341 ? 16.984 4.504 -39.75 1 81.81 341 LYS A N 1
ATOM 2539 C CA . LYS A 1 341 ? 18.438 4.727 -39.75 1 81.81 341 LYS A CA 1
ATOM 2540 C C . LYS A 1 341 ? 19.172 3.516 -39.219 1 81.81 341 LYS A C 1
ATOM 2542 O O . LYS A 1 341 ? 18.719 2.865 -38.281 1 81.81 341 LYS A O 1
ATOM 2547 N N . ARG A 1 342 ? 20.297 3.205 -39.875 1 78.19 342 ARG A N 1
ATOM 2548 C CA . ARG A 1 342 ? 21.141 2.111 -39.406 1 78.19 342 ARG A CA 1
ATOM 2549 C C . ARG A 1 342 ? 22 2.562 -38.219 1 78.19 342 ARG A C 1
ATOM 2551 O O . ARG A 1 342 ? 22.203 3.762 -38.031 1 78.19 342 ARG A O 1
ATOM 2558 N N . SER A 1 343 ? 22.453 1.595 -37.375 1 73.81 343 SER A N 1
ATOM 2559 C CA . SER A 1 343 ? 23.219 1.857 -36.156 1 73.81 343 SER A CA 1
ATOM 2560 C C . SER A 1 343 ? 24.438 2.717 -36.438 1 73.81 343 SER A C 1
ATOM 2562 O O . SER A 1 343 ? 24.844 3.539 -35.625 1 73.81 343 SER A O 1
ATOM 2564 N N . ASP A 1 344 ? 24.984 2.518 -37.562 1 72.81 344 ASP A N 1
ATOM 2565 C CA . ASP A 1 344 ? 26.172 3.266 -37.938 1 72.81 344 ASP A CA 1
ATOM 2566 C C . ASP A 1 344 ? 25.844 4.734 -38.188 1 72.81 344 ASP A C 1
ATOM 2568 O O . ASP A 1 344 ? 26.719 5.598 -38.125 1 72.81 344 ASP A O 1
ATOM 2572 N N . GLN A 1 345 ? 24.656 5.078 -38.5 1 68.88 345 GLN A N 1
ATOM 2573 C CA . GLN A 1 345 ? 24.219 6.434 -38.781 1 68.88 345 GLN A CA 1
ATOM 2574 C C . GLN A 1 345 ? 23.766 7.156 -37.531 1 68.88 345 GLN A C 1
ATOM 2576 O O . GLN A 1 345 ? 23.281 8.289 -37.594 1 68.88 345 GLN A O 1
ATOM 2581 N N . LEU A 1 346 ? 23.719 6.594 -36.594 1 63.38 346 LEU A N 1
ATOM 2582 C CA . LEU A 1 346 ? 23.328 7.188 -35.312 1 63.38 346 LEU A CA 1
ATOM 2583 C C . LEU A 1 346 ? 24.516 7.285 -34.375 1 63.38 346 LEU A C 1
ATOM 2585 O O . LEU A 1 346 ? 24.578 6.582 -33.375 1 63.38 346 LEU A O 1
ATOM 2589 N N . PRO A 1 347 ? 25.453 8.188 -34.625 1 58.88 347 PRO A N 1
ATOM 2590 C CA . PRO A 1 347 ? 26.672 8.328 -33.812 1 58.88 347 PRO A CA 1
ATOM 2591 C C . PRO A 1 347 ? 26.391 8.859 -32.406 1 58.88 347 PRO A C 1
ATOM 2593 O O . PRO A 1 347 ? 25.516 9.703 -32.25 1 58.88 347 PRO A O 1
ATOM 2596 N N . GLY A 1 348 ? 27.016 7.973 -31.328 1 56.22 348 GLY A N 1
ATOM 2597 C CA . GLY A 1 348 ? 27 8.461 -29.953 1 56.22 348 GLY A CA 1
ATOM 2598 C C . GLY A 1 348 ? 25.875 7.871 -29.125 1 56.22 348 GLY A C 1
ATOM 2599 O O . GLY A 1 348 ? 25.766 8.172 -27.922 1 56.22 348 GLY A O 1
ATOM 2600 N N . ALA A 1 349 ? 25.031 7.223 -29.859 1 57.97 349 ALA A N 1
ATOM 2601 C CA . ALA A 1 349 ? 23.922 6.738 -29.047 1 57.97 349 ALA A CA 1
ATOM 2602 C C . ALA A 1 349 ? 24.359 5.586 -28.156 1 57.97 349 ALA A C 1
ATOM 2604 O O . ALA A 1 349 ? 24.969 4.625 -28.625 1 57.97 349 ALA A O 1
ATOM 2605 N N . LYS A 1 350 ? 24.344 5.777 -26.969 1 58.41 350 LYS A N 1
ATOM 2606 C CA . LYS A 1 350 ? 24.703 4.789 -25.953 1 58.41 350 LYS A CA 1
ATOM 2607 C C . LYS A 1 350 ? 23.859 3.52 -26.109 1 58.41 350 LYS A C 1
ATOM 2609 O O . LYS A 1 350 ? 24.344 2.418 -25.828 1 58.41 350 LYS A O 1
ATOM 2614 N N . GLN A 1 351 ? 22.719 3.646 -26.547 1 68.5 351 GLN A N 1
ATOM 2615 C CA . GLN A 1 351 ? 21.812 2.537 -26.797 1 68.5 351 GLN A CA 1
ATOM 2616 C C . GLN A 1 351 ? 21.156 2.656 -28.172 1 68.5 351 GLN A C 1
ATOM 2618 O O . GLN A 1 351 ? 20.406 3.598 -28.422 1 68.5 351 GLN A O 1
ATOM 2623 N N . VAL A 1 352 ? 21.547 1.715 -29.047 1 78.69 352 VAL A N 1
ATOM 2624 C CA . VAL A 1 352 ? 21.125 1.812 -30.438 1 78.69 352 VAL A CA 1
ATOM 2625 C C . VAL A 1 352 ? 19.781 1.106 -30.609 1 78.69 352 VAL A C 1
ATOM 2627 O O . VAL A 1 352 ? 18.984 1.48 -31.484 1 78.69 352 VAL A O 1
ATOM 2630 N N . GLU A 1 353 ? 19.422 0.198 -29.781 1 89.25 353 GLU A N 1
ATOM 2631 C CA . GLU A 1 353 ? 18.188 -0.57 -29.922 1 89.25 353 GLU A CA 1
ATOM 2632 C C . GLU A 1 353 ? 16.984 0.225 -29.438 1 89.25 353 GLU A C 1
ATOM 2634 O O . GLU A 1 353 ? 17.031 0.831 -28.359 1 89.25 353 GLU A O 1
ATOM 2639 N N . VAL A 1 354 ? 16.016 0.218 -30.281 1 92.12 354 VAL A N 1
ATOM 2640 C CA . VAL A 1 354 ? 14.758 0.822 -29.875 1 92.12 354 VAL A CA 1
ATOM 2641 C C . VAL A 1 354 ? 14.125 -0.002 -28.75 1 92.12 354 VAL A C 1
ATOM 2643 O O . VAL A 1 354 ? 13.672 0.551 -27.75 1 92.12 354 VAL A O 1
ATOM 2646 N N . ILE A 1 355 ? 14.062 -1.29 -29.031 1 89 355 ILE A N 1
ATOM 2647 C CA . ILE A 1 355 ? 13.664 -2.264 -28.016 1 89 355 ILE A CA 1
ATOM 2648 C C . ILE A 1 355 ? 14.719 -3.365 -27.922 1 89 355 ILE A C 1
ATOM 2650 O O . ILE A 1 355 ? 14.969 -4.082 -28.891 1 89 355 ILE A O 1
ATOM 2654 N N . HIS A 1 356 ? 15.32 -3.439 -26.719 1 85.88 356 HIS A N 1
ATOM 2655 C CA . HIS A 1 356 ? 16.281 -4.512 -26.5 1 85.88 356 HIS A CA 1
ATOM 2656 C C . HIS A 1 356 ? 15.594 -5.863 -26.391 1 85.88 356 HIS A C 1
ATOM 2658 O O . HIS A 1 356 ? 14.469 -5.949 -25.906 1 85.88 356 HIS A O 1
ATOM 2664 N N . ARG A 1 357 ? 16.375 -6.859 -26.828 1 79.69 357 ARG A N 1
ATOM 2665 C CA . ARG A 1 357 ? 15.812 -8.203 -26.828 1 79.69 357 ARG A CA 1
ATOM 2666 C C . ARG A 1 357 ? 15.344 -8.594 -25.422 1 79.69 357 ARG A C 1
ATOM 2668 O O . ARG A 1 357 ? 14.359 -9.32 -25.281 1 79.69 357 ARG A O 1
ATOM 2675 N N . ASN A 1 358 ? 15.992 -8.062 -24.453 1 69.12 358 ASN A N 1
ATOM 2676 C CA . ASN A 1 358 ? 15.641 -8.383 -23.078 1 69.12 358 ASN A CA 1
ATOM 2677 C C . ASN A 1 358 ? 14.383 -7.641 -22.625 1 69.12 358 ASN A C 1
ATOM 2679 O O . ASN A 1 358 ? 13.781 -7.996 -21.609 1 69.12 358 ASN A O 1
ATOM 2683 N N . ASP A 1 359 ? 14.031 -6.652 -23.406 1 75.25 359 ASP A N 1
ATOM 2684 C CA . ASP A 1 359 ? 12.859 -5.844 -23.078 1 75.25 359 ASP A CA 1
ATOM 2685 C C . ASP A 1 359 ? 11.703 -6.145 -24.031 1 75.25 359 ASP A C 1
ATOM 2687 O O . ASP A 1 359 ? 10.828 -5.301 -24.234 1 75.25 359 ASP A O 1
ATOM 2691 N N . TRP A 1 360 ? 11.828 -7.285 -24.641 1 76.06 360 TRP A N 1
ATOM 2692 C CA . TRP A 1 360 ? 10.859 -7.668 -25.656 1 76.06 360 TRP A CA 1
ATOM 2693 C C . TRP A 1 360 ? 10.133 -8.945 -25.266 1 76.06 360 TRP A C 1
ATOM 2695 O O . TRP A 1 360 ? 10.734 -9.875 -24.719 1 76.06 360 TRP A O 1
ATOM 2705 N N . VAL A 1 361 ? 8.797 -8.922 -25.438 1 71.56 361 VAL A N 1
ATOM 2706 C CA . VAL A 1 361 ? 7.988 -10.117 -25.219 1 71.56 361 VAL A CA 1
ATOM 2707 C C . VAL A 1 361 ? 7.148 -10.414 -26.453 1 71.56 361 VAL A C 1
ATOM 2709 O O . VAL A 1 361 ? 6.367 -9.562 -26.906 1 71.56 361 VAL A O 1
ATOM 2712 N N . ASN A 1 362 ? 7.359 -11.625 -27.078 1 62.59 362 ASN A N 1
ATOM 2713 C CA . ASN A 1 362 ? 6.57 -12.055 -28.219 1 62.59 362 ASN A CA 1
ATOM 2714 C C . ASN A 1 362 ? 5.164 -12.477 -27.812 1 62.59 362 ASN A C 1
ATOM 2716 O O . ASN A 1 362 ? 4.984 -13.102 -26.766 1 62.59 362 ASN A O 1
ATOM 2720 N N . LEU A 1 363 ? 4.195 -11.867 -28.5 1 57.75 363 LEU A N 1
ATOM 2721 C CA . LEU A 1 363 ? 2.838 -12.336 -28.234 1 57.75 363 LEU A CA 1
ATOM 2722 C C . LEU A 1 363 ? 2.662 -13.781 -28.672 1 57.75 363 LEU A C 1
ATOM 2724 O O . LEU A 1 363 ? 1.876 -14.523 -28.078 1 57.75 363 LEU A O 1
ATOM 2728 N N . PHE A 1 364 ? 3.172 -14.164 -30.016 1 44.97 364 PHE A N 1
ATOM 2729 C CA . PHE A 1 364 ? 2.969 -15.508 -30.547 1 44.97 364 PHE A CA 1
ATOM 2730 C C . PHE A 1 364 ? 4.098 -16.438 -30.125 1 44.97 364 PHE A C 1
ATOM 2732 O O . PHE A 1 364 ? 5.152 -16.469 -30.766 1 44.97 364 PHE A O 1
ATOM 2739 N N . ASP A 1 365 ? 4.691 -16.297 -29.234 1 40.81 365 ASP A N 1
ATOM 2740 C CA . ASP A 1 365 ? 5.617 -17.406 -29.078 1 40.81 365 ASP A CA 1
ATOM 2741 C C . ASP A 1 365 ? 4.938 -18.734 -29.391 1 40.81 365 ASP A C 1
ATOM 2743 O O . ASP A 1 365 ? 3.967 -19.125 -28.734 1 40.81 365 ASP A O 1
ATOM 2747 N N . GLU A 1 366 ? 4.852 -19.156 -30.609 1 32.22 366 GLU A N 1
ATOM 2748 C CA . GLU A 1 366 ? 4.504 -20.438 -31.219 1 32.22 366 GLU A CA 1
ATOM 2749 C C . GLU A 1 366 ? 5.066 -21.609 -30.391 1 32.22 366 GLU A C 1
ATOM 2751 O O . GLU A 1 366 ? 6.281 -21.734 -30.25 1 32.22 366 GLU A O 1
ATOM 2756 N N . GLY A 1 367 ? 4.672 -22 -29.344 1 30.75 367 GLY A N 1
ATOM 2757 C CA . GLY A 1 367 ? 4.855 -23.422 -29.109 1 30.75 367 GLY A CA 1
ATOM 2758 C C . GLY A 1 367 ? 4.809 -24.25 -30.375 1 30.75 367 GLY A C 1
ATOM 2759 O O . GLY A 1 367 ? 4.938 -25.469 -30.344 1 30.75 367 GLY A O 1
ATOM 2760 N N . GLU A 1 368 ? 4.199 -23.844 -31.516 1 27.89 368 GLU A N 1
ATOM 2761 C CA . GLU A 1 368 ? 4.012 -24.828 -32.594 1 27.89 368 GLU A CA 1
ATOM 2762 C C . GLU A 1 368 ? 5.34 -25.219 -33.219 1 27.89 368 GLU A C 1
ATOM 2764 O O . GLU A 1 368 ? 5.402 -26.156 -34.031 1 27.89 368 GLU A O 1
ATOM 2769 N N . ASN A 1 369 ? 6.301 -24.406 -33.469 1 27.16 369 ASN A N 1
ATOM 2770 C CA . ASN A 1 369 ? 7.219 -25.031 -34.406 1 27.16 369 ASN A CA 1
ATOM 2771 C C . ASN A 1 369 ? 8.07 -26.109 -33.75 1 27.16 369 ASN A C 1
ATOM 2773 O O . ASN A 1 369 ? 9.172 -26.422 -34.219 1 27.16 369 ASN A O 1
ATOM 2777 N N . LYS A 1 370 ? 7.781 -26.594 -32.5 1 26.48 370 LYS A N 1
ATOM 2778 C CA . LYS A 1 370 ? 8.195 -28 -32.469 1 26.48 370 LYS A CA 1
ATOM 2779 C C . LYS A 1 370 ? 7.102 -28.906 -33 1 26.48 370 LYS A C 1
ATOM 2781 O O . LYS A 1 370 ? 5.914 -28.672 -32.781 1 26.48 370 LYS A O 1
ATOM 2786 N N . MET B 1 1 ? -13.68 20.812 27.312 1 55.75 1 MET B N 1
ATOM 2787 C CA . MET B 1 1 ? -12.805 21.078 26.172 1 55.75 1 MET B CA 1
ATOM 2788 C C . MET B 1 1 ? -13.43 20.531 24.891 1 55.75 1 MET B C 1
ATOM 2790 O O . MET B 1 1 ? -14.086 19.484 24.906 1 55.75 1 MET B O 1
ATOM 2794 N N . LYS B 1 2 ? -13.461 21.281 23.781 1 81.44 2 LYS B N 1
ATOM 2795 C CA . LYS B 1 2 ? -14.055 20.922 22.5 1 81.44 2 LYS B CA 1
ATOM 2796 C C . LYS B 1 2 ? -13.305 19.75 21.859 1 81.44 2 LYS B C 1
ATOM 2798 O O . LYS B 1 2 ? -12.07 19.703 21.906 1 81.44 2 LYS B O 1
ATOM 2803 N N . LYS B 1 3 ? -14.008 18.703 21.469 1 91.44 3 LYS B N 1
ATOM 2804 C CA . LYS B 1 3 ? -13.469 17.547 20.75 1 91.44 3 LYS B CA 1
ATOM 2805 C C . LYS B 1 3 ? -12.656 18 19.531 1 91.44 3 LYS B C 1
ATOM 2807 O O . LYS B 1 3 ? -13.102 18.844 18.766 1 91.44 3 LYS B O 1
ATOM 2812 N N . GLN B 1 4 ? -11.391 17.562 19.562 1 94.38 4 GLN B N 1
ATOM 2813 C CA . GLN B 1 4 ? -10.523 17.906 18.438 1 94.38 4 GLN B CA 1
ATOM 2814 C C . GLN B 1 4 ? -10.016 16.641 17.75 1 94.38 4 GLN B C 1
ATOM 2816 O O . GLN B 1 4 ? -9.93 15.578 18.375 1 94.38 4 GLN B O 1
ATOM 2821 N N . ARG B 1 5 ? -9.797 16.812 16.469 1 95.38 5 ARG B N 1
ATOM 2822 C CA . ARG B 1 5 ? -9.125 15.781 15.68 1 95.38 5 ARG B CA 1
ATOM 2823 C C . ARG B 1 5 ? -7.648 16.125 15.492 1 95.38 5 ARG B C 1
ATOM 2825 O O . ARG B 1 5 ? -7.309 17.125 14.875 1 95.38 5 ARG B O 1
ATOM 2832 N N . ILE B 1 6 ? -6.785 15.234 16 1 97.56 6 ILE B N 1
ATOM 2833 C CA . ILE B 1 6 ? -5.367 15.562 16.094 1 97.56 6 ILE B CA 1
ATOM 2834 C C . ILE B 1 6 ? -4.547 14.508 15.359 1 97.56 6 ILE B C 1
ATOM 2836 O O . ILE B 1 6 ? -4.762 13.305 15.539 1 97.56 6 ILE B O 1
ATOM 2840 N N . VAL B 1 7 ? -3.668 14.922 14.461 1 98.19 7 VAL B N 1
ATOM 2841 C CA . VAL B 1 7 ? -2.686 14.047 13.828 1 98.19 7 VAL B CA 1
ATOM 2842 C C . VAL B 1 7 ? -1.33 14.219 14.516 1 98.19 7 VAL B C 1
ATOM 2844 O O . VAL B 1 7 ? -0.837 15.336 14.656 1 98.19 7 VAL B O 1
ATOM 2847 N N . VAL B 1 8 ? -0.767 13.141 14.992 1 98.56 8 VAL B N 1
ATOM 2848 C CA . VAL B 1 8 ? 0.538 13.148 15.648 1 98.56 8 VAL B CA 1
ATOM 2849 C C . VAL B 1 8 ? 1.551 12.398 14.789 1 98.56 8 VAL B C 1
ATOM 2851 O O . VAL B 1 8 ? 1.347 11.227 14.453 1 98.56 8 VAL B O 1
ATOM 2854 N N . LYS B 1 9 ? 2.594 13.07 14.398 1 97.06 9 LYS B N 1
ATOM 2855 C CA . LYS B 1 9 ? 3.688 12.438 13.664 1 97.06 9 LYS B CA 1
ATOM 2856 C C . LYS B 1 9 ? 4.891 12.195 14.57 1 97.06 9 LYS B C 1
ATOM 2858 O O . LYS B 1 9 ? 5.395 13.133 15.203 1 97.06 9 LYS B O 1
ATOM 2863 N N . ILE B 1 10 ? 5.293 11 14.641 1 94.69 10 ILE B N 1
ATOM 2864 C CA . ILE B 1 10 ? 6.477 10.633 15.406 1 94.69 10 ILE B CA 1
ATOM 2865 C C . ILE B 1 10 ? 7.578 10.164 14.461 1 94.69 10 ILE B C 1
ATOM 2867 O O . ILE B 1 10 ? 7.387 9.219 13.695 1 94.69 10 ILE B O 1
ATOM 2871 N N . GLY B 1 11 ? 8.68 10.766 14.562 1 87.56 11 GLY B N 1
ATOM 2872 C CA . GLY B 1 11 ? 9.812 10.406 13.711 1 87.56 11 GLY B CA 1
ATOM 2873 C C . GLY B 1 11 ? 10.594 9.219 14.234 1 87.56 11 GLY B C 1
ATOM 2874 O O . GLY B 1 11 ? 10.406 8.797 15.375 1 87.56 11 GLY B O 1
ATOM 2875 N N . SER B 1 12 ? 11.492 8.703 13.375 1 84.75 12 SER B N 1
ATOM 2876 C CA . SER B 1 12 ? 12.297 7.531 13.711 1 84.75 12 SER B CA 1
ATOM 2877 C C . SER B 1 12 ? 13.18 7.797 14.922 1 84.75 12 SER B C 1
ATOM 2879 O O . SER B 1 12 ? 13.352 6.918 15.773 1 84.75 12 SER B O 1
ATOM 2881 N N . SER B 1 13 ? 13.688 9.047 15 1 81.12 13 SER B N 1
ATOM 2882 C CA . SER B 1 13 ? 14.578 9.391 16.109 1 81.12 13 SER B CA 1
ATOM 2883 C C . SER B 1 13 ? 13.844 9.328 17.438 1 81.12 13 SER B C 1
ATOM 2885 O O . SER B 1 13 ? 14.453 9.055 18.469 1 81.12 13 SER B O 1
ATOM 2887 N N . SER B 1 14 ? 12.594 9.562 17.359 1 85.81 14 SER B N 1
ATOM 2888 C CA . SER B 1 14 ? 11.789 9.562 18.578 1 85.81 14 SER B CA 1
ATOM 2889 C C . SER B 1 14 ? 11.258 8.172 18.891 1 85.81 14 SER B C 1
ATOM 2891 O O . SER B 1 14 ? 10.547 7.98 19.891 1 85.81 14 SER B O 1
ATOM 2893 N N . LEU B 1 15 ? 11.617 7.164 18.125 1 89.75 15 LEU B N 1
ATOM 2894 C CA . LEU B 1 15 ? 11.117 5.809 18.328 1 89.75 15 LEU B CA 1
ATOM 2895 C C . LEU B 1 15 ? 12.273 4.836 18.562 1 89.75 15 LEU B C 1
ATOM 2897 O O . LEU B 1 15 ? 12.047 3.689 18.953 1 89.75 15 LEU B O 1
ATOM 2901 N N . THR B 1 16 ? 13.484 5.293 18.297 1 87.81 16 THR B N 1
ATOM 2902 C CA . THR B 1 16 ? 14.617 4.371 18.281 1 87.81 16 THR B CA 1
ATOM 2903 C C . THR B 1 16 ? 15.609 4.73 19.391 1 87.81 16 THR B C 1
ATOM 2905 O O . THR B 1 16 ? 15.609 5.855 19.891 1 87.81 16 THR B O 1
ATOM 2908 N N . ASN B 1 17 ? 16.422 3.764 19.734 1 86.69 17 ASN B N 1
ATOM 2909 C CA . ASN B 1 17 ? 17.516 3.986 20.656 1 86.69 17 ASN B CA 1
ATOM 2910 C C . ASN B 1 17 ? 18.812 4.309 19.922 1 86.69 17 ASN B C 1
ATOM 2912 O O . ASN B 1 17 ? 18.797 4.566 18.719 1 86.69 17 ASN B O 1
ATOM 2916 N N . SER B 1 18 ? 19.875 4.41 20.672 1 81.44 18 SER B N 1
ATOM 2917 C CA . SER B 1 18 ? 21.172 4.844 20.125 1 81.44 18 SER B CA 1
ATOM 2918 C C . SER B 1 18 ? 21.703 3.854 19.094 1 81.44 18 SER B C 1
ATOM 2920 O O . SER B 1 18 ? 22.469 4.227 18.203 1 81.44 18 SER B O 1
ATOM 2922 N N . ASN B 1 19 ? 21.266 2.635 19.156 1 79.88 19 ASN B N 1
ATOM 2923 C CA . ASN B 1 19 ? 21.734 1.617 18.219 1 79.88 19 ASN B CA 1
ATOM 2924 C C . ASN B 1 19 ? 20.844 1.546 16.984 1 79.88 19 ASN B C 1
ATOM 2926 O O . ASN B 1 19 ? 21.094 0.741 16.078 1 79.88 19 ASN B O 1
ATOM 2930 N N . GLY B 1 20 ? 19.828 2.332 16.969 1 80.38 20 GLY B N 1
ATOM 2931 C CA . GLY B 1 20 ? 18.953 2.393 15.805 1 80.38 20 GLY B CA 1
ATOM 2932 C C . GLY B 1 20 ? 17.797 1.418 15.875 1 80.38 20 GLY B C 1
ATOM 2933 O O . GLY B 1 20 ? 16.984 1.335 14.945 1 80.38 20 GLY B O 1
ATOM 2934 N N . SER B 1 21 ? 17.688 0.716 16.938 1 85.81 21 SER B N 1
ATOM 2935 C CA . SER B 1 21 ? 16.594 -0.222 17.141 1 85.81 21 SER B CA 1
ATOM 2936 C C . SER B 1 21 ? 15.43 0.437 17.859 1 85.81 21 SER B C 1
ATOM 2938 O O . SER B 1 21 ? 15.594 1.479 18.5 1 85.81 21 SER B O 1
ATOM 2940 N N . ILE B 1 22 ? 14.289 -0.151 17.719 1 89.94 22 ILE B N 1
ATOM 2941 C CA . ILE B 1 22 ? 13.086 0.413 18.328 1 89.94 22 ILE B CA 1
ATOM 2942 C C . ILE B 1 22 ? 13.242 0.436 19.859 1 89.94 22 ILE B C 1
ATOM 2944 O O . ILE B 1 22 ? 13.766 -0.514 20.438 1 89.94 22 ILE B O 1
ATOM 2948 N N . ASP B 1 23 ? 12.852 1.555 20.422 1 92.38 23 ASP B N 1
ATOM 2949 C CA . ASP B 1 23 ? 12.859 1.761 21.875 1 92.38 23 ASP B CA 1
ATOM 2950 C C . ASP B 1 23 ? 11.453 1.581 22.453 1 92.38 23 ASP B C 1
ATOM 2952 O O . ASP B 1 23 ? 10.617 2.48 22.359 1 92.38 23 ASP B O 1
ATOM 2956 N N . GLU B 1 24 ? 11.25 0.508 23.172 1 93 24 GLU B N 1
ATOM 2957 C CA . GLU B 1 24 ? 9.938 0.166 23.703 1 93 24 GLU B CA 1
ATOM 2958 C C . GLU B 1 24 ? 9.453 1.217 24.703 1 93 24 GLU B C 1
ATOM 2960 O O . GLU B 1 24 ? 8.25 1.491 24.781 1 93 24 GLU B O 1
ATOM 2965 N N . ALA B 1 25 ? 10.367 1.748 25.422 1 94.56 25 ALA B N 1
ATOM 2966 C CA . ALA B 1 25 ? 10.008 2.764 26.406 1 94.56 25 ALA B CA 1
ATOM 2967 C C . ALA B 1 25 ? 9.43 4.004 25.734 1 94.56 25 ALA B C 1
ATOM 2969 O O . ALA B 1 25 ? 8.508 4.637 26.266 1 94.56 25 ALA B O 1
ATOM 2970 N N . LYS B 1 26 ? 10 4.32 24.672 1 94.06 26 LYS B N 1
ATOM 2971 C CA . LYS B 1 26 ? 9.508 5.473 23.938 1 94.06 26 LYS B CA 1
ATOM 2972 C C . LYS B 1 26 ? 8.109 5.211 23.375 1 94.06 26 LYS B C 1
ATOM 2974 O O . LYS B 1 26 ? 7.242 6.09 23.422 1 94.06 26 LYS B O 1
ATOM 2979 N N . ILE B 1 27 ? 7.906 4.031 22.844 1 96.06 27 ILE B N 1
ATOM 2980 C CA . ILE B 1 27 ? 6.598 3.664 22.312 1 96.06 27 ILE B CA 1
ATOM 2981 C C . ILE B 1 27 ? 5.562 3.697 23.438 1 96.06 27 ILE B C 1
ATOM 2983 O O . ILE B 1 27 ? 4.457 4.211 23.266 1 96.06 27 ILE B O 1
ATOM 2987 N N . LYS B 1 28 ? 5.934 3.152 24.547 1 97.06 28 LYS B N 1
ATOM 2988 C CA . LYS B 1 28 ? 5.062 3.172 25.719 1 97.06 28 LYS B CA 1
ATOM 2989 C C . LYS B 1 28 ? 4.672 4.598 26.078 1 97.06 28 LYS B C 1
ATOM 2991 O O . LYS B 1 28 ? 3.498 4.879 26.344 1 97.06 28 LYS B O 1
ATOM 2996 N N . GLU B 1 29 ? 5.621 5.418 26.109 1 97 29 GLU B N 1
ATOM 2997 C CA . GLU B 1 29 ? 5.379 6.812 26.469 1 97 29 GLU B CA 1
ATOM 2998 C C . GLU B 1 29 ? 4.438 7.484 25.469 1 97 29 GLU B C 1
ATOM 3000 O O . GLU B 1 29 ? 3.531 8.219 25.875 1 97 29 GLU B O 1
ATOM 3005 N N . HIS B 1 30 ? 4.676 7.312 24.203 1 97.56 30 HIS B N 1
ATOM 3006 C CA . HIS B 1 30 ? 3.826 7.898 23.172 1 97.56 30 HIS B CA 1
ATOM 3007 C C . HIS B 1 30 ? 2.396 7.375 23.281 1 97.56 30 HIS B C 1
ATOM 3009 O O . HIS B 1 30 ? 1.439 8.141 23.141 1 97.56 30 HIS B O 1
ATOM 3015 N N . THR B 1 31 ? 2.246 6.07 23.5 1 98.12 31 THR B N 1
ATOM 3016 C CA . THR B 1 31 ? 0.916 5.473 23.594 1 98.12 31 THR B CA 1
ATOM 3017 C C . THR B 1 31 ? 0.184 5.957 24.828 1 98.12 31 THR B C 1
ATOM 3019 O O . THR B 1 31 ? -1.039 6.109 24.828 1 98.12 31 THR B O 1
ATOM 3022 N N . GLU B 1 32 ? 0.898 6.191 25.906 1 98.25 32 GLU B N 1
ATOM 3023 C CA . GLU B 1 32 ? 0.306 6.785 27.094 1 98.25 32 GLU B CA 1
ATOM 3024 C C . GLU B 1 32 ? -0.236 8.18 26.812 1 98.25 32 GLU B C 1
ATOM 3026 O O . GLU B 1 32 ? -1.332 8.531 27.25 1 98.25 32 GLU B O 1
ATOM 3031 N N . ALA B 1 33 ? 0.528 8.938 26.156 1 98.44 33 ALA B N 1
ATOM 3032 C CA . ALA B 1 33 ? 0.117 10.289 25.797 1 98.44 33 ALA B CA 1
ATOM 3033 C C . ALA B 1 33 ? -1.112 10.273 24.891 1 98.44 33 ALA B C 1
ATOM 3035 O O . ALA B 1 33 ? -2.035 11.07 25.078 1 98.44 33 ALA B O 1
ATOM 3036 N N . ILE B 1 34 ? -1.112 9.406 23.938 1 98.38 34 ILE B N 1
ATOM 3037 C CA . ILE B 1 34 ? -2.232 9.266 23.016 1 98.38 34 ILE B CA 1
ATOM 3038 C C . ILE B 1 34 ? -3.486 8.852 23.781 1 98.38 34 ILE B C 1
ATOM 3040 O O . ILE B 1 34 ? -4.57 9.391 23.547 1 98.38 34 ILE B O 1
ATOM 3044 N N . SER B 1 35 ? -3.324 7.918 24.672 1 98.25 35 SER B N 1
ATOM 3045 C CA . SER B 1 35 ? -4.453 7.426 25.453 1 98.25 35 SER B CA 1
ATOM 3046 C C . SER B 1 35 ? -5.086 8.539 26.281 1 98.25 35 SER B C 1
ATOM 3048 O O . SER B 1 35 ? -6.305 8.57 26.469 1 98.25 35 SER B O 1
ATOM 3050 N N . LEU B 1 36 ? -4.27 9.414 26.812 1 98.12 36 LEU B N 1
ATOM 3051 C CA . LEU B 1 36 ? -4.781 10.539 27.594 1 98.12 36 LEU B CA 1
ATOM 3052 C C . LEU B 1 36 ? -5.645 11.453 26.719 1 98.12 36 LEU B C 1
ATOM 3054 O O . LEU B 1 36 ? -6.699 11.906 27.156 1 98.12 36 LEU B O 1
ATOM 3058 N N . LEU B 1 37 ? -5.215 11.758 25.5 1 97.81 37 LEU B N 1
ATOM 3059 C CA . LEU B 1 37 ? -6.016 12.57 24.594 1 97.81 37 LEU B CA 1
ATOM 3060 C C . LEU B 1 37 ? -7.344 11.898 24.297 1 97.81 37 LEU B C 1
ATOM 3062 O O . LEU B 1 37 ? -8.383 12.555 24.234 1 97.81 37 LEU B O 1
ATOM 3066 N N . LYS B 1 38 ? -7.238 10.602 24.062 1 97.44 38 LYS B N 1
ATOM 3067 C CA . LYS B 1 38 ? -8.453 9.836 23.781 1 97.44 38 LYS B CA 1
ATOM 3068 C C . LYS B 1 38 ? -9.414 9.867 24.969 1 97.44 38 LYS B C 1
ATOM 3070 O O . LYS B 1 38 ? -10.617 10.023 24.781 1 97.44 38 LYS B O 1
ATOM 3075 N N . GLU B 1 39 ? -8.898 9.742 26.109 1 96.25 39 GLU B N 1
ATOM 3076 C CA . GLU B 1 39 ? -9.695 9.812 27.328 1 96.25 39 GLU B CA 1
ATOM 3077 C C . GLU B 1 39 ? -10.375 11.172 27.469 1 96.25 39 GLU B C 1
ATOM 3079 O O . GLU B 1 39 ? -11.469 11.266 28.031 1 96.25 39 GLU B O 1
ATOM 3084 N N . ASN B 1 40 ? -9.727 12.156 27.016 1 96.5 40 ASN B N 1
ATOM 3085 C CA . ASN B 1 40 ? -10.266 13.516 27.078 1 96.5 40 ASN B CA 1
ATOM 3086 C C . ASN B 1 40 ? -11.273 13.758 25.953 1 96.5 40 ASN B C 1
ATOM 3088 O O . ASN B 1 40 ? -11.758 14.883 25.781 1 96.5 40 ASN B O 1
ATOM 3092 N N . GLY B 1 41 ? -11.523 12.742 25.094 1 95.75 41 GLY B N 1
ATOM 3093 C CA . GLY B 1 41 ? -12.594 12.82 24.109 1 95.75 41 GLY B CA 1
ATOM 3094 C C . GLY B 1 41 ? -12.117 13.203 22.719 1 95.75 41 GLY B C 1
ATOM 3095 O O . GLY B 1 41 ? -12.922 13.328 21.797 1 95.75 41 GLY B O 1
ATOM 3096 N N . HIS B 1 42 ? -10.797 13.336 22.531 1 97.31 42 HIS B N 1
ATOM 3097 C CA . HIS B 1 42 ? -10.242 13.742 21.25 1 97.31 42 HIS B CA 1
ATOM 3098 C C . HIS B 1 42 ? -10.078 12.547 20.328 1 97.31 42 HIS B C 1
ATOM 3100 O O . HIS B 1 42 ? -10.031 11.406 20.781 1 97.31 42 HIS B O 1
ATOM 3106 N N . GLU B 1 43 ? -10.094 12.797 18.984 1 97.38 43 GLU B N 1
ATOM 3107 C CA . GLU B 1 43 ? -9.68 11.82 17.984 1 97.38 43 GLU B CA 1
ATOM 3108 C C . GLU B 1 43 ? -8.195 11.953 17.656 1 97.38 43 GLU B C 1
ATOM 3110 O O . GLU B 1 43 ? -7.676 13.062 17.547 1 97.38 43 GLU B O 1
ATOM 3115 N N . VAL B 1 44 ? -7.527 10.859 17.656 1 98.44 44 VAL B N 1
ATOM 3116 C CA . VAL B 1 44 ? -6.082 10.906 17.438 1 98.44 44 VAL B CA 1
ATOM 3117 C C . VAL B 1 44 ? -5.684 9.953 16.328 1 98.44 44 VAL B C 1
ATOM 3119 O O . VAL B 1 44 ? -6.098 8.789 16.312 1 98.44 44 VAL B O 1
ATOM 3122 N N . ILE B 1 45 ? -4.957 10.406 15.352 1 98.5 45 ILE B N 1
ATOM 3123 C CA . ILE B 1 45 ? -4.328 9.625 14.297 1 98.5 45 ILE B CA 1
ATOM 3124 C C . ILE B 1 45 ? -2.809 9.695 14.438 1 98.5 45 ILE B C 1
ATOM 3126 O O . ILE B 1 45 ? -2.244 10.781 14.594 1 98.5 45 ILE B O 1
ATOM 3130 N N . LEU B 1 46 ? -2.205 8.57 14.438 1 98.56 46 LEU B N 1
ATOM 3131 C CA . LEU B 1 46 ? -0.753 8.516 14.578 1 98.56 46 LEU B CA 1
ATOM 3132 C C . LEU B 1 46 ? -0.087 8.227 13.242 1 98.56 46 LEU B C 1
ATOM 3134 O O . LEU B 1 46 ? -0.433 7.254 12.562 1 98.56 46 LEU B O 1
ATOM 3138 N N . ILE B 1 47 ? 0.768 9.094 12.805 1 97.56 47 ILE B N 1
ATOM 3139 C CA . ILE B 1 47 ? 1.698 8.828 11.711 1 97.56 47 ILE B CA 1
ATOM 3140 C C . ILE B 1 47 ? 3.043 8.383 12.281 1 97.56 47 ILE B C 1
ATOM 3142 O O . ILE B 1 47 ? 3.766 9.18 12.883 1 97.56 47 ILE B O 1
ATOM 3146 N N . THR B 1 48 ? 3.338 7.16 12.078 1 95.75 48 THR B N 1
ATOM 3147 C CA . THR B 1 48 ? 4.539 6.605 12.695 1 95.75 48 THR B CA 1
ATOM 3148 C C . THR B 1 48 ? 5.648 6.43 11.664 1 95.75 48 THR B C 1
ATOM 3150 O O . THR B 1 48 ? 5.484 6.805 10.5 1 95.75 48 THR B O 1
ATOM 3153 N N . SER B 1 49 ? 6.773 6.133 12.18 1 91.81 49 SER B N 1
ATOM 3154 C CA . SER B 1 49 ? 7.969 5.68 11.469 1 91.81 49 SER B CA 1
ATOM 3155 C C . SER B 1 49 ? 8.602 4.48 12.164 1 91.81 49 SER B C 1
ATOM 3157 O O . SER B 1 49 ? 7.953 3.803 12.961 1 91.81 49 SER B O 1
ATOM 3159 N N . GLY B 1 50 ? 9.68 4.094 11.711 1 90.44 50 GLY B N 1
ATOM 3160 C CA . GLY B 1 50 ? 10.461 3.164 12.508 1 90.44 50 GLY B CA 1
ATOM 3161 C C . GLY B 1 50 ? 10.359 1.729 12.031 1 90.44 50 GLY B C 1
ATOM 3162 O O . GLY B 1 50 ? 10.938 0.824 12.633 1 90.44 50 GLY B O 1
ATOM 3163 N N . ALA B 1 51 ? 9.617 1.47 10.938 1 92.62 51 ALA B N 1
ATOM 3164 C CA . ALA B 1 51 ? 9.492 0.094 10.461 1 92.62 51 ALA B CA 1
ATOM 3165 C C . ALA B 1 51 ? 10.859 -0.515 10.164 1 92.62 51 ALA B C 1
ATOM 3167 O O . ALA B 1 51 ? 11.141 -1.646 10.57 1 92.62 51 ALA B O 1
ATOM 3168 N N . VAL B 1 52 ? 11.727 0.24 9.516 1 91.56 52 VAL B N 1
ATOM 3169 C CA . VAL B 1 52 ? 13.062 -0.257 9.188 1 91.56 52 VAL B CA 1
ATOM 3170 C C . VAL B 1 52 ? 13.844 -0.528 10.477 1 91.56 52 VAL B C 1
ATOM 3172 O O . VAL B 1 52 ? 14.469 -1.581 10.617 1 91.56 52 VAL B O 1
ATOM 3175 N N . ALA B 1 53 ? 13.773 0.382 11.375 1 90.06 53 ALA B N 1
ATOM 3176 C CA . ALA B 1 53 ? 14.469 0.258 12.648 1 90.06 53 ALA B CA 1
ATOM 3177 C C . ALA B 1 53 ? 13.984 -0.965 13.422 1 90.06 53 ALA B C 1
ATOM 3179 O O . ALA B 1 53 ? 14.758 -1.609 14.133 1 90.06 53 ALA B O 1
ATOM 3180 N N . ALA B 1 54 ? 12.766 -1.283 13.289 1 92 54 ALA B N 1
ATOM 3181 C CA . ALA B 1 54 ? 12.172 -2.391 14.031 1 92 54 ALA B CA 1
ATOM 3182 C C . ALA B 1 54 ? 12.547 -3.732 13.414 1 92 54 ALA B C 1
ATOM 3184 O O . ALA B 1 54 ? 12.484 -4.77 14.078 1 92 54 ALA B O 1
ATOM 3185 N N . GLY B 1 55 ? 12.977 -3.723 12.156 1 93.12 55 GLY B N 1
ATOM 3186 C CA . GLY B 1 55 ? 13.055 -4.996 11.453 1 93.12 55 GLY B CA 1
ATOM 3187 C C . GLY B 1 55 ? 14.469 -5.406 11.109 1 93.12 55 GLY B C 1
ATOM 3188 O O . GLY B 1 55 ? 14.734 -6.578 10.828 1 93.12 55 GLY B O 1
ATOM 3189 N N . PHE B 1 56 ? 15.445 -4.461 11.086 1 91.31 56 PHE B N 1
ATOM 3190 C CA . PHE B 1 56 ? 16.719 -4.797 10.469 1 91.31 56 PHE B CA 1
ATOM 3191 C C . PHE B 1 56 ? 17.484 -5.816 11.305 1 91.31 56 PHE B C 1
ATOM 3193 O O . PHE B 1 56 ? 18.156 -6.699 10.766 1 91.31 56 PHE B O 1
ATOM 3200 N N . SER B 1 57 ? 17.344 -5.785 12.625 1 89.06 57 SER B N 1
ATOM 3201 C CA . SER B 1 57 ? 18.016 -6.77 13.461 1 89.06 57 SER B CA 1
ATOM 3202 C C . SER B 1 57 ? 17.422 -8.164 13.266 1 89.06 57 SER B C 1
ATOM 3204 O O . SER B 1 57 ? 18.156 -9.156 13.273 1 89.06 57 SER B O 1
ATOM 3206 N N . ALA B 1 58 ? 16.156 -8.25 13.133 1 90.06 58 ALA B N 1
ATOM 3207 C CA . ALA B 1 58 ? 15.477 -9.531 12.938 1 90.06 58 ALA B CA 1
ATOM 3208 C C . ALA B 1 58 ? 15.914 -10.188 11.633 1 90.06 58 ALA B C 1
ATOM 3210 O O . ALA B 1 58 ? 15.828 -11.406 11.484 1 90.06 58 ALA B O 1
ATOM 3211 N N . LEU B 1 59 ? 16.375 -9.391 10.719 1 91.88 59 LEU B N 1
ATOM 3212 C CA . LEU B 1 59 ? 16.828 -9.906 9.43 1 91.88 59 LEU B CA 1
ATOM 3213 C C . LEU B 1 59 ? 18.312 -10.266 9.477 1 91.88 59 LEU B C 1
ATOM 3215 O O . LEU B 1 59 ? 18.875 -10.719 8.477 1 91.88 59 LEU B O 1
ATOM 3219 N N . GLY B 1 60 ? 18.938 -9.945 10.562 1 90 60 GLY B N 1
ATOM 3220 C CA . GLY B 1 60 ? 20.328 -10.305 10.734 1 90 60 GLY B CA 1
ATOM 3221 C C . GLY B 1 60 ? 21.281 -9.172 10.383 1 90 60 GLY B C 1
ATOM 3222 O O . GLY B 1 60 ? 22.5 -9.367 10.344 1 90 60 GLY B O 1
ATOM 3223 N N . TYR B 1 61 ? 20.719 -8 10.102 1 89.5 61 TYR B N 1
ATOM 3224 C CA . TYR B 1 61 ? 21.594 -6.855 9.859 1 89.5 61 TYR B CA 1
ATOM 3225 C C . TYR B 1 61 ? 22.188 -6.332 11.164 1 89.5 61 TYR B C 1
ATOM 3227 O O . TYR B 1 61 ? 21.469 -6.207 12.164 1 89.5 61 TYR B O 1
ATOM 3235 N N . PRO B 1 62 ? 23.422 -6.051 11.164 1 87.19 62 PRO B N 1
ATOM 3236 C CA . PRO B 1 62 ? 24.031 -5.512 12.375 1 87.19 62 PRO B CA 1
ATOM 3237 C C . PRO B 1 62 ? 23.672 -4.047 12.625 1 87.19 62 PRO B C 1
ATOM 3239 O O . PRO B 1 62 ? 23.75 -3.568 13.758 1 87.19 62 PRO B O 1
ATOM 3242 N N . SER B 1 63 ? 23.422 -3.371 11.508 1 87.12 63 SER B N 1
ATOM 3243 C CA . SER B 1 63 ? 22.984 -1.979 11.539 1 87.12 63 SER B CA 1
ATOM 3244 C C . SER B 1 63 ? 21.969 -1.693 10.453 1 87.12 63 SER B C 1
ATOM 3246 O O . SER B 1 63 ? 21.672 -2.562 9.633 1 87.12 63 SER B O 1
ATOM 3248 N N . ARG B 1 64 ? 21.484 -0.556 10.547 1 87.12 64 ARG B N 1
ATOM 3249 C CA . ARG B 1 64 ? 20.5 -0.157 9.539 1 87.12 64 ARG B CA 1
ATOM 3250 C C . ARG B 1 64 ? 21.047 -0.364 8.125 1 87.12 64 ARG B C 1
ATOM 3252 O O . ARG B 1 64 ? 22.125 0.127 7.801 1 87.12 64 ARG B O 1
ATOM 3259 N N . PRO B 1 65 ? 20.328 -1.123 7.297 1 88.5 65 PRO B N 1
ATOM 3260 C CA . PRO B 1 65 ? 20.812 -1.37 5.938 1 88.5 65 PRO B CA 1
ATOM 3261 C C . PRO B 1 65 ? 20.906 -0.094 5.105 1 88.5 65 PRO B C 1
ATOM 3263 O O . PRO B 1 65 ? 20.109 0.825 5.277 1 88.5 65 PRO B O 1
ATOM 3266 N N . VAL B 1 66 ? 21.797 -0.148 4.117 1 83.31 66 VAL B N 1
ATOM 3267 C CA . VAL B 1 66 ? 22.047 1.037 3.305 1 83.31 66 VAL B CA 1
ATOM 3268 C C . VAL B 1 66 ? 21.391 0.869 1.934 1 83.31 66 VAL B C 1
ATOM 3270 O O . VAL B 1 66 ? 20.984 1.851 1.307 1 83.31 66 VAL B O 1
ATOM 3273 N N . THR B 1 67 ? 21.281 -0.34 1.477 1 84.25 67 THR B N 1
ATOM 3274 C CA . THR B 1 67 ? 20.688 -0.578 0.165 1 84.25 67 THR B CA 1
ATOM 3275 C C . THR B 1 67 ? 19.172 -0.434 0.222 1 84.25 67 THR B C 1
ATOM 3277 O O . THR B 1 67 ? 18.547 -0.668 1.267 1 84.25 67 THR B O 1
ATOM 3280 N N . ILE B 1 68 ? 18.562 -0.077 -0.873 1 84.75 68 ILE B N 1
ATOM 3281 C CA . ILE B 1 68 ? 17.109 0.084 -0.962 1 84.75 68 ILE B CA 1
ATOM 3282 C C . ILE B 1 68 ? 16.422 -1.243 -0.651 1 84.75 68 ILE B C 1
ATOM 3284 O O . ILE B 1 68 ? 15.477 -1.289 0.134 1 84.75 68 ILE B O 1
ATOM 3288 N N . LYS B 1 69 ? 16.969 -2.301 -1.26 1 85.06 69 LYS B N 1
ATOM 3289 C CA . LYS B 1 69 ? 16.344 -3.598 -1.041 1 85.06 69 LYS B CA 1
ATOM 3290 C C . LYS B 1 69 ? 16.453 -4.027 0.419 1 85.06 69 LYS B C 1
ATOM 3292 O O . LYS B 1 69 ? 15.531 -4.625 0.973 1 85.06 69 LYS B O 1
ATOM 3297 N N . GLY B 1 70 ? 17.578 -3.691 1.014 1 89.69 70 GLY B N 1
ATOM 3298 C CA . GLY B 1 70 ? 17.75 -3.99 2.426 1 89.69 70 GLY B CA 1
ATOM 3299 C C . GLY B 1 70 ? 16.797 -3.215 3.32 1 89.69 70 GLY B C 1
ATOM 3300 O O . GLY B 1 70 ? 16.219 -3.775 4.254 1 89.69 70 GLY B O 1
ATOM 3301 N N . LYS B 1 71 ? 16.625 -1.955 3.053 1 90.44 71 LYS B N 1
ATOM 3302 C CA . LYS B 1 71 ? 15.703 -1.109 3.812 1 90.44 71 LYS B CA 1
ATOM 3303 C C . LYS B 1 71 ? 14.258 -1.588 3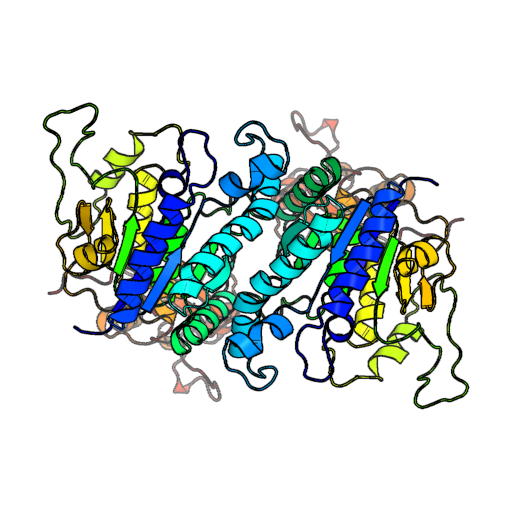.664 1 90.44 71 LYS B C 1
ATOM 3305 O O . LYS B 1 71 ? 13.523 -1.657 4.648 1 90.44 71 LYS B O 1
ATOM 3310 N N . GLN B 1 72 ? 13.938 -1.932 2.482 1 90.81 72 GLN B N 1
ATOM 3311 C CA . GLN B 1 72 ? 12.57 -2.359 2.209 1 90.81 72 GLN B CA 1
ATOM 3312 C C . GLN B 1 72 ? 12.273 -3.715 2.848 1 90.81 72 GLN B C 1
ATOM 3314 O O . GLN B 1 72 ? 11.188 -3.934 3.379 1 90.81 72 GLN B O 1
ATOM 3319 N N . ALA B 1 73 ? 13.227 -4.586 2.799 1 93.44 73 ALA B N 1
ATOM 3320 C CA . ALA B 1 73 ? 13.078 -5.879 3.459 1 93.44 73 ALA B CA 1
ATOM 3321 C C . ALA B 1 73 ? 12.953 -5.715 4.969 1 93.44 73 ALA B C 1
ATOM 3323 O O . ALA B 1 73 ? 12.102 -6.348 5.602 1 93.44 73 ALA B O 1
ATOM 3324 N N . ALA B 1 74 ? 13.789 -4.855 5.492 1 93.88 74 ALA B N 1
ATOM 3325 C CA . ALA B 1 74 ? 13.719 -4.582 6.926 1 93.88 74 ALA B CA 1
ATOM 3326 C C . ALA B 1 74 ? 12.367 -3.988 7.309 1 93.88 74 ALA B C 1
ATOM 3328 O O . ALA B 1 74 ? 11.805 -4.332 8.352 1 93.88 74 ALA B O 1
ATOM 3329 N N . ALA B 1 75 ? 11.859 -3.117 6.477 1 93.5 75 ALA B N 1
ATOM 3330 C CA . ALA B 1 75 ? 10.547 -2.508 6.723 1 93.5 75 ALA B CA 1
ATOM 3331 C C . ALA B 1 75 ? 9.445 -3.557 6.691 1 93.5 75 ALA B C 1
ATOM 3333 O O . ALA B 1 75 ? 8.492 -3.494 7.48 1 93.5 75 ALA B O 1
ATOM 3334 N N . ALA B 1 76 ? 9.562 -4.5 5.82 1 94.69 76 ALA B N 1
ATOM 3335 C CA . ALA B 1 76 ? 8.547 -5.543 5.672 1 94.69 76 ALA B CA 1
ATOM 3336 C C . ALA B 1 76 ? 8.453 -6.395 6.934 1 94.69 76 ALA B C 1
ATOM 3338 O O . ALA B 1 76 ? 7.352 -6.781 7.348 1 94.69 76 ALA B O 1
ATOM 3339 N N . VAL B 1 77 ? 9.547 -6.68 7.531 1 95.19 77 VAL B N 1
ATOM 3340 C CA . VAL B 1 77 ? 9.586 -7.441 8.773 1 95.19 77 VAL B CA 1
ATOM 3341 C C . VAL B 1 77 ? 9.234 -6.531 9.953 1 95.19 77 VAL B C 1
ATOM 3343 O O . VAL B 1 77 ? 8.414 -6.891 10.797 1 95.19 77 VAL B O 1
ATOM 3346 N N . GLY B 1 78 ? 9.766 -5.363 9.93 1 95.12 78 GLY B N 1
ATOM 3347 C CA . GLY B 1 78 ? 9.672 -4.445 11.055 1 95.12 78 GLY B CA 1
ATOM 3348 C C . GLY B 1 78 ? 8.281 -3.865 11.234 1 95.12 78 GLY B C 1
ATOM 3349 O O . GLY B 1 78 ? 7.875 -3.559 12.359 1 95.12 78 GLY B O 1
ATOM 3350 N N . GLN B 1 79 ? 7.523 -3.719 10.141 1 95.25 79 GLN B N 1
ATOM 3351 C CA . GLN B 1 79 ? 6.18 -3.154 10.227 1 95.25 79 GLN B CA 1
ATOM 3352 C C . GLN B 1 79 ? 5.289 -3.994 11.141 1 95.25 79 GLN B C 1
ATOM 3354 O O . GLN B 1 79 ? 4.516 -3.451 11.93 1 95.25 79 GLN B O 1
ATOM 3359 N N . THR B 1 80 ? 5.363 -5.262 11.062 1 94.06 80 THR B N 1
ATOM 3360 C CA . THR B 1 80 ? 4.59 -6.145 11.93 1 94.06 80 THR B CA 1
ATOM 3361 C C . THR B 1 80 ? 5.039 -6.004 13.383 1 94.06 80 THR B C 1
ATOM 3363 O O . THR B 1 80 ? 4.207 -5.938 14.289 1 94.06 80 THR B O 1
ATOM 3366 N N . LEU B 1 81 ? 6.305 -5.973 13.555 1 93.94 81 LEU B N 1
ATOM 3367 C CA . LEU B 1 81 ? 6.855 -5.844 14.898 1 93.94 81 LEU B CA 1
ATOM 3368 C C . LEU B 1 81 ? 6.465 -4.512 15.523 1 93.94 81 LEU B C 1
ATOM 3370 O O . LEU B 1 81 ? 6.117 -4.453 16.703 1 93.94 81 LEU B O 1
ATOM 3374 N N . LEU B 1 82 ? 6.547 -3.5 14.75 1 95.25 82 LEU B N 1
ATOM 3375 C CA . LEU B 1 82 ? 6.172 -2.162 15.188 1 95.25 82 LEU B CA 1
ATOM 3376 C C . LEU B 1 82 ? 4.707 -2.117 15.602 1 95.25 82 LEU B C 1
ATOM 3378 O O . LEU B 1 82 ? 4.375 -1.616 16.688 1 95.25 82 LEU B O 1
ATOM 3382 N N . MET B 1 83 ? 3.842 -2.658 14.82 1 96.38 83 MET B N 1
ATOM 3383 C CA . MET B 1 83 ? 2.406 -2.656 15.094 1 96.38 83 MET B CA 1
ATOM 3384 C C . MET B 1 83 ? 2.086 -3.49 16.328 1 96.38 83 MET B C 1
ATOM 3386 O O . MET B 1 83 ? 1.166 -3.162 17.078 1 96.38 83 MET B O 1
ATOM 3390 N N . GLN B 1 84 ? 2.797 -4.531 16.484 1 93.75 84 GLN B N 1
ATOM 3391 C CA . GLN B 1 84 ? 2.604 -5.352 17.672 1 93.75 84 GLN B CA 1
ATOM 3392 C C . GLN B 1 84 ? 2.877 -4.551 18.938 1 93.75 84 GLN B C 1
ATOM 3394 O O . GLN B 1 84 ? 2.148 -4.672 19.922 1 93.75 84 GLN B O 1
ATOM 3399 N N . GLN B 1 85 ? 3.928 -3.799 18.922 1 95.06 85 GLN B N 1
ATOM 3400 C CA . GLN B 1 85 ? 4.25 -2.973 20.078 1 95.06 85 GLN B CA 1
ATOM 3401 C C . GLN B 1 85 ? 3.139 -1.967 20.359 1 95.06 85 GLN B C 1
ATOM 3403 O O . GLN B 1 85 ? 2.723 -1.801 21.516 1 95.06 85 GLN B O 1
ATOM 3408 N N . TYR B 1 86 ? 2.682 -1.309 19.328 1 97.44 86 TYR B N 1
ATOM 3409 C CA . TYR B 1 86 ? 1.579 -0.37 19.516 1 97.44 86 TYR B CA 1
ATOM 3410 C C . TYR B 1 86 ? 0.342 -1.08 20.047 1 97.44 86 TYR B C 1
ATOM 3412 O O . TYR B 1 86 ? -0.343 -0.562 20.938 1 97.44 86 TYR B O 1
ATOM 3420 N N . MET B 1 87 ? 0.062 -2.232 19.484 1 95.69 87 MET B N 1
ATOM 3421 C CA . MET B 1 87 ? -1.104 -3.004 19.906 1 95.69 87 MET B CA 1
ATOM 3422 C C . MET B 1 87 ? -1.009 -3.375 21.375 1 95.69 87 MET B C 1
ATOM 3424 O O . MET B 1 87 ? -1.969 -3.195 22.125 1 95.69 87 MET B O 1
ATOM 3428 N N . ASP B 1 88 ? 0.125 -3.846 21.797 1 95.56 88 ASP B N 1
ATOM 3429 C CA . ASP B 1 88 ? 0.333 -4.281 23.172 1 95.56 88 ASP B CA 1
ATOM 3430 C C . ASP B 1 88 ? 0.174 -3.119 24.156 1 95.56 88 ASP B C 1
ATOM 3432 O O . ASP B 1 88 ? -0.44 -3.268 25.203 1 95.56 88 ASP B O 1
ATOM 3436 N N . HIS B 1 89 ? 0.688 -1.998 23.812 1 97.38 89 HIS B N 1
ATOM 3437 C CA . HIS B 1 89 ? 0.675 -0.861 24.734 1 97.38 89 HIS B CA 1
ATOM 3438 C C . HIS B 1 89 ? -0.686 -0.173 24.734 1 97.38 89 HIS B C 1
ATOM 3440 O O . HIS B 1 89 ? -1.149 0.287 25.781 1 97.38 89 HIS B O 1
ATOM 3446 N N . LEU B 1 90 ? -1.326 -0.096 23.625 1 97.62 90 LEU B N 1
ATOM 3447 C CA . LEU B 1 90 ? -2.623 0.568 23.562 1 97.62 90 LEU B CA 1
ATOM 3448 C C . LEU B 1 90 ? -3.707 -0.287 24.219 1 97.62 90 LEU B C 1
ATOM 3450 O O . LEU B 1 90 ? -4.676 0.243 24.766 1 97.62 90 LEU B O 1
ATOM 3454 N N . LYS B 1 91 ? -3.498 -1.574 24.109 1 95.75 91 LYS B N 1
ATOM 3455 C CA . LYS B 1 91 ? -4.457 -2.504 24.688 1 95.75 91 LYS B CA 1
ATOM 3456 C C . LYS B 1 91 ? -4.637 -2.236 26.188 1 95.75 91 LYS B C 1
ATOM 3458 O O . LYS B 1 91 ? -5.734 -2.395 26.719 1 95.75 91 LYS B O 1
ATOM 3463 N N . ARG B 1 92 ? -3.637 -1.789 26.844 1 96.06 92 ARG B N 1
ATOM 3464 C CA . ARG B 1 92 ? -3.656 -1.489 28.266 1 96.06 92 ARG B CA 1
ATOM 3465 C C . ARG B 1 92 ? -4.66 -0.384 28.578 1 96.06 92 ARG B C 1
ATOM 3467 O O . ARG B 1 92 ? -5.141 -0.276 29.703 1 96.06 92 ARG B O 1
ATOM 3474 N N . TYR B 1 93 ? -4.977 0.377 27.625 1 97 93 TYR B N 1
ATOM 3475 C CA . TYR B 1 93 ? -5.898 1.49 27.797 1 97 93 TYR B CA 1
ATOM 3476 C C . TYR B 1 93 ? -7.23 1.216 27.109 1 97 93 TYR B C 1
ATOM 3478 O O . TYR B 1 93 ? -8.031 2.129 26.906 1 97 93 TYR B O 1
ATOM 3486 N N . GLY B 1 94 ? -7.383 -0.044 26.609 1 95.75 94 GLY B N 1
ATOM 3487 C CA . GLY B 1 94 ? -8.617 -0.413 25.938 1 95.75 94 GLY B CA 1
ATOM 3488 C C . GLY B 1 94 ? -8.734 0.171 24.531 1 95.75 94 GLY B C 1
ATOM 3489 O O . GLY B 1 94 ? -9.836 0.327 24.016 1 95.75 94 GLY B O 1
ATOM 3490 N N . LEU B 1 95 ? -7.641 0.561 24 1 96.94 95 LEU B N 1
ATOM 3491 C CA . LEU B 1 95 ? -7.625 1.147 22.672 1 96.94 95 LEU B CA 1
ATOM 3492 C C . LEU B 1 95 ? -7.148 0.133 21.641 1 96.94 95 LEU B C 1
ATOM 3494 O O . LEU B 1 95 ? -6.254 -0.67 21.922 1 96.94 95 LEU B O 1
ATOM 3498 N N . THR B 1 96 ? -7.762 0.145 20.438 1 95.75 96 THR B N 1
ATOM 3499 C CA . THR B 1 96 ? -7.418 -0.738 19.328 1 95.75 96 THR B CA 1
ATOM 3500 C C . THR B 1 96 ? -6.746 0.044 18.203 1 95.75 96 THR B C 1
ATOM 3502 O O . THR B 1 96 ? -7.297 1.033 17.719 1 95.75 96 THR B O 1
ATOM 3505 N N . PRO B 1 97 ? -5.566 -0.393 17.844 1 97.31 97 PRO B N 1
ATOM 3506 C CA . PRO B 1 97 ? -4.945 0.266 16.688 1 97.31 97 PRO B CA 1
ATOM 3507 C C . PRO B 1 97 ? -5.387 -0.331 15.359 1 97.31 97 PRO B C 1
ATOM 3509 O O . PRO B 1 97 ? -5.832 -1.481 15.305 1 97.31 97 PRO B O 1
ATOM 3512 N N . ALA B 1 98 ? -5.371 0.474 14.336 1 97.5 98 ALA B N 1
ATOM 3513 C CA . ALA B 1 98 ? -5.59 0.058 12.953 1 97.5 98 ALA B CA 1
ATOM 3514 C C . ALA B 1 98 ? -4.414 0.458 12.07 1 97.5 98 ALA B C 1
ATOM 3516 O O . ALA B 1 98 ? -3.961 1.605 12.109 1 97.5 98 ALA B O 1
ATOM 3517 N N . GLN B 1 99 ? -3.957 -0.518 11.297 1 97.06 99 GLN B N 1
ATOM 3518 C CA . GLN B 1 99 ? -2.832 -0.256 10.406 1 97.06 99 GLN B CA 1
ATOM 3519 C C . GLN B 1 99 ? -3.312 0.258 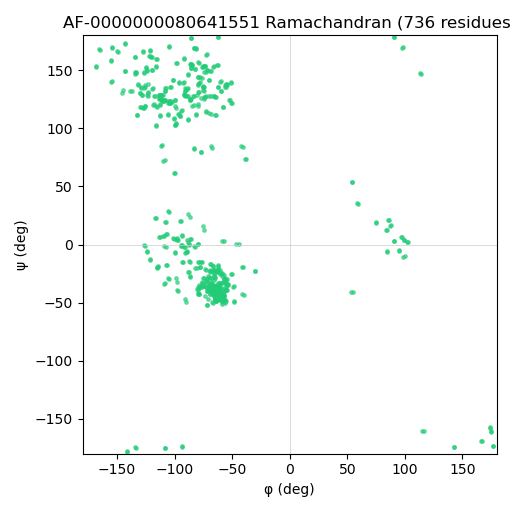9.055 1 97.06 99 GLN B C 1
ATOM 3521 O O . GLN B 1 99 ? -4.16 -0.368 8.406 1 97.06 99 GLN B O 1
ATOM 3526 N N . ILE B 1 100 ? -2.76 1.358 8.648 1 94.88 100 ILE B N 1
ATOM 3527 C CA . ILE B 1 100 ? -2.971 1.875 7.297 1 94.88 100 ILE B CA 1
ATOM 3528 C C . ILE B 1 100 ? -1.627 2.199 6.652 1 94.88 100 ILE B C 1
ATOM 3530 O O . ILE B 1 100 ? -0.825 2.947 7.215 1 94.88 100 ILE B O 1
ATOM 3534 N N . LEU B 1 101 ? -1.334 1.53 5.574 1 91.31 101 LEU B N 1
ATOM 3535 C CA . LEU B 1 101 ? -0.115 1.815 4.824 1 91.31 101 LEU B CA 1
ATOM 3536 C C . LEU B 1 101 ? -0.428 2.586 3.547 1 91.31 101 LEU B C 1
ATOM 3538 O O . LEU B 1 101 ? -1.229 2.135 2.725 1 91.31 101 LEU B O 1
ATOM 3542 N N . LEU B 1 102 ? 0.211 3.777 3.402 1 86.88 102 LEU B N 1
ATOM 3543 C CA . LEU B 1 102 ? -0.103 4.66 2.283 1 86.88 102 LEU B CA 1
ATOM 3544 C C . LEU B 1 102 ? 1.155 5.004 1.492 1 86.88 102 LEU B C 1
ATOM 3546 O O . LEU B 1 102 ? 2.266 4.941 2.027 1 86.88 102 LEU B O 1
ATOM 3550 N N . THR B 1 103 ? 0.982 5.273 0.228 1 78.69 103 THR B N 1
ATOM 3551 C CA . THR B 1 103 ? 1.999 5.879 -0.624 1 78.69 103 THR B CA 1
ATOM 3552 C C . THR B 1 103 ? 1.494 7.191 -1.217 1 78.69 103 THR B C 1
ATOM 3554 O O . THR B 1 103 ? 0.316 7.527 -1.082 1 78.69 103 THR B O 1
ATOM 3557 N N . ARG B 1 104 ? 2.381 7.957 -1.766 1 68.94 104 ARG B N 1
ATOM 3558 C CA . ARG B 1 104 ? 1.997 9.219 -2.385 1 68.94 104 ARG B CA 1
ATOM 3559 C C . ARG B 1 104 ? 0.932 9.008 -3.455 1 68.94 104 ARG B C 1
ATOM 3561 O O . ARG B 1 104 ? 0.071 9.859 -3.662 1 68.94 104 ARG B O 1
ATOM 3568 N N . ASN B 1 105 ? 0.969 7.902 -4.098 1 66.88 105 ASN B N 1
ATOM 3569 C CA . ASN B 1 105 ? 0.04 7.582 -5.176 1 66.88 105 ASN B CA 1
ATOM 3570 C C . ASN B 1 105 ? -1.392 7.453 -4.664 1 66.88 105 ASN B C 1
ATOM 3572 O O . ASN B 1 105 ? -2.346 7.648 -5.418 1 66.88 105 ASN B O 1
ATOM 3576 N N . ASP B 1 106 ? -1.533 7.152 -3.475 1 73.12 106 ASP B N 1
ATOM 3577 C CA . ASP B 1 106 ? -2.861 6.988 -2.893 1 73.12 106 ASP B CA 1
ATOM 3578 C C . ASP B 1 106 ? -3.594 8.32 -2.811 1 73.12 106 ASP B C 1
ATOM 3580 O O . ASP B 1 106 ? -4.82 8.359 -2.68 1 73.12 106 ASP B O 1
ATOM 3584 N N . PHE B 1 107 ? -2.885 9.336 -2.916 1 67.81 107 PHE B N 1
ATOM 3585 C CA . PHE B 1 107 ? -3.49 10.656 -2.82 1 67.81 107 PHE B CA 1
ATOM 3586 C C . PHE B 1 107 ? -3.711 11.25 -4.207 1 67.81 107 PHE B C 1
ATOM 3588 O O . PHE B 1 107 ? -4.332 12.312 -4.344 1 67.81 107 PHE B O 1
ATOM 3595 N N . SER B 1 108 ? -3.215 10.562 -5.188 1 60.81 108 SER B N 1
ATOM 3596 C CA . SER B 1 108 ? -3.223 11.133 -6.531 1 60.81 108 SER B CA 1
ATOM 3597 C C . SER B 1 108 ? -4.539 10.844 -7.246 1 60.81 108 SER B C 1
ATOM 3599 O O . SER B 1 108 ? -4.945 11.602 -8.133 1 60.81 108 SER B O 1
ATOM 3601 N N . LYS B 1 109 ? -5.141 9.758 -6.871 1 61.03 109 LYS B N 1
ATOM 3602 C CA . LYS B 1 109 ? -6.422 9.414 -7.477 1 61.03 109 LYS B CA 1
ATOM 3603 C C . LYS B 1 109 ? -7.578 9.719 -6.527 1 61.03 109 LYS B C 1
ATOM 3605 O O . LYS B 1 109 ? -7.504 9.422 -5.332 1 61.03 109 LYS B O 1
ATOM 3610 N N . ARG B 1 110 ? -8.578 10.297 -7.059 1 64.31 110 ARG B N 1
ATOM 3611 C CA . ARG B 1 110 ? -9.719 10.758 -6.27 1 64.31 110 ARG B CA 1
ATOM 3612 C C . ARG B 1 110 ? -10.398 9.602 -5.551 1 64.31 110 ARG B C 1
ATOM 3614 O O . ARG B 1 110 ? -10.773 9.719 -4.383 1 64.31 110 ARG B O 1
ATOM 3621 N N . GLU B 1 111 ? -10.562 8.578 -6.312 1 69.69 111 GLU B N 1
ATOM 3622 C CA . GLU B 1 111 ? -11.258 7.441 -5.727 1 69.69 111 GLU B CA 1
ATOM 3623 C C . GLU B 1 111 ? -10.492 6.875 -4.535 1 69.69 111 GLU B C 1
ATOM 3625 O O . GLU B 1 111 ? -11.094 6.5 -3.527 1 69.69 111 GLU B O 1
ATOM 3630 N N . ARG B 1 112 ? -9.234 6.824 -4.676 1 75.06 112 ARG B N 1
ATOM 3631 C CA . ARG B 1 112 ? -8.406 6.336 -3.58 1 75.06 112 ARG B CA 1
ATOM 3632 C C . ARG B 1 112 ? -8.438 7.293 -2.396 1 75.06 112 ARG B C 1
ATOM 3634 O O . ARG B 1 112 ? -8.461 6.863 -1.241 1 75.06 112 ARG B O 1
ATOM 3641 N N . TYR B 1 113 ? -8.43 8.477 -2.74 1 73.69 113 TYR B N 1
ATOM 3642 C CA . TYR B 1 113 ? -8.516 9.523 -1.726 1 73.69 113 TYR B CA 1
ATOM 3643 C C . TYR B 1 113 ? -9.797 9.406 -0.919 1 73.69 113 TYR B C 1
ATOM 3645 O O . TYR B 1 113 ? -9.773 9.438 0.313 1 73.69 113 TYR B O 1
ATOM 3653 N N . ARG B 1 114 ? -10.859 9.234 -1.562 1 75.5 114 ARG B N 1
ATOM 3654 C CA . ARG B 1 114 ? -12.164 9.109 -0.927 1 75.5 114 ARG B CA 1
ATOM 3655 C C . ARG B 1 114 ? -12.242 7.859 -0.057 1 75.5 114 ARG B C 1
ATOM 3657 O O . ARG B 1 114 ? -12.805 7.891 1.038 1 75.5 114 ARG B O 1
ATOM 3664 N N . ASN B 1 115 ? -11.711 6.828 -0.571 1 80.38 115 ASN B N 1
ATOM 3665 C CA . ASN B 1 115 ? -11.734 5.578 0.177 1 80.38 115 ASN B CA 1
ATOM 3666 C C . ASN B 1 115 ? -10.906 5.672 1.454 1 80.38 115 ASN B C 1
ATOM 3668 O O . ASN B 1 115 ? -11.312 5.172 2.504 1 80.38 115 ASN B O 1
ATOM 3672 N N . ALA B 1 116 ? -9.766 6.297 1.264 1 85.69 116 ALA B N 1
ATOM 3673 C CA . ALA B 1 116 ? -8.914 6.488 2.438 1 85.69 116 ALA B CA 1
ATOM 3674 C C . ALA B 1 116 ? -9.625 7.332 3.494 1 85.69 116 ALA B C 1
ATOM 3676 O O . ALA B 1 116 ? -9.594 7.004 4.684 1 85.69 116 ALA B O 1
ATOM 3677 N N . TYR B 1 117 ? -10.281 8.398 3.051 1 85 117 TYR B N 1
ATOM 3678 C CA . TYR B 1 117 ? -11.047 9.234 3.961 1 85 117 TYR B CA 1
ATOM 3679 C C . TYR B 1 117 ? -12.133 8.43 4.668 1 85 117 TYR B C 1
ATOM 3681 O O . TYR B 1 117 ? -12.25 8.477 5.895 1 85 117 TYR B O 1
ATOM 3689 N N . ALA B 1 118 ? -12.898 7.691 3.881 1 85.81 118 ALA B N 1
ATOM 3690 C CA . ALA B 1 118 ? -14.016 6.926 4.426 1 85.81 118 ALA B CA 1
ATOM 3691 C C . ALA B 1 118 ? -13.531 5.895 5.441 1 85.81 118 ALA B C 1
ATOM 3693 O O . ALA B 1 118 ? -14.172 5.68 6.473 1 85.81 118 ALA B O 1
ATOM 3694 N N . THR B 1 119 ? -12.461 5.273 5.133 1 91.31 119 THR B N 1
ATOM 3695 C CA . THR B 1 119 ? -11.898 4.262 6.016 1 91.31 119 THR B CA 1
ATOM 3696 C C . THR B 1 119 ? -11.461 4.883 7.34 1 91.31 119 THR B C 1
ATOM 3698 O O . THR B 1 119 ? -11.82 4.387 8.414 1 91.31 119 THR B O 1
ATOM 3701 N N . VAL B 1 120 ? -10.727 5.973 7.293 1 94.38 120 VAL B N 1
ATOM 3702 C CA . VAL B 1 120 ? -10.227 6.609 8.508 1 94.38 120 VAL B CA 1
ATOM 3703 C C . VAL B 1 120 ? -11.398 7.125 9.344 1 94.38 120 VAL B C 1
ATOM 3705 O O . VAL B 1 120 ? -11.406 6.98 10.562 1 94.38 120 VAL B O 1
ATOM 3708 N N . MET B 1 121 ? -12.375 7.672 8.672 1 92.25 121 MET B N 1
ATOM 3709 C CA . MET B 1 121 ? -13.531 8.188 9.391 1 92.25 121 MET B CA 1
ATOM 3710 C C . MET B 1 121 ? -14.273 7.066 10.109 1 92.25 121 MET B C 1
ATOM 3712 O O . MET B 1 121 ? -14.719 7.238 11.242 1 92.25 121 MET B O 1
ATOM 3716 N N . GLU B 1 122 ? -14.422 5.945 9.391 1 92.81 122 GLU B N 1
ATOM 3717 C CA . GLU B 1 122 ? -15.07 4.789 10.008 1 92.81 122 GLU B CA 1
ATOM 3718 C C . GLU B 1 122 ? -14.305 4.324 11.242 1 92.81 122 GLU B C 1
ATOM 3720 O O . GLU B 1 122 ? -14.914 4.004 12.266 1 92.81 122 GLU B O 1
ATOM 3725 N N . LEU B 1 123 ? -13.055 4.305 11.188 1 96.62 123 LEU B N 1
ATOM 3726 C CA . LEU B 1 123 ? -12.219 3.908 12.312 1 96.62 123 LEU B CA 1
ATOM 3727 C C . LEU B 1 123 ? -12.391 4.875 13.477 1 96.62 123 LEU B C 1
ATOM 3729 O O . LEU B 1 123 ? -12.547 4.445 14.625 1 96.62 123 LEU B O 1
ATOM 3733 N N . LEU B 1 124 ? -12.352 6.156 13.18 1 95.69 124 LEU B N 1
ATOM 3734 C CA . LEU B 1 124 ? -12.477 7.176 14.219 1 95.69 124 LEU B CA 1
ATOM 3735 C C . LEU B 1 124 ? -13.844 7.086 14.898 1 95.69 124 LEU B C 1
ATOM 3737 O O . LEU B 1 124 ? -13.93 7.188 16.125 1 95.69 124 LEU B O 1
ATOM 3741 N N . GLU B 1 125 ? -14.852 6.887 14.086 1 93.38 125 GLU B N 1
ATOM 3742 C CA . GLU B 1 125 ? -16.203 6.777 14.617 1 93.38 125 GLU B CA 1
ATOM 3743 C C . GLU B 1 125 ? -16.328 5.605 15.586 1 93.38 125 GLU B C 1
ATOM 3745 O O . GLU B 1 125 ? -17.125 5.648 16.531 1 93.38 125 GLU B O 1
ATOM 3750 N N . ARG B 1 126 ? -15.5 4.688 15.406 1 94 126 ARG B N 1
ATOM 3751 C CA . ARG B 1 126 ? -15.586 3.48 16.219 1 94 126 ARG B CA 1
ATOM 3752 C C . ARG B 1 126 ? -14.562 3.508 17.359 1 94 126 ARG B C 1
ATOM 3754 O O . ARG B 1 126 ? -14.359 2.504 18.047 1 94 126 ARG B O 1
ATOM 3761 N N . GLY B 1 127 ? -13.867 4.539 17.516 1 94.88 127 GLY B N 1
ATOM 3762 C CA . GLY B 1 127 ? -12.977 4.746 18.641 1 94.88 127 GLY B CA 1
ATOM 3763 C C . GLY B 1 127 ? -11.609 4.109 18.438 1 94.88 127 GLY B C 1
ATOM 3764 O O . GLY B 1 127 ? -10.836 3.992 19.391 1 94.88 127 GLY B O 1
ATOM 3765 N N . VAL B 1 128 ? -11.312 3.701 17.25 1 96.88 128 VAL B N 1
ATOM 3766 C CA . VAL B 1 128 ? -10.055 3.051 16.922 1 96.88 128 VAL B CA 1
ATOM 3767 C C . VAL B 1 128 ? -8.969 4.105 16.703 1 96.88 128 VAL B C 1
ATOM 3769 O O . VAL B 1 128 ? -9.273 5.258 16.391 1 96.88 128 VAL B O 1
ATOM 3772 N N . VAL B 1 129 ? -7.734 3.75 16.984 1 98.25 129 VAL B N 1
ATOM 3773 C CA . VAL B 1 129 ? -6.605 4.637 16.719 1 98.25 129 VAL B CA 1
ATOM 3774 C C . VAL B 1 129 ? -5.922 4.242 15.422 1 98.25 129 VAL B C 1
ATOM 3776 O O . VAL B 1 129 ? -5.141 3.289 15.383 1 98.25 129 VAL B O 1
ATOM 3779 N N . PRO B 1 130 ? -6.156 4.977 14.336 1 98.25 130 PRO B N 1
ATOM 3780 C CA . PRO B 1 130 ? -5.414 4.691 13.109 1 98.25 130 PRO B CA 1
ATOM 3781 C C . PRO B 1 130 ? -3.916 4.961 13.25 1 98.25 130 PRO B C 1
ATOM 3783 O O . PRO B 1 130 ? -3.52 6.023 13.734 1 98.25 130 PRO B O 1
ATOM 3786 N N . ILE B 1 131 ? -3.113 3.996 12.922 1 98.31 131 ILE B N 1
ATOM 3787 C CA . ILE B 1 131 ? -1.661 4.125 12.844 1 98.31 131 ILE B CA 1
ATOM 3788 C C . ILE B 1 131 ? -1.205 4 11.398 1 98.31 131 ILE B C 1
ATOM 3790 O O . ILE B 1 131 ? -1.273 2.918 10.805 1 98.31 131 ILE B O 1
ATOM 3794 N N . ILE B 1 132 ? -0.743 5.113 10.875 1 96.5 132 ILE B N 1
ATOM 3795 C CA . ILE B 1 132 ? -0.457 5.219 9.453 1 96.5 132 ILE B CA 1
ATOM 3796 C C . ILE B 1 132 ? 1.054 5.262 9.227 1 96.5 132 ILE B C 1
ATOM 3798 O O . ILE B 1 132 ? 1.775 5.938 9.969 1 96.5 132 ILE B O 1
ATOM 3802 N N . ASN B 1 133 ? 1.523 4.484 8.32 1 93.69 133 ASN B N 1
ATOM 3803 C CA . ASN B 1 133 ? 2.91 4.48 7.867 1 93.69 133 ASN B CA 1
ATOM 3804 C C . ASN B 1 133 ? 3 4.426 6.348 1 93.69 133 ASN B C 1
ATOM 3806 O O . ASN B 1 133 ? 2.006 4.156 5.672 1 93.69 133 ASN B O 1
ATOM 3810 N N . GLU B 1 134 ? 4.164 4.805 5.91 1 89.06 134 GLU B N 1
ATOM 3811 C CA . GLU B 1 134 ? 4.414 4.602 4.484 1 89.06 134 GLU B CA 1
ATOM 3812 C C . GLU B 1 134 ? 4.555 3.119 4.152 1 89.06 134 GLU B C 1
ATOM 3814 O O . GLU B 1 134 ? 5.062 2.344 4.965 1 89.06 134 GLU B O 1
ATOM 3819 N N . ASN B 1 135 ? 4.008 2.764 2.994 1 86.88 135 ASN B N 1
ATOM 3820 C CA . ASN B 1 135 ? 4.238 1.404 2.516 1 86.88 135 ASN B CA 1
ATOM 3821 C C . ASN B 1 135 ? 5.637 1.248 1.921 1 86.88 135 ASN B C 1
ATOM 3823 O O . ASN B 1 135 ? 5.789 1.153 0.702 1 86.88 135 ASN B O 1
ATOM 3827 N N . ASP B 1 136 ? 6.629 1.092 2.676 1 75.69 136 ASP B N 1
ATOM 3828 C CA . ASP B 1 136 ? 8.047 1.126 2.322 1 75.69 136 ASP B CA 1
ATOM 3829 C C . ASP B 1 136 ? 8.438 -0.1 1.502 1 75.69 136 ASP B C 1
ATOM 3831 O O . ASP B 1 136 ? 9.391 -0.053 0.721 1 75.69 136 ASP B O 1
ATOM 3835 N N . SER B 1 137 ? 7.707 -1.098 1.737 1 75.31 137 SER B N 1
ATOM 3836 C CA . SER B 1 137 ? 8.117 -2.348 1.104 1 75.31 137 SER B CA 1
ATOM 3837 C C . SER B 1 137 ? 7.977 -2.271 -0.412 1 75.31 137 SER B C 1
ATOM 3839 O O . SER B 1 137 ? 8.594 -3.055 -1.138 1 75.31 137 SER B O 1
ATOM 3841 N N . THR B 1 138 ? 7.191 -1.327 -0.925 1 68.06 138 THR B N 1
ATOM 3842 C CA . THR B 1 138 ? 6.953 -1.255 -2.363 1 68.06 138 THR B CA 1
ATOM 3843 C C . THR B 1 138 ? 7.285 0.135 -2.896 1 68.06 138 THR B C 1
ATOM 3845 O O . THR B 1 138 ? 7.199 0.382 -4.102 1 68.06 138 THR B O 1
ATOM 3848 N N . SER B 1 139 ? 7.691 1.006 -2.029 1 64.75 139 SER B N 1
ATOM 3849 C CA . SER B 1 139 ? 7.828 2.408 -2.406 1 64.75 139 SER B CA 1
ATOM 3850 C C . SER B 1 139 ? 9.062 2.631 -3.277 1 64.75 139 SER B C 1
ATOM 3852 O O . SER B 1 139 ? 10.031 1.873 -3.195 1 64.75 139 SER B O 1
ATOM 3854 N N . VAL B 1 140 ? 8.82 3.412 -4.328 1 54.62 140 VAL B N 1
ATOM 3855 C CA . VAL B 1 140 ? 9.922 3.879 -5.168 1 54.62 140 VAL B CA 1
ATOM 3856 C C . VAL B 1 140 ? 10.453 5.207 -4.633 1 54.62 140 VAL B C 1
ATOM 3858 O O . VAL B 1 140 ? 9.695 6.02 -4.105 1 54.62 140 VAL B O 1
ATOM 3861 N N . GLU B 1 141 ? 11.766 5.234 -4.566 1 51.16 141 GLU B N 1
ATOM 3862 C CA . GLU B 1 141 ? 12.445 6.398 -4.008 1 51.16 141 GLU B CA 1
ATOM 3863 C C . GLU B 1 141 ? 11.766 7.691 -4.441 1 51.16 141 GLU B C 1
ATOM 3865 O O . GLU B 1 141 ? 11.594 8.609 -3.639 1 51.16 141 GLU B O 1
ATOM 3870 N N . GLU B 1 142 ? 11.453 7.688 -5.695 1 42.06 142 GLU B N 1
ATOM 3871 C CA . GLU B 1 142 ? 10.906 8.914 -6.258 1 42.06 142 GLU B CA 1
ATOM 3872 C C . GLU B 1 142 ? 9.516 9.203 -5.699 1 42.06 142 GLU B C 1
ATOM 3874 O O . GLU B 1 142 ? 9.039 10.336 -5.738 1 42.06 142 GLU B O 1
ATOM 3879 N N . LEU B 1 143 ? 8.891 8.148 -5.242 1 43.97 143 LEU B N 1
ATOM 3880 C CA . LEU B 1 143 ? 7.496 8.312 -4.848 1 43.97 143 LEU B CA 1
ATOM 3881 C C . LEU B 1 143 ? 7.328 8.117 -3.344 1 43.97 143 LEU B C 1
ATOM 3883 O O . LEU B 1 143 ? 6.25 7.734 -2.883 1 43.97 143 LEU B O 1
ATOM 3887 N N . THR B 1 144 ? 8.453 7.996 -2.787 1 48.56 144 THR B N 1
ATOM 3888 C CA . THR B 1 144 ? 8.406 7.953 -1.329 1 48.56 144 THR B CA 1
ATOM 3889 C C . THR B 1 144 ? 8.203 9.352 -0.754 1 48.56 144 THR B C 1
ATOM 3891 O O . THR B 1 144 ? 8.516 10.344 -1.407 1 48.56 144 THR B O 1
ATOM 3894 N N . PHE B 1 145 ? 7.191 9.5 0.068 1 43.69 145 PHE B N 1
ATOM 3895 C CA . PHE B 1 145 ? 7.09 10.773 0.768 1 43.69 145 PHE B CA 1
ATOM 3896 C C . PHE B 1 145 ? 8.445 11.211 1.304 1 43.69 145 PHE B C 1
ATOM 3898 O O . PHE B 1 145 ? 8.688 12.398 1.519 1 43.69 145 PHE B O 1
ATOM 3905 N N . GLY B 1 146 ? 9.469 10.281 0.978 1 52.88 146 GLY B N 1
ATOM 3906 C CA . GLY B 1 146 ? 10.773 10.523 1.569 1 52.88 146 GLY B CA 1
ATOM 3907 C C . GLY B 1 146 ? 10.727 10.68 3.078 1 52.88 146 GLY B C 1
ATOM 3908 O O . GLY B 1 146 ? 11.648 10.258 3.781 1 52.88 146 GLY B O 1
ATOM 3909 N N . ASP B 1 147 ? 9.727 11.375 3.582 1 65.06 147 ASP B N 1
ATOM 3910 C CA . ASP B 1 147 ? 9.609 11.562 5.023 1 65.06 147 ASP B CA 1
ATOM 3911 C C . ASP B 1 147 ? 8.141 11.586 5.453 1 65.06 147 ASP B C 1
ATOM 3913 O O . ASP B 1 147 ? 7.27 11.977 4.672 1 65.06 147 ASP B O 1
ATOM 3917 N N . ASN B 1 148 ? 7.809 10.812 6.461 1 87.75 148 ASN B N 1
ATOM 3918 C CA . ASN B 1 148 ? 6.477 10.688 7.039 1 87.75 148 ASN B CA 1
ATOM 3919 C C . ASN B 1 148 ? 5.941 12.031 7.516 1 87.75 148 ASN B C 1
ATOM 3921 O O . ASN B 1 148 ? 4.785 12.133 7.922 1 87.75 148 ASN B O 1
ATOM 3925 N N . ASP B 1 149 ? 6.801 13.148 7.258 1 89.44 149 ASP B N 1
ATOM 3926 C CA . ASP B 1 149 ? 6.316 14.492 7.547 1 89.44 149 ASP B CA 1
ATOM 3927 C C . ASP B 1 149 ? 5.25 14.922 6.543 1 89.44 149 ASP B C 1
ATOM 3929 O O . ASP B 1 149 ? 4.168 15.375 6.93 1 89.44 149 ASP B O 1
ATOM 3933 N N . MET B 1 150 ? 5.652 14.766 5.289 1 88.31 150 MET B N 1
ATOM 3934 C CA . MET B 1 150 ? 4.707 15.141 4.242 1 88.31 150 MET B CA 1
ATOM 3935 C C . MET B 1 150 ? 3.461 14.258 4.297 1 88.31 150 MET B C 1
ATOM 3937 O O . MET B 1 150 ? 2.344 14.75 4.121 1 88.31 150 MET B O 1
ATOM 3941 N N . LEU B 1 151 ? 3.668 12.984 4.578 1 89.44 151 LEU B N 1
ATOM 3942 C CA . LEU B 1 151 ? 2.531 12.086 4.73 1 89.44 151 LEU B CA 1
ATOM 3943 C C . LEU B 1 151 ? 1.589 12.586 5.824 1 89.44 151 LEU B C 1
ATOM 3945 O O . LEU B 1 151 ? 0.367 12.562 5.652 1 89.44 151 LEU B O 1
ATOM 3949 N N . SER B 1 152 ? 2.117 13.062 6.891 1 94.62 152 SER B N 1
ATOM 3950 C CA . SER B 1 152 ? 1.307 13.531 8.008 1 94.62 152 SER B CA 1
ATOM 3951 C C . SER B 1 152 ? 0.513 14.781 7.625 1 94.62 152 SER B C 1
ATOM 3953 O O . SER B 1 152 ? -0.645 14.93 8.023 1 94.62 152 SER B O 1
ATOM 3955 N N . ALA B 1 153 ? 1.127 15.633 6.84 1 90.12 153 ALA B N 1
ATOM 3956 C CA . ALA B 1 153 ? 0.443 16.828 6.367 1 90.12 153 ALA B CA 1
ATOM 3957 C C . ALA B 1 153 ? -0.732 16.469 5.461 1 90.12 153 ALA B C 1
ATOM 3959 O O . ALA B 1 153 ? -1.834 17 5.625 1 90.12 153 ALA B O 1
ATOM 3960 N N . LEU B 1 154 ? -0.465 15.602 4.574 1 86.06 154 LEU B N 1
ATOM 3961 C CA . LEU B 1 154 ? -1.486 15.203 3.611 1 86.06 154 LEU B CA 1
ATOM 3962 C C . LEU B 1 154 ? -2.648 14.508 4.312 1 86.06 154 LEU B C 1
ATOM 3964 O O . LEU B 1 154 ? -3.812 14.773 3.998 1 86.06 154 LEU B O 1
ATOM 3968 N N . VAL B 1 155 ? -2.324 13.648 5.234 1 91.69 155 VAL B N 1
ATOM 3969 C CA . VAL B 1 155 ? -3.359 12.953 5.988 1 91.69 155 VAL B CA 1
ATOM 3970 C C . VAL B 1 155 ? -4.172 13.953 6.801 1 91.69 155 VAL B C 1
ATOM 3972 O O . VAL B 1 155 ? -5.395 13.828 6.902 1 91.69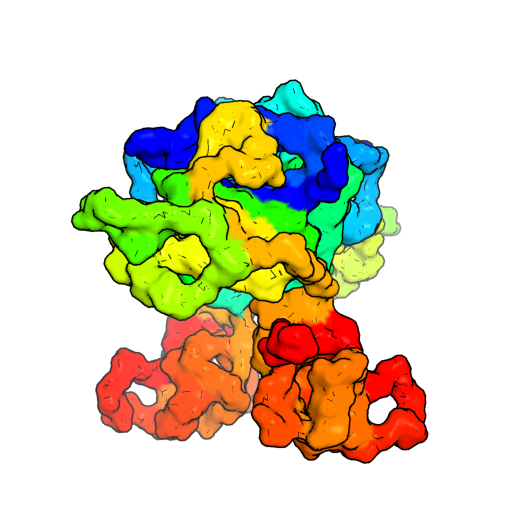 155 VAL B O 1
ATOM 3975 N N . SER B 1 156 ? -3.5 14.906 7.414 1 92.69 156 SER B N 1
ATOM 3976 C CA . SER B 1 156 ? -4.195 15.922 8.195 1 92.69 156 SER B CA 1
ATOM 3977 C C . SER B 1 156 ? -5.223 16.656 7.34 1 92.69 156 SER B C 1
ATOM 3979 O O . SER B 1 156 ? -6.324 16.953 7.809 1 92.69 156 SER B O 1
ATOM 3981 N N . GLY B 1 157 ? -4.812 17 6.176 1 85.56 157 GLY B N 1
ATOM 3982 C CA . GLY B 1 157 ? -5.746 17.609 5.246 1 85.56 157 GLY B CA 1
ATOM 3983 C C . GLY B 1 157 ? -6.895 16.703 4.863 1 85.56 157 GLY B C 1
ATOM 3984 O O . GLY B 1 157 ? -8.055 17.125 4.832 1 85.56 157 GLY B O 1
ATOM 3985 N N . LEU B 1 158 ? -6.559 15.477 4.598 1 82.81 158 LEU B N 1
ATOM 3986 C CA . LEU B 1 158 ? -7.523 14.469 4.176 1 82.81 158 LEU B CA 1
ATOM 3987 C C . LEU B 1 158 ? -8.664 14.352 5.184 1 82.81 158 LEU B C 1
ATOM 3989 O O . LEU B 1 158 ? -9.828 14.266 4.801 1 82.81 158 LEU B O 1
ATOM 3993 N N . ILE B 1 159 ? -8.32 14.43 6.445 1 89.31 159 ILE B N 1
ATOM 3994 C CA . ILE B 1 159 ? -9.32 14.125 7.461 1 89.31 159 ILE B CA 1
ATOM 3995 C C . ILE B 1 159 ? -9.766 15.414 8.141 1 89.31 159 ILE B C 1
ATOM 3997 O O . ILE B 1 159 ? -10.43 15.375 9.18 1 89.31 159 ILE B O 1
ATOM 4001 N N . HIS B 1 160 ? -9.359 16.516 7.625 1 84.94 160 HIS B N 1
ATOM 4002 C CA . HIS B 1 160 ? -9.727 17.812 8.188 1 84.94 160 HIS B CA 1
ATOM 4003 C C . HIS B 1 160 ? -9.367 17.891 9.664 1 84.94 160 HIS B C 1
ATOM 4005 O O . HIS B 1 160 ? -10.219 18.219 10.5 1 84.94 160 HIS B O 1
ATOM 4011 N N . ALA B 1 161 ? -8.141 17.609 9.922 1 93 161 ALA B N 1
ATOM 4012 C CA . ALA B 1 161 ? -7.656 17.656 11.297 1 93 161 ALA B CA 1
ATOM 4013 C C . ALA B 1 161 ? -7.613 19.094 11.812 1 93 161 ALA B C 1
ATOM 4015 O O . ALA B 1 161 ? -7.418 20.031 11.039 1 93 161 ALA B O 1
ATOM 4016 N N . ASP B 1 162 ? -7.812 19.203 13.094 1 90.62 162 ASP B N 1
ATOM 4017 C CA . ASP B 1 162 ? -7.691 20.516 13.742 1 90.62 162 ASP B CA 1
ATOM 4018 C C . ASP B 1 162 ? -6.223 20.906 13.914 1 90.62 162 ASP B C 1
ATOM 4020 O O . ASP B 1 162 ? -5.879 22.094 13.844 1 90.62 162 ASP B O 1
ATOM 4024 N N . GLN B 1 163 ? -5.422 19.953 14.117 1 94.62 163 GLN B N 1
ATOM 4025 C CA . GLN B 1 163 ? -4.012 20.234 14.367 1 94.62 163 GLN B CA 1
ATOM 4026 C C . GLN B 1 163 ? -3.135 19.047 13.977 1 94.62 163 GLN B C 1
ATOM 4028 O O . GLN B 1 163 ? -3.502 17.891 14.203 1 94.62 163 GLN B O 1
ATOM 4033 N N . LEU B 1 164 ? -1.992 19.375 13.398 1 97.25 164 LEU B N 1
ATOM 4034 C CA . LEU B 1 164 ? -0.892 18.438 13.172 1 97.25 164 LEU B CA 1
ATOM 4035 C C . LEU B 1 164 ? 0.251 18.703 14.141 1 97.25 164 LEU B C 1
ATOM 4037 O O . LEU B 1 164 ? 0.75 19.828 14.234 1 97.25 164 LEU B O 1
ATOM 4041 N N . MET B 1 165 ? 0.615 17.703 14.93 1 98 165 MET B N 1
ATOM 4042 C CA . MET B 1 165 ? 1.751 17.766 15.844 1 98 165 MET B CA 1
ATOM 4043 C C . MET B 1 165 ? 2.928 16.953 15.312 1 98 165 MET B C 1
ATOM 4045 O O . MET B 1 165 ? 2.869 15.727 15.273 1 98 165 MET B O 1
ATOM 4049 N N . ILE B 1 166 ? 3.957 17.609 14.945 1 96.38 166 ILE B N 1
ATOM 4050 C CA . ILE B 1 166 ? 5.172 16.938 14.5 1 96.38 166 ILE B CA 1
ATOM 4051 C C . ILE B 1 166 ? 6.184 16.875 15.641 1 96.38 166 ILE B C 1
ATOM 4053 O O . ILE B 1 166 ? 6.816 17.891 15.969 1 96.38 166 ILE B O 1
ATOM 4057 N N . LEU B 1 167 ? 6.309 15.719 16.219 1 95.38 167 LEU B N 1
ATOM 4058 C CA . LEU B 1 167 ? 7.293 15.516 17.281 1 95.38 167 LEU B CA 1
ATOM 4059 C C . LEU B 1 167 ? 8.648 15.141 16.688 1 95.38 167 LEU B C 1
ATOM 4061 O O . LEU B 1 167 ? 8.758 14.18 15.922 1 95.38 167 LEU B O 1
ATOM 4065 N N . THR B 1 168 ? 9.625 15.867 17.031 1 89.5 168 THR B N 1
ATOM 4066 C CA . THR B 1 168 ? 10.969 15.688 16.484 1 89.5 168 THR B CA 1
ATOM 4067 C C . THR B 1 168 ? 12.023 15.891 17.562 1 89.5 168 THR B C 1
ATOM 4069 O O . THR B 1 168 ? 11.695 16.047 18.75 1 89.5 168 THR B O 1
ATOM 4072 N N . ASP B 1 169 ? 13.289 15.797 17.141 1 83.31 169 ASP B N 1
ATOM 4073 C CA . ASP B 1 169 ? 14.391 15.891 18.094 1 83.31 169 ASP B CA 1
ATOM 4074 C C . ASP B 1 169 ? 14.789 17.344 18.328 1 83.31 169 ASP B C 1
ATOM 4076 O O . ASP B 1 169 ? 15.734 17.625 19.078 1 83.31 169 ASP B O 1
ATOM 4080 N N . ILE B 1 170 ? 14.102 18.234 17.781 1 83.75 170 ILE B N 1
ATOM 4081 C CA . ILE B 1 170 ? 14.359 19.656 18.016 1 83.75 170 ILE B CA 1
ATOM 4082 C C . ILE B 1 170 ? 13.141 20.281 18.703 1 83.75 170 ILE B C 1
ATOM 4084 O O . ILE B 1 170 ? 12.008 19.859 18.484 1 83.75 170 ILE B O 1
ATOM 4088 N N . ASN B 1 171 ? 13.414 21.328 19.438 1 91.75 171 ASN B N 1
ATOM 4089 C CA . ASN B 1 171 ? 12.32 21.906 20.219 1 91.75 171 ASN B CA 1
ATOM 4090 C C . ASN B 1 171 ? 11.648 23.062 19.484 1 91.75 171 ASN B C 1
ATOM 4092 O O . ASN B 1 171 ? 11.047 23.938 20.094 1 91.75 171 ASN B O 1
ATOM 4096 N N . GLY B 1 172 ? 11.82 23.109 18.203 1 92.06 172 GLY B N 1
ATOM 4097 C CA . GLY B 1 172 ? 11.141 24.141 17.438 1 92.06 172 GLY B CA 1
ATOM 4098 C C . GLY B 1 172 ? 11.969 24.688 16.297 1 92.06 172 GLY B C 1
ATOM 4099 O O . GLY B 1 172 ? 13.016 24.141 15.961 1 92.06 172 GLY B O 1
ATOM 4100 N N . LEU B 1 173 ? 11.414 25.703 15.672 1 90.5 173 LEU B N 1
ATOM 4101 C CA . LEU B 1 173 ? 12.094 26.406 14.586 1 90.5 173 LEU B CA 1
ATOM 4102 C C . LEU B 1 173 ? 12.797 27.656 15.102 1 90.5 173 LEU B C 1
ATOM 4104 O O . LEU B 1 173 ? 12.266 28.359 15.961 1 90.5 173 LEU B O 1
ATOM 4108 N N . TYR B 1 174 ? 13.969 27.812 14.547 1 88.12 174 TYR B N 1
ATOM 4109 C CA . TYR B 1 174 ? 14.781 28.953 14.977 1 88.12 174 TYR B CA 1
ATOM 4110 C C . TYR B 1 174 ? 15.078 29.875 13.805 1 88.12 174 TYR B C 1
ATOM 4112 O O . TYR B 1 174 ? 14.969 29.484 12.641 1 88.12 174 TYR B O 1
ATOM 4120 N N . ASP B 1 175 ? 15.445 31.078 14.148 1 83.62 175 ASP B N 1
ATOM 4121 C CA . ASP B 1 175 ? 15.75 32.062 13.117 1 83.62 175 ASP B CA 1
ATOM 4122 C C . ASP B 1 175 ? 17.141 31.844 12.547 1 83.62 175 ASP B C 1
ATOM 4124 O O . ASP B 1 175 ? 17.5 32.438 11.523 1 83.62 175 ASP B O 1
ATOM 4128 N N . ALA B 1 176 ? 17.906 31.078 13.242 1 79.62 176 ALA B N 1
ATOM 4129 C CA . ALA B 1 176 ? 19.219 30.625 12.789 1 79.62 176 ALA B CA 1
ATOM 4130 C C . ALA B 1 176 ? 19.547 29.25 13.352 1 79.62 176 ALA B C 1
ATOM 4132 O O . ALA B 1 176 ? 18.844 28.75 14.234 1 79.62 176 ALA B O 1
ATOM 4133 N N . ASN B 1 177 ? 20.547 28.688 12.758 1 78.25 177 ASN B N 1
ATOM 4134 C CA . ASN B 1 177 ? 20.969 27.391 13.281 1 78.25 177 ASN B CA 1
ATOM 4135 C C . ASN B 1 177 ? 21.484 27.516 14.711 1 78.25 177 ASN B C 1
ATOM 4137 O O . ASN B 1 177 ? 22.547 28.078 14.945 1 78.25 177 ASN B O 1
ATOM 4141 N N . PRO B 1 178 ? 20.75 26.969 15.578 1 83.31 178 PRO B N 1
ATOM 4142 C CA . PRO B 1 178 ? 21.156 27.125 16.984 1 83.31 178 PRO B CA 1
ATOM 4143 C C . PRO B 1 178 ? 22.469 26.406 17.297 1 83.31 178 PRO B C 1
ATOM 4145 O O . PRO B 1 178 ? 23.125 26.734 18.297 1 83.31 178 PRO B O 1
ATOM 4148 N N . ASN B 1 179 ? 22.797 25.453 16.5 1 81.25 179 ASN B N 1
ATOM 4149 C CA . ASN B 1 179 ? 24.078 24.781 16.703 1 81.25 179 ASN B CA 1
ATOM 4150 C C . ASN B 1 179 ? 25.25 25.641 16.281 1 81.25 179 ASN B C 1
ATOM 4152 O O . ASN B 1 179 ? 26.391 25.422 16.703 1 81.25 179 ASN B O 1
ATOM 4156 N N . GLU B 1 180 ? 25.031 26.562 15.484 1 82.31 180 GLU B N 1
ATOM 4157 C CA . GLU B 1 180 ? 26.078 27.422 14.945 1 82.31 180 GLU B CA 1
ATOM 4158 C C . GLU B 1 180 ? 25.984 28.828 15.531 1 82.31 180 GLU B C 1
ATOM 4160 O O . GLU B 1 180 ? 27 29.531 15.656 1 82.31 180 GLU B O 1
ATOM 4165 N N . ASN B 1 181 ? 24.828 29.25 15.789 1 87.38 181 ASN B N 1
ATOM 4166 C CA . ASN B 1 181 ? 24.578 30.578 16.328 1 87.38 181 ASN B CA 1
ATOM 4167 C C . ASN B 1 181 ? 23.969 30.516 17.719 1 87.38 181 ASN B C 1
ATOM 4169 O O . ASN B 1 181 ? 22.766 30.297 17.859 1 87.38 181 ASN B O 1
ATOM 4173 N N . PRO B 1 182 ? 24.719 30.75 18.656 1 88.69 182 PRO B N 1
ATOM 4174 C CA . PRO B 1 182 ? 24.219 30.672 20.031 1 88.69 182 PRO B CA 1
ATOM 4175 C C . PRO B 1 182 ? 23.109 31.688 20.297 1 88.69 182 PRO B C 1
ATOM 4177 O O . PRO B 1 182 ? 22.359 31.562 21.281 1 88.69 182 PRO B O 1
ATOM 4180 N N . ASP B 1 183 ? 23 32.688 19.484 1 90.25 183 ASP B N 1
ATOM 4181 C CA . ASP B 1 183 ? 22 33.719 19.688 1 90.25 183 ASP B CA 1
ATOM 4182 C C . ASP B 1 183 ? 20.719 33.406 18.906 1 90.25 183 ASP B C 1
ATOM 4184 O O . ASP B 1 183 ? 19.797 34.25 18.859 1 90.25 183 ASP B O 1
ATOM 4188 N N . ALA B 1 184 ? 20.766 32.219 18.391 1 89 184 ALA B N 1
ATOM 4189 C CA . ALA B 1 184 ? 19.578 31.844 17.625 1 89 184 ALA B CA 1
ATOM 4190 C C . ALA B 1 184 ? 18.328 31.875 18.516 1 89 184 ALA B C 1
ATOM 4192 O O . ALA B 1 184 ? 18.375 31.438 19.672 1 89 184 ALA B O 1
ATOM 4193 N N . LYS B 1 185 ? 17.281 32.469 18.094 1 92 185 LYS B N 1
ATOM 4194 C CA . LYS B 1 185 ? 16.031 32.562 18.844 1 92 185 LYS B CA 1
ATOM 4195 C C . LYS B 1 185 ? 14.961 31.656 18.219 1 92 185 LYS B C 1
ATOM 4197 O O . LYS B 1 185 ? 14.766 31.672 17 1 92 185 LYS B O 1
ATOM 4202 N N . ARG B 1 186 ? 14.297 30.938 19.141 1 93.62 186 ARG B N 1
ATOM 4203 C CA . ARG B 1 186 ? 13.219 30.078 18.688 1 93.62 186 ARG B CA 1
ATOM 4204 C C . ARG B 1 186 ? 11.945 30.859 18.422 1 93.62 186 ARG B C 1
ATOM 4206 O O . ARG B 1 186 ? 11.609 31.781 19.172 1 93.62 186 ARG B O 1
ATOM 4213 N N . PHE B 1 187 ? 11.242 30.516 17.344 1 92.75 187 PHE B N 1
ATOM 4214 C CA . PHE B 1 187 ? 9.891 31.047 17.141 1 92.75 187 PHE B CA 1
ATOM 4215 C C . PHE B 1 187 ? 8.875 30.281 17.969 1 92.75 187 PHE B C 1
ATOM 4217 O O . PHE B 1 187 ? 8.766 29.062 17.859 1 92.75 187 PHE B O 1
ATOM 4224 N N . ASP B 1 188 ? 8.211 31 18.812 1 94.38 188 ASP B N 1
ATOM 4225 C CA . ASP B 1 188 ? 7.152 30.328 19.562 1 94.38 188 ASP B CA 1
ATOM 4226 C C . ASP B 1 188 ? 5.887 30.188 18.719 1 94.38 188 ASP B C 1
ATOM 4228 O O . ASP B 1 188 ? 5.18 29.172 18.812 1 94.38 188 ASP B O 1
ATOM 4232 N N . TYR B 1 189 ? 5.652 31.234 18 1 93.75 189 TYR B N 1
ATOM 4233 C CA . TYR B 1 189 ? 4.48 31.266 17.125 1 93.75 189 TYR B CA 1
ATOM 4234 C C . TYR B 1 189 ? 4.824 31.859 15.773 1 93.75 189 TYR B C 1
ATOM 4236 O O . TYR B 1 189 ? 5.562 32.844 15.688 1 93.75 189 TYR B O 1
ATOM 4244 N N . LEU B 1 190 ? 4.383 31.156 14.75 1 92.62 190 LEU B N 1
ATOM 4245 C CA . LEU B 1 190 ? 4.465 31.656 13.383 1 92.62 190 LEU B CA 1
ATOM 4246 C C . LEU B 1 190 ? 3.094 31.641 12.711 1 92.62 190 LEU B C 1
ATOM 4248 O O . LEU B 1 190 ? 2.324 30.688 12.883 1 92.62 190 LEU B O 1
ATOM 4252 N N . THR B 1 191 ? 2.752 32.688 11.992 1 87.31 191 THR B N 1
ATOM 4253 C CA . THR B 1 191 ? 1.476 32.719 11.281 1 87.31 191 THR B CA 1
ATOM 4254 C C . THR B 1 191 ? 1.534 31.875 10.016 1 87.31 191 THR B C 1
ATOM 4256 O O . THR B 1 191 ? 0.529 31.281 9.602 1 87.31 191 THR B O 1
ATOM 4259 N N . ASP B 1 192 ? 2.746 31.906 9.383 1 85.69 192 ASP B N 1
ATOM 4260 C CA . ASP B 1 192 ? 2.947 31.188 8.133 1 85.69 192 ASP B CA 1
ATOM 4261 C C . ASP B 1 192 ? 4.418 30.828 7.934 1 85.69 192 ASP B C 1
ATOM 4263 O O . ASP B 1 192 ? 5.273 31.234 8.719 1 85.69 192 ASP B O 1
ATOM 4267 N N . ILE B 1 193 ? 4.535 30.016 6.953 1 84.94 193 ILE B N 1
ATOM 4268 C CA . ILE B 1 193 ? 5.898 29.688 6.547 1 84.94 193 ILE B CA 1
ATOM 4269 C C . ILE B 1 193 ? 6.316 30.578 5.383 1 84.94 193 ILE B C 1
ATOM 4271 O O . ILE B 1 193 ? 5.805 30.438 4.27 1 84.94 193 ILE B O 1
ATOM 4275 N N . THR B 1 194 ? 7.238 31.438 5.617 1 80.94 194 THR B N 1
ATOM 4276 C CA . THR B 1 194 ? 7.684 32.375 4.586 1 80.94 194 THR B CA 1
ATOM 4277 C C . THR B 1 194 ? 8.773 31.734 3.723 1 80.94 194 THR B C 1
ATOM 4279 O O . THR B 1 194 ? 9.453 30.797 4.152 1 80.94 194 THR B O 1
ATOM 4282 N N . PRO B 1 195 ? 8.898 32.25 2.486 1 76.94 195 PRO B N 1
ATOM 4283 C CA . PRO B 1 195 ? 9.984 31.766 1.634 1 76.94 195 PRO B CA 1
ATOM 4284 C C . PRO B 1 195 ? 11.359 31.906 2.289 1 76.94 195 PRO B C 1
ATOM 4286 O O . PRO B 1 195 ? 12.25 31.094 2.064 1 76.94 195 PRO B O 1
ATOM 4289 N N . GLU B 1 196 ? 11.5 32.938 2.994 1 77.44 196 GLU B N 1
ATOM 4290 C CA . GLU B 1 196 ? 12.766 33.188 3.688 1 77.44 196 GLU B CA 1
ATOM 4291 C C . GLU B 1 196 ? 13.062 32.062 4.684 1 77.44 196 GLU B C 1
ATOM 4293 O O . GLU B 1 196 ? 14.203 31.609 4.773 1 77.44 196 GLU B O 1
ATOM 4298 N N . LEU B 1 197 ? 12.047 31.719 5.402 1 81.12 197 LEU B N 1
ATOM 4299 C CA . LEU B 1 197 ? 12.211 30.625 6.363 1 81.12 197 LEU B CA 1
ATOM 4300 C C . LEU B 1 197 ? 12.578 29.328 5.656 1 81.12 197 LEU B C 1
ATOM 4302 O O . LEU B 1 197 ? 13.391 28.547 6.16 1 81.12 197 LEU B O 1
ATOM 4306 N N . LEU B 1 198 ? 11.992 29.062 4.512 1 77.62 198 LEU B N 1
ATOM 4307 C CA . LEU B 1 198 ? 12.266 27.859 3.723 1 77.62 198 LEU B CA 1
ATOM 4308 C C . LEU B 1 198 ? 13.695 27.875 3.193 1 77.62 198 LEU B C 1
ATOM 4310 O O . LEU B 1 198 ? 14.344 26.828 3.102 1 77.62 198 LEU B O 1
ATOM 4314 N N . GLY B 1 199 ? 14.133 29.016 2.768 1 70.94 199 GLY B N 1
ATOM 4315 C CA . GLY B 1 199 ? 15.484 29.172 2.262 1 70.94 199 GLY B CA 1
ATOM 4316 C C . GLY B 1 199 ? 16.547 28.875 3.299 1 70.94 199 GLY B C 1
ATOM 4317 O O . GLY B 1 199 ? 17.578 28.266 2.986 1 70.94 199 GLY B O 1
ATOM 4318 N N . TYR B 1 200 ? 16.25 29.234 4.5 1 66.44 200 TYR B N 1
ATOM 4319 C CA . TYR B 1 200 ? 17.203 29.031 5.598 1 66.44 200 TYR B CA 1
ATOM 4320 C C . TYR B 1 200 ? 17.344 27.547 5.91 1 66.44 200 TYR B C 1
ATOM 4322 O O . TYR B 1 200 ? 18.422 27.078 6.293 1 66.44 200 TYR B O 1
ATOM 4330 N N . ALA B 1 201 ? 16.25 26.797 5.781 1 64.19 201 ALA B N 1
ATOM 4331 C CA . ALA B 1 201 ? 16.203 25.391 6.16 1 64.19 201 ALA B CA 1
ATOM 4332 C C . ALA B 1 201 ? 16.953 24.531 5.145 1 64.19 201 ALA B C 1
ATOM 4334 O O . ALA B 1 201 ? 17.406 23.422 5.469 1 64.19 201 ALA B O 1
ATOM 4335 N N . GLY B 1 202 ? 16.984 24.75 3.922 1 56.59 202 GLY B N 1
ATOM 4336 C CA . GLY B 1 202 ? 17.672 24 2.883 1 56.59 202 GLY B CA 1
ATOM 4337 C C . GLY B 1 202 ? 19.156 23.875 3.121 1 56.59 202 GLY B C 1
ATOM 4338 O O . GLY B 1 202 ? 19.797 22.922 2.646 1 56.59 202 GLY B O 1
ATOM 4339 N N . SER B 1 203 ? 19.734 24.734 3.781 1 48.84 203 SER B N 1
ATOM 4340 C CA . SER B 1 203 ? 21.172 24.766 3.988 1 48.84 203 SER B CA 1
ATOM 4341 C C . SER B 1 203 ? 21.594 23.828 5.117 1 48.84 203 SER B C 1
ATOM 4343 O O . SER B 1 203 ? 22.766 23.516 5.262 1 48.84 203 SER B O 1
ATOM 4345 N N . ALA B 1 204 ? 20.703 23.438 5.996 1 46.69 204 ALA B N 1
ATOM 4346 C CA . ALA B 1 204 ? 21.141 22.734 7.195 1 46.69 204 ALA B CA 1
ATOM 4347 C C . ALA B 1 204 ? 20.938 21.234 7.047 1 46.69 204 ALA B C 1
ATOM 4349 O O . ALA B 1 204 ? 19.812 20.734 7.156 1 46.69 204 ALA B O 1
ATOM 4350 N N . GLY B 1 205 ? 21.5 20.469 6.152 1 42.06 205 GLY B N 1
ATOM 4351 C CA . GLY B 1 205 ? 21.219 19.078 5.875 1 42.06 205 GLY B CA 1
ATOM 4352 C C . GLY B 1 205 ? 21.656 18.156 7 1 42.06 205 GLY B C 1
ATOM 4353 O O . GLY B 1 205 ? 22.844 18.078 7.332 1 42.06 205 GLY B O 1
ATOM 4354 N N . SER B 1 206 ? 20.938 17.875 8.086 1 40.22 206 SER B N 1
ATOM 4355 C CA . SER B 1 206 ? 21.344 16.859 9.047 1 40.22 206 SER B CA 1
ATOM 4356 C C . SER B 1 206 ? 21.453 15.492 8.398 1 40.22 206 SER B C 1
ATOM 4358 O O . SER B 1 206 ? 20.75 15.203 7.43 1 40.22 206 SER B O 1
ATOM 4360 N N . LYS B 1 207 ? 22.469 14.656 8.758 1 38.78 207 LYS B N 1
ATOM 4361 C CA . LYS B 1 207 ? 22.953 13.391 8.227 1 38.78 207 LYS B CA 1
ATOM 4362 C C . LYS B 1 207 ? 21.891 12.305 8.328 1 38.78 207 LYS B C 1
ATOM 4364 O O . LYS B 1 207 ? 21.984 11.273 7.66 1 38.78 207 LYS B O 1
ATOM 4369 N N . VAL B 1 208 ? 21.25 12.141 9.453 1 40.28 208 VAL B N 1
ATOM 4370 C CA . VAL B 1 208 ? 20.641 10.844 9.703 1 40.28 208 VAL B CA 1
ATOM 4371 C C . VAL B 1 208 ? 19.203 10.836 9.18 1 40.28 208 VAL B C 1
ATOM 4373 O O . VAL B 1 208 ? 18.641 9.773 8.93 1 40.28 208 VAL B O 1
ATOM 4376 N N . GLY B 1 209 ? 18.328 11.906 9.477 1 41.81 209 GLY B N 1
ATOM 4377 C CA . GLY B 1 209 ? 16.922 11.812 9.094 1 41.81 209 GLY B CA 1
ATOM 4378 C C . GLY B 1 209 ? 16.656 12.328 7.688 1 41.81 209 GLY B C 1
ATOM 4379 O O . GLY B 1 209 ? 17.281 13.312 7.262 1 41.81 209 GLY B O 1
ATOM 4380 N N . THR B 1 210 ? 16.375 11.445 6.719 1 43.47 210 THR B N 1
ATOM 4381 C CA . THR B 1 210 ? 16.109 11.766 5.32 1 43.47 210 THR B CA 1
ATOM 4382 C C . THR B 1 210 ? 15.219 13 5.203 1 43.47 210 THR B C 1
ATOM 4384 O O . THR B 1 210 ? 15.039 13.547 4.113 1 43.47 210 THR B O 1
ATOM 4387 N N . GLY B 1 211 ? 14.539 13.266 6.344 1 54.44 211 GLY B N 1
ATOM 4388 C CA . GLY B 1 211 ? 13.758 14.477 6.199 1 54.44 211 GLY B CA 1
ATOM 4389 C C . GLY B 1 211 ? 14.273 15.633 7.039 1 54.44 211 GLY B C 1
ATOM 4390 O O . GLY B 1 211 ? 14.258 15.562 8.266 1 54.44 211 GLY B O 1
ATOM 4391 N N . GLY B 1 212 ? 15.133 16.375 6.668 1 67 212 GLY B N 1
ATOM 4392 C CA . GLY B 1 212 ? 15.719 17.531 7.332 1 67 212 GLY B CA 1
ATOM 4393 C C . GLY B 1 212 ? 14.711 18.641 7.605 1 67 212 GLY B C 1
ATOM 4394 O O . GLY B 1 212 ? 13.5 18.406 7.578 1 67 212 GLY B O 1
ATOM 4395 N N . MET B 1 213 ? 15.07 19.703 8.203 1 76.44 213 MET B N 1
ATOM 4396 C CA . MET B 1 213 ? 14.273 20.859 8.578 1 76.44 213 MET B CA 1
ATOM 4397 C C . MET B 1 213 ? 13.438 21.344 7.398 1 76.44 213 MET B C 1
ATOM 4399 O O . MET B 1 213 ? 12.281 21.734 7.566 1 76.44 213 MET B O 1
ATOM 4403 N N . LYS B 1 214 ? 14.016 21.25 6.289 1 77.69 214 LYS B N 1
ATOM 4404 C CA . LYS B 1 214 ? 13.305 21.688 5.09 1 77.69 214 LYS B CA 1
ATOM 4405 C C . LYS B 1 214 ? 12.055 20.859 4.852 1 77.69 214 LYS B C 1
ATOM 4407 O O . LYS B 1 214 ? 11 21.391 4.5 1 77.69 214 LYS B O 1
ATOM 4412 N N . SER B 1 215 ? 12.164 19.547 5.078 1 80.5 215 SER B N 1
ATOM 4413 C CA . SER B 1 215 ? 11.023 18.656 4.891 1 80.5 215 SER B CA 1
ATOM 4414 C C . SER B 1 215 ? 9.906 18.984 5.875 1 80.5 215 SER B C 1
ATOM 4416 O O . SER B 1 215 ? 8.727 18.938 5.512 1 80.5 215 SER B O 1
ATOM 4418 N N . LYS B 1 216 ? 10.305 19.297 7.047 1 87.06 216 LYS B N 1
ATOM 4419 C CA . LYS B 1 216 ? 9.32 19.656 8.062 1 87.06 216 LYS B CA 1
ATOM 4420 C C . LYS B 1 216 ? 8.617 20.969 7.703 1 87.06 216 LYS B C 1
ATOM 4422 O O . LYS B 1 216 ? 7.402 21.094 7.887 1 87.06 216 LYS B O 1
ATOM 4427 N N . LEU B 1 217 ? 9.32 21.875 7.172 1 86.81 217 LEU B N 1
ATOM 4428 C CA . LEU B 1 217 ? 8.742 23.156 6.797 1 86.81 217 LEU B CA 1
ATOM 4429 C C . LEU B 1 217 ? 7.797 23 5.613 1 86.81 217 LEU B C 1
ATOM 4431 O O . LEU B 1 217 ? 6.73 23.625 5.582 1 86.81 217 LEU B O 1
ATOM 4435 N N . LEU B 1 218 ? 8.227 22.234 4.699 1 84.38 218 LEU B N 1
ATOM 4436 C CA . LEU B 1 218 ? 7.375 21.984 3.541 1 84.38 218 LEU B CA 1
ATOM 4437 C C . LEU B 1 218 ? 6.086 21.281 3.951 1 84.38 218 LEU B C 1
ATOM 4439 O O . LEU B 1 218 ? 5.016 21.578 3.42 1 84.38 218 LEU B O 1
ATOM 4443 N N . ALA B 1 219 ? 6.242 20.359 4.824 1 88.88 219 ALA B N 1
ATOM 4444 C CA . ALA B 1 219 ? 5.074 19.656 5.355 1 88.88 219 ALA B CA 1
ATOM 4445 C C . ALA B 1 219 ? 4.141 20.625 6.074 1 88.88 219 ALA B C 1
ATOM 4447 O O . ALA B 1 219 ? 2.92 20.578 5.891 1 88.88 219 ALA B O 1
ATOM 4448 N N . ALA B 1 220 ? 4.719 21.453 6.844 1 90.56 220 ALA B N 1
ATOM 4449 C CA . ALA B 1 220 ? 3.934 22.453 7.57 1 90.56 220 ALA B CA 1
ATOM 4450 C C . ALA B 1 220 ? 3.201 23.375 6.605 1 90.56 220 ALA B C 1
ATOM 4452 O O . ALA B 1 220 ? 2.029 23.703 6.816 1 90.56 220 ALA B O 1
ATOM 4453 N N . GLN B 1 221 ? 3.914 23.781 5.637 1 85.44 221 GLN B N 1
ATOM 4454 C CA . GLN B 1 221 ? 3.307 24.641 4.617 1 85.44 221 GLN B CA 1
ATOM 4455 C C . GLN 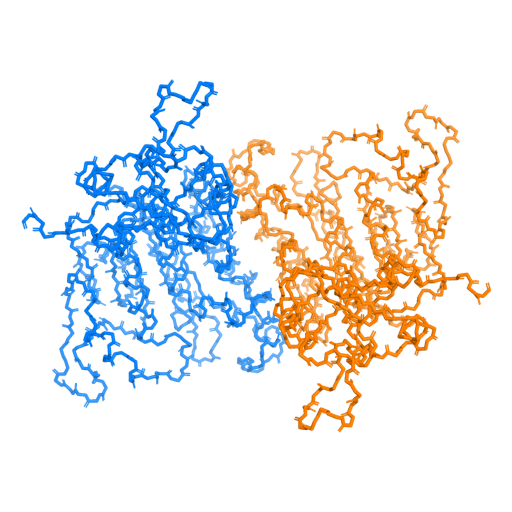B 1 221 ? 2.111 23.953 3.967 1 85.44 221 GLN B C 1
ATOM 4457 O O . GLN B 1 221 ? 1.067 24.562 3.758 1 85.44 221 GLN B O 1
ATOM 4462 N N . THR B 1 222 ? 2.311 22.719 3.658 1 83.44 222 THR B N 1
ATOM 4463 C CA . THR B 1 222 ? 1.247 21.938 3.043 1 83.44 222 THR B CA 1
ATOM 4464 C C . THR B 1 222 ? 0.051 21.828 3.984 1 83.44 222 THR B C 1
ATOM 4466 O O . THR B 1 222 ? -1.093 22.031 3.572 1 83.44 222 THR B O 1
ATOM 4469 N N . ALA B 1 223 ? 0.287 21.531 5.203 1 88.88 223 ALA B N 1
ATOM 4470 C CA . ALA B 1 223 ? -0.787 21.406 6.188 1 88.88 223 ALA B CA 1
ATOM 4471 C C . ALA B 1 223 ? -1.562 22.719 6.32 1 88.88 223 ALA B C 1
ATOM 4473 O O . ALA B 1 223 ? -2.795 22.719 6.34 1 88.88 223 ALA B O 1
ATOM 4474 N N . LEU B 1 224 ? -0.867 23.781 6.355 1 84.69 224 LEU B N 1
ATOM 4475 C CA . LEU B 1 224 ? -1.5 25.094 6.469 1 84.69 224 LEU B CA 1
ATOM 4476 C C . LEU B 1 224 ? -2.395 25.375 5.266 1 84.69 224 LEU B C 1
ATOM 4478 O O . LEU B 1 224 ? -3.498 25.906 5.418 1 84.69 224 LEU B O 1
ATOM 4482 N N . SER B 1 225 ? -1.834 25.031 4.191 1 75.88 225 SER B N 1
ATOM 4483 C CA . SER B 1 225 ? -2.596 25.25 2.965 1 75.88 225 SER B CA 1
ATOM 4484 C C . SER B 1 225 ? -3.881 24.422 2.963 1 75.88 225 SER B C 1
ATOM 4486 O O . SER B 1 225 ? -4.836 24.766 2.258 1 75.88 225 SER B O 1
ATOM 4488 N N . LEU B 1 226 ? -3.881 23.453 3.75 1 76.12 226 LEU B N 1
ATOM 4489 C CA . LEU B 1 226 ? -5.047 22.578 3.844 1 76.12 226 LEU B CA 1
ATOM 4490 C C . LEU B 1 226 ? -5.914 22.953 5.039 1 76.12 226 LEU B C 1
ATOM 4492 O O . LEU B 1 226 ? -6.867 22.25 5.367 1 76.12 226 LEU B O 1
ATOM 4496 N N . GLY B 1 227 ? -5.555 24 5.703 1 78.69 227 GLY B N 1
ATOM 4497 C CA . GLY B 1 227 ? -6.355 24.531 6.793 1 78.69 227 GLY B CA 1
ATOM 4498 C C . GLY B 1 227 ? -6.055 23.875 8.133 1 78.69 227 GLY B C 1
ATOM 4499 O O . GLY B 1 227 ? -6.883 23.906 9.039 1 78.69 227 GLY B O 1
ATOM 4500 N N . VAL B 1 228 ? -4.938 23.297 8.258 1 89.44 228 VAL B N 1
ATOM 4501 C CA . VAL B 1 228 ? -4.582 22.578 9.477 1 89.44 228 VAL B CA 1
ATOM 4502 C C . VAL B 1 228 ? -3.449 23.312 10.188 1 89.44 228 VAL B C 1
ATOM 4504 O O . VAL B 1 228 ? -2.416 23.609 9.586 1 89.44 228 VAL B O 1
ATOM 4507 N N . LYS B 1 229 ? -3.611 23.594 11.461 1 92.94 229 LYS B N 1
ATOM 4508 C CA . LYS B 1 229 ? -2.537 24.188 12.25 1 92.94 229 LYS B CA 1
ATOM 4509 C C . LYS B 1 229 ? -1.452 23.156 12.555 1 92.94 229 LYS B C 1
ATOM 4511 O O . LYS B 1 229 ? -1.727 21.953 12.625 1 92.94 229 LYS B O 1
ATOM 4516 N N . VAL B 1 230 ? -0.254 23.734 12.75 1 96.19 230 VAL B N 1
ATOM 4517 C CA . VAL B 1 230 ? 0.859 22.797 12.906 1 96.19 230 VAL B CA 1
ATOM 4518 C C . VAL B 1 2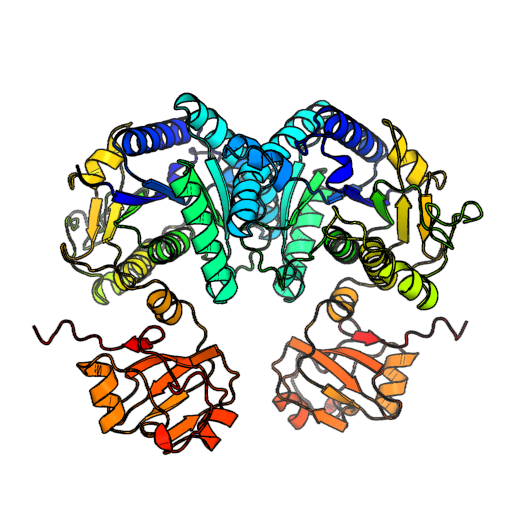30 ? 1.653 23.141 14.164 1 96.19 230 VAL B C 1
ATOM 4520 O O . VAL B 1 230 ? 1.833 24.328 14.484 1 96.19 230 VAL B O 1
ATOM 4523 N N . PHE B 1 231 ? 2.004 22.203 14.93 1 97 231 PHE B N 1
ATOM 4524 C CA . PHE B 1 231 ? 3.01 22.297 15.984 1 97 231 PHE B CA 1
ATOM 4525 C C . PHE B 1 231 ? 4.25 21.484 15.625 1 97 231 PHE B C 1
ATOM 4527 O O . PHE B 1 231 ? 4.145 20.344 15.195 1 97 231 PHE B O 1
ATOM 4534 N N . ILE B 1 232 ? 5.434 22.047 15.68 1 95.94 232 ILE B N 1
ATOM 4535 C CA . ILE B 1 232 ? 6.703 21.359 15.516 1 95.94 232 ILE B CA 1
ATOM 4536 C C . ILE B 1 232 ? 7.535 21.484 16.781 1 95.94 232 ILE B C 1
ATOM 4538 O O . ILE B 1 232 ? 7.859 22.594 17.219 1 95.94 232 ILE B O 1
ATOM 4542 N N . GLY B 1 233 ? 7.852 20.375 17.344 1 95.62 233 GLY B N 1
ATOM 4543 C CA . GLY B 1 233 ? 8.633 20.438 18.562 1 95.62 233 GLY B CA 1
ATOM 4544 C C . GLY B 1 233 ? 8.828 19.094 19.219 1 95.62 233 GLY B C 1
ATOM 4545 O O . GLY B 1 233 ? 8.859 18.062 18.547 1 95.62 233 GLY B O 1
ATOM 4546 N N . THR B 1 234 ? 9.109 19.188 20.547 1 94.88 234 THR B N 1
ATOM 4547 C CA . THR B 1 234 ? 9.383 17.984 21.312 1 94.88 234 THR B CA 1
ATOM 4548 C C . THR B 1 234 ? 8.5 17.922 22.562 1 94.88 234 THR B C 1
ATOM 4550 O O . THR B 1 234 ? 7.75 18.859 22.844 1 94.88 234 THR B O 1
ATOM 4553 N N . GLY B 1 235 ? 8.453 16.781 23.156 1 94.06 235 GLY B N 1
ATOM 4554 C CA . GLY B 1 235 ? 7.715 16.578 24.391 1 94.06 235 GLY B CA 1
ATOM 4555 C C . GLY B 1 235 ? 8.039 15.25 25.047 1 94.06 235 GLY B C 1
ATOM 4556 O O . GLY B 1 235 ? 8.523 14.32 24.406 1 94.06 235 GLY B O 1
ATOM 4557 N N . ALA B 1 236 ? 7.836 15.305 26.375 1 94.06 236 ALA B N 1
ATOM 4558 C CA . ALA B 1 236 ? 8.078 14.086 27.156 1 94.06 236 ALA B CA 1
ATOM 4559 C C . ALA B 1 236 ? 6.938 13.828 28.141 1 94.06 236 ALA B C 1
ATOM 4561 O O . ALA B 1 236 ? 6.25 14.766 28.547 1 94.06 236 ALA B O 1
ATOM 4562 N N . GLY B 1 237 ? 6.758 12.562 28.344 1 95.44 237 GLY B N 1
ATOM 4563 C CA . GLY B 1 237 ? 5.812 12.18 29.375 1 95.44 237 GLY B CA 1
ATOM 4564 C C . GLY B 1 237 ? 4.398 12 28.859 1 95.44 237 GLY B C 1
ATOM 4565 O O . GLY B 1 237 ? 4.109 12.312 27.703 1 95.44 237 GLY B O 1
ATOM 4566 N N . ARG B 1 238 ? 3.529 11.633 29.766 1 96.75 238 ARG B N 1
ATOM 4567 C CA . ARG B 1 238 ? 2.141 11.289 29.469 1 96.75 238 ARG B CA 1
ATOM 4568 C C . ARG B 1 238 ? 1.353 12.523 29.031 1 96.75 238 ARG B C 1
ATOM 4570 O O . ARG B 1 238 ? 0.441 12.422 28.219 1 96.75 238 ARG B O 1
ATOM 4577 N N . GLU B 1 239 ? 1.746 13.68 29.516 1 97.75 239 GLU B N 1
ATOM 4578 C CA . GLU B 1 239 ? 0.954 14.891 29.328 1 97.75 239 GLU B CA 1
ATOM 4579 C C . GLU B 1 239 ? 1.438 15.672 28.109 1 97.75 239 GLU B C 1
ATOM 4581 O O . GLU B 1 239 ? 0.843 16.688 27.734 1 97.75 239 GLU B O 1
ATOM 4586 N N . LYS B 1 240 ? 2.412 15.234 27.422 1 97.69 240 LYS B N 1
ATOM 4587 C CA . LYS B 1 240 ? 3.084 16.031 26.406 1 97.69 240 LYS B CA 1
ATOM 4588 C C . LYS B 1 240 ? 2.105 16.484 25.328 1 97.69 240 LYS B C 1
ATOM 4590 O O . LYS B 1 240 ? 2.115 17.641 24.922 1 97.69 240 LYS B O 1
ATOM 4595 N N . LEU B 1 241 ? 1.258 15.578 24.891 1 98.31 241 LEU B N 1
ATOM 4596 C CA . LEU B 1 241 ? 0.348 15.938 23.797 1 98.31 241 LEU B CA 1
ATOM 4597 C C . LEU B 1 241 ? -0.746 16.875 24.297 1 98.31 241 LEU B C 1
ATOM 4599 O O . LEU B 1 241 ? -1.183 17.766 23.562 1 98.31 241 LEU B O 1
ATOM 4603 N N . LYS B 1 242 ? -1.205 16.672 25.5 1 97.44 242 LYS B N 1
ATOM 4604 C CA . LYS B 1 242 ? -2.186 17.562 26.109 1 97.44 242 LYS B CA 1
ATOM 4605 C C . LYS B 1 242 ? -1.616 18.969 26.266 1 97.44 242 LYS B C 1
ATOM 4607 O O . LYS B 1 242 ? -2.295 19.953 25.969 1 97.44 242 LYS B O 1
ATOM 4612 N N . LEU B 1 243 ? -0.412 19.031 26.734 1 97.5 243 LEU B N 1
ATOM 4613 C CA . LEU B 1 243 ? 0.251 20.328 26.891 1 97.5 243 LEU B CA 1
ATOM 4614 C C . LEU B 1 243 ? 0.355 21.047 25.547 1 97.5 243 LEU B C 1
ATOM 4616 O O . LEU B 1 243 ? 0.138 22.266 25.484 1 97.5 243 LEU B O 1
ATOM 4620 N N . ILE B 1 244 ? 0.704 20.328 24.531 1 97.5 244 ILE B N 1
ATOM 4621 C CA . ILE B 1 244 ? 0.795 20.906 23.188 1 97.5 244 ILE B CA 1
ATOM 4622 C C . ILE B 1 244 ? -0.578 21.406 22.75 1 97.5 244 ILE B C 1
ATOM 4624 O O . ILE B 1 244 ? -0.699 22.516 22.219 1 97.5 244 ILE B O 1
ATOM 4628 N N . LEU B 1 245 ? -1.584 20.625 22.953 1 95.62 245 LEU B N 1
ATOM 4629 C CA . LEU B 1 245 ? -2.943 21 22.578 1 95.62 245 LEU B CA 1
ATOM 4630 C C . LEU B 1 245 ? -3.381 22.281 23.297 1 95.62 245 LEU B C 1
ATOM 4632 O O . LEU B 1 245 ? -4.117 23.078 22.719 1 95.62 245 LEU B O 1
ATOM 4636 N N . ASP B 1 246 ? -2.902 22.438 24.484 1 94.38 246 ASP B N 1
ATOM 4637 C CA . ASP B 1 246 ? -3.268 23.594 25.312 1 94.38 246 ASP B CA 1
ATOM 4638 C C . ASP B 1 246 ? -2.432 24.812 24.938 1 94.38 246 ASP B C 1
ATOM 4640 O O . ASP B 1 246 ? -2.584 25.875 25.547 1 94.38 246 ASP B O 1
ATOM 4644 N N . GLY B 1 247 ? -1.545 24.703 24.062 1 94.19 247 GLY B N 1
ATOM 4645 C CA . GLY B 1 247 ? -0.728 25.812 23.625 1 94.19 247 GLY B CA 1
ATOM 4646 C C . GLY B 1 247 ? 0.523 26 24.469 1 94.19 247 GLY B C 1
ATOM 4647 O O . GLY B 1 247 ? 1.151 27.062 24.422 1 94.19 247 GLY B O 1
ATOM 4648 N N . LYS B 1 248 ? 0.891 25.047 25.203 1 96.25 248 LYS B N 1
ATOM 4649 C CA . LYS B 1 248 ? 2.014 25.141 26.125 1 96.25 248 LYS B CA 1
ATOM 4650 C C . LYS B 1 248 ? 3.131 24.172 25.75 1 96.25 248 LYS B C 1
ATOM 4652 O O . LYS B 1 248 ? 3.934 23.781 26.594 1 96.25 248 LYS B O 1
ATOM 4657 N N . GLY B 1 249 ? 3.17 23.766 24.516 1 96.69 249 GLY B N 1
ATOM 4658 C CA . GLY B 1 249 ? 4.172 22.812 24.062 1 96.69 249 GLY B CA 1
ATOM 4659 C C . GLY B 1 249 ? 5.551 23.438 23.906 1 96.69 249 GLY B C 1
ATOM 4660 O O . GLY B 1 249 ? 5.68 24.656 23.781 1 96.69 249 GLY B O 1
ATOM 4661 N N . ASP B 1 250 ? 6.57 22.609 24.031 1 97.25 250 ASP B N 1
ATOM 4662 C CA . ASP B 1 250 ? 7.953 23 23.781 1 97.25 250 ASP B CA 1
ATOM 4663 C C . ASP B 1 250 ? 8.297 22.938 22.297 1 97.25 250 ASP B C 1
ATOM 4665 O O . ASP B 1 250 ? 8.922 21.969 21.844 1 97.25 250 ASP B O 1
ATOM 4669 N N . GLY B 1 251 ? 7.941 23.969 21.609 1 97.19 251 GLY B N 1
ATOM 4670 C CA . GLY B 1 251 ? 8.148 24.016 20.172 1 97.19 251 GLY B CA 1
ATOM 4671 C C . GLY B 1 251 ? 7.555 25.25 19.516 1 97.19 251 GLY B C 1
ATOM 4672 O O . GLY B 1 251 ? 7.371 26.266 20.172 1 97.19 251 GLY B O 1
ATOM 4673 N N . THR B 1 252 ? 7.359 25.203 18.234 1 96.75 252 THR B N 1
ATOM 4674 C CA . THR B 1 252 ? 6.824 26.297 17.438 1 96.75 252 THR B CA 1
ATOM 4675 C C . THR B 1 252 ? 5.414 25.984 16.953 1 96.75 252 THR B C 1
ATOM 4677 O O . THR B 1 252 ? 5.191 24.922 16.344 1 96.75 252 THR B O 1
ATOM 4680 N N . TYR B 1 253 ? 4.484 26.844 17.281 1 96.31 253 TYR B N 1
ATOM 4681 C CA . TYR B 1 253 ? 3.139 26.766 16.734 1 96.31 253 TYR B CA 1
ATOM 4682 C C . TYR B 1 253 ? 3.035 27.547 15.422 1 96.31 253 TYR B C 1
ATOM 4684 O O . TYR B 1 253 ? 3.559 28.656 15.312 1 96.31 253 TYR B O 1
ATOM 4692 N N . ILE B 1 254 ? 2.418 26.953 14.438 1 95.12 254 ILE B N 1
ATOM 4693 C CA . ILE B 1 254 ? 2.305 27.578 13.133 1 95.12 254 ILE B CA 1
ATOM 4694 C C . ILE B 1 254 ? 0.84 27.625 12.703 1 95.12 254 ILE B C 1
ATOM 4696 O O . ILE B 1 254 ? 0.162 26.594 12.688 1 95.12 254 ILE B O 1
ATOM 4700 N N . GLY B 1 255 ? 0.357 28.766 12.18 1 89.62 255 GLY B N 1
ATOM 4701 C CA . GLY B 1 255 ? -0.999 28.922 11.688 1 89.62 255 GLY B CA 1
ATOM 4702 C C . GLY B 1 255 ? -1.829 29.875 12.523 1 89.62 255 GLY B C 1
ATOM 4703 O O . GLY B 1 255 ? -1.597 30.016 13.727 1 89.62 255 GLY B O 1
ATOM 4704 N N . ASP B 1 256 ? -2.754 30.562 11.727 1 72.31 256 ASP B N 1
ATOM 4705 C CA . ASP B 1 256 ? -3.6 31.547 12.398 1 72.31 256 ASP B CA 1
ATOM 4706 C C . ASP B 1 256 ? -4.734 30.875 13.164 1 72.31 256 ASP B C 1
ATOM 4708 O O . ASP B 1 256 ? -5.141 29.766 12.82 1 72.31 256 ASP B O 1
ATOM 4712 N N . LYS B 1 257 ? -5.082 31.406 14.266 1 60.53 257 LYS B N 1
ATOM 4713 C CA . LYS B 1 257 ? -6.133 30.938 15.148 1 60.53 257 LYS B CA 1
ATOM 4714 C C . LYS B 1 257 ? -7.438 30.703 14.391 1 60.53 257 LYS B C 1
ATOM 4716 O O . LYS B 1 257 ? -8.227 29.828 14.742 1 60.53 257 LYS B O 1
ATOM 4721 N N . GLU B 1 258 ? -7.711 31.375 13.219 1 57.59 258 GLU B N 1
ATOM 4722 C CA . GLU B 1 258 ? -9 31.328 12.547 1 57.59 258 GLU B CA 1
ATOM 4723 C C . GLU B 1 258 ? -8.938 30.453 11.297 1 57.59 258 GLU B C 1
ATOM 4725 O O . GLU B 1 258 ? -9.789 30.562 10.414 1 57.59 258 GLU B O 1
ATOM 4730 N N . LEU B 1 259 ? -8.109 29.5 11.258 1 53 259 LEU B N 1
ATOM 4731 C CA . LEU B 1 259 ? -8.07 28.734 10.023 1 53 259 LEU B CA 1
ATOM 4732 C C . LEU B 1 259 ? -9.336 27.891 9.852 1 53 259 LEU B C 1
ATOM 4734 O O . LEU B 1 259 ? -9.805 27.281 10.812 1 53 259 LEU B O 1
ATOM 4738 N N . SER B 1 260 ? -10.273 28.25 8.719 1 48.56 260 SER B N 1
ATOM 4739 C CA . SER B 1 260 ? -11.453 27.438 8.422 1 48.56 260 SER B CA 1
ATOM 4740 C C . SER B 1 260 ? -11.078 26.188 7.633 1 48.56 260 SER B C 1
ATOM 4742 O O . SER B 1 260 ? -10.125 26.203 6.852 1 48.56 260 SER B O 1
ATOM 4744 N N . SER B 1 261 ? -11.688 25.047 8.016 1 48.59 261 SER B N 1
ATOM 4745 C CA . SER B 1 261 ? -11.531 23.766 7.336 1 48.59 261 SER B CA 1
ATOM 4746 C C . SER B 1 261 ? -11.938 23.859 5.871 1 48.59 261 SER B C 1
ATOM 4748 O O . SER B 1 261 ? -12.883 24.578 5.523 1 48.59 261 SER B O 1
ATOM 4750 N N . VAL B 1 262 ? -11.07 23.625 4.918 1 50.16 262 VAL B N 1
ATOM 4751 C CA . VAL B 1 262 ? -11.414 23.531 3.502 1 50.16 262 VAL B CA 1
ATOM 4752 C C . VAL B 1 262 ? -12.109 22.203 3.221 1 50.16 262 VAL B C 1
ATOM 4754 O O . VAL B 1 262 ? -11.758 21.172 3.805 1 50.16 262 VAL B O 1
ATOM 4757 N N . ASN B 1 263 ? -13.234 22.203 2.512 1 49.59 263 ASN B N 1
ATOM 4758 C CA . ASN B 1 263 ? -13.984 21.016 2.127 1 49.59 263 ASN B CA 1
ATOM 4759 C C . ASN B 1 263 ? -13.086 19.969 1.461 1 49.59 263 ASN B C 1
ATOM 4761 O O . ASN B 1 263 ? -12.086 20.328 0.824 1 49.59 263 ASN B O 1
ATOM 4765 N N . ASN B 1 264 ? -13.234 18.734 1.728 1 51.06 264 ASN B N 1
ATOM 4766 C CA . ASN B 1 264 ? -12.438 17.594 1.28 1 51.06 264 ASN B CA 1
ATOM 4767 C C . ASN B 1 264 ? -12.203 17.641 -0.227 1 51.06 264 ASN B C 1
ATOM 4769 O O . ASN B 1 264 ? -11.102 17.344 -0.695 1 51.06 264 ASN B O 1
ATOM 4773 N N . THR B 1 265 ? -13.273 17.828 -0.89 1 48.5 265 THR B N 1
ATOM 4774 C CA . THR B 1 265 ? -13.164 17.844 -2.344 1 48.5 265 THR B CA 1
ATOM 4775 C C . THR B 1 265 ? -12.188 18.922 -2.807 1 48.5 265 THR B C 1
ATOM 4777 O O . THR B 1 265 ? -11.352 18.672 -3.682 1 48.5 265 THR B O 1
ATOM 4780 N N . ARG B 1 266 ? -12.297 20.016 -2.197 1 53.16 266 ARG B N 1
ATOM 4781 C CA . ARG B 1 266 ? -11.438 21.125 -2.594 1 53.16 266 ARG B CA 1
ATOM 4782 C C . ARG B 1 266 ? -9.984 20.844 -2.227 1 53.16 266 ARG B C 1
ATOM 4784 O O . ARG B 1 266 ? -9.07 21.172 -2.988 1 53.16 266 ARG B O 1
ATOM 4791 N N . GLN B 1 267 ? -9.898 20.234 -1.196 1 56.16 267 GLN B N 1
ATOM 4792 C CA . GLN B 1 267 ? -8.555 19.875 -0.75 1 56.16 267 GLN B CA 1
ATOM 4793 C C . GLN B 1 267 ? -7.895 18.922 -1.739 1 56.16 267 GLN B C 1
ATOM 4795 O O . GLN B 1 267 ? -6.719 19.078 -2.072 1 56.16 267 GLN B O 1
ATOM 4800 N N . TRP B 1 268 ? -8.672 17.969 -2.053 1 56.12 268 TRP B N 1
ATOM 4801 C CA . TRP B 1 268 ? -8.141 17 -2.998 1 56.12 268 TRP B CA 1
ATOM 4802 C C . TRP B 1 268 ? -7.727 17.672 -4.301 1 56.12 268 TRP B C 1
ATOM 4804 O O . TRP B 1 268 ? -6.645 17.406 -4.832 1 56.12 268 TRP B O 1
ATOM 4814 N N . ILE B 1 269 ? -8.609 18.469 -4.789 1 56.62 269 ILE B N 1
ATOM 4815 C CA . ILE B 1 269 ? -8.352 19.156 -6.051 1 56.62 269 ILE B CA 1
ATOM 4816 C C . ILE B 1 269 ? -7.086 20.016 -5.93 1 56.62 269 ILE B C 1
ATOM 4818 O O . ILE B 1 269 ? -6.246 20.016 -6.832 1 56.62 269 ILE B O 1
ATOM 4822 N N . MET B 1 270 ? -6.988 20.562 -4.84 1 52.84 270 MET B N 1
ATOM 4823 C CA . MET B 1 270 ? -5.902 21.516 -4.656 1 52.84 270 MET B CA 1
ATOM 4824 C C . MET B 1 270 ? -4.555 20.812 -4.582 1 52.84 270 MET B C 1
ATOM 4826 O O . MET B 1 270 ? -3.58 21.25 -5.191 1 52.84 270 MET B O 1
ATOM 4830 N N . PHE B 1 271 ? -4.562 19.781 -3.953 1 50.53 271 PHE B N 1
ATOM 4831 C CA . PHE B 1 271 ? -3.236 19.328 -3.555 1 50.53 271 PHE B CA 1
ATOM 4832 C C . PHE B 1 271 ? -2.883 18 -4.238 1 50.53 271 PHE B C 1
ATOM 4834 O O . PHE B 1 271 ? -1.705 17.672 -4.387 1 50.53 271 PHE B O 1
ATOM 4841 N N . HIS B 1 272 ? -3.844 17.406 -4.652 1 51.09 272 HIS B N 1
ATOM 4842 C CA . HIS B 1 272 ? -3.471 16.031 -4.945 1 51.09 272 HIS B CA 1
ATOM 4843 C C . HIS B 1 272 ? -3.797 15.664 -6.391 1 51.09 272 HIS B C 1
ATOM 4845 O O . HIS B 1 272 ? -3.387 14.609 -6.879 1 51.09 272 HIS B O 1
ATOM 4851 N N . SER B 1 273 ? -4.418 16.5 -7.059 1 52.72 273 SER B N 1
ATOM 4852 C CA . SER B 1 273 ? -4.922 16.125 -8.375 1 52.72 273 SER B CA 1
ATOM 4853 C C . SER B 1 273 ? -3.934 16.484 -9.477 1 52.72 273 SER B C 1
ATOM 4855 O O . SER B 1 273 ? -3.438 17.625 -9.508 1 52.72 273 SER B O 1
ATOM 4857 N N . PRO B 1 274 ? -3.432 15.43 -10.141 1 54.94 274 PRO B N 1
ATOM 4858 C CA . PRO B 1 274 ? -2.707 15.844 -11.344 1 54.94 274 PRO B CA 1
ATOM 4859 C C . PRO B 1 274 ? -3.561 16.703 -12.273 1 54.94 274 PRO B C 1
ATOM 4861 O O . PRO B 1 274 ? -4.758 16.453 -12.422 1 54.94 274 PRO B O 1
ATOM 4864 N N . ILE B 1 275 ? -2.799 17.797 -12.797 1 63.22 275 ILE B N 1
ATOM 4865 C CA . ILE B 1 275 ? -3.488 18.672 -13.734 1 63.22 275 ILE B CA 1
ATOM 4866 C C . ILE B 1 275 ? -3.477 18.047 -15.125 1 63.22 275 ILE B C 1
ATOM 4868 O O . ILE B 1 275 ? -2.41 17.75 -15.68 1 63.22 275 ILE B O 1
ATOM 4872 N N . SER B 1 276 ? -4.578 17.656 -15.594 1 68.44 276 SER B N 1
ATOM 4873 C CA . SER B 1 276 ? -4.703 16.953 -16.859 1 68.44 276 SER B CA 1
ATOM 4874 C C . SER B 1 276 ? -4.84 17.938 -18.031 1 68.44 276 SER B C 1
ATOM 4876 O O . SER B 1 276 ? -4.727 17.547 -19.188 1 68.44 276 SER B O 1
ATOM 4878 N N . GLY B 1 277 ? -5.105 19.156 -17.859 1 78.12 277 GLY B N 1
ATOM 4879 C CA . GLY B 1 277 ? -5.34 20.141 -18.891 1 78.12 277 GLY B CA 1
ATOM 4880 C C . GLY B 1 277 ? -5.727 21.5 -18.328 1 78.12 277 GLY B C 1
ATOM 4881 O O . GLY B 1 277 ? -5.551 21.766 -17.141 1 78.12 277 GLY B O 1
ATOM 4882 N N . GLU B 1 278 ? -6.062 22.328 -19.297 1 88.06 278 GLU B N 1
ATOM 4883 C CA . GLU B 1 278 ? -6.402 23.688 -18.938 1 88.06 278 GLU B CA 1
ATOM 4884 C C . GLU B 1 278 ? -7.703 24.125 -19.609 1 88.06 278 GLU B C 1
ATOM 4886 O O . GLU B 1 278 ? -7.945 23.812 -20.766 1 88.06 278 GLU B O 1
ATOM 4891 N N . ILE B 1 279 ? -8.484 24.797 -18.812 1 92.5 279 ILE B N 1
ATOM 4892 C CA . ILE B 1 279 ? -9.672 25.438 -19.359 1 92.5 279 ILE B CA 1
ATOM 4893 C C . ILE B 1 279 ? -9.508 26.953 -19.328 1 92.5 279 ILE B C 1
ATOM 4895 O O . ILE B 1 279 ? -9.172 27.516 -18.281 1 92.5 279 ILE B O 1
ATOM 4899 N N . ILE B 1 280 ? -9.648 27.562 -20.5 1 92.75 280 ILE B N 1
ATOM 4900 C CA . ILE B 1 280 ? -9.594 29.016 -20.594 1 92.75 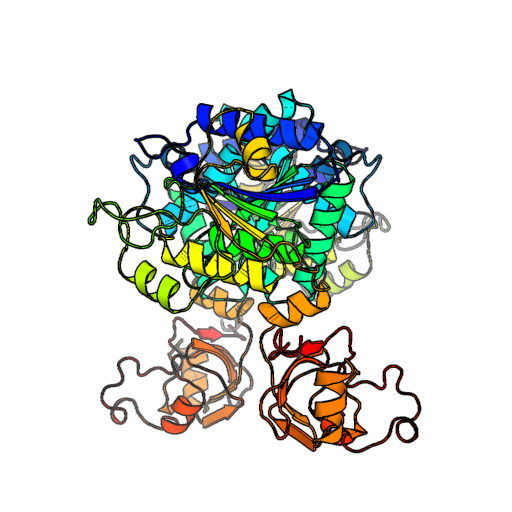280 ILE B CA 1
ATOM 4901 C C . ILE B 1 280 ? -11 29.594 -20.469 1 92.75 280 ILE B C 1
ATOM 4903 O O . ILE B 1 280 ? -11.93 29.141 -21.141 1 92.75 280 ILE B O 1
ATOM 4907 N N . ILE B 1 281 ? -11.125 30.594 -19.562 1 93.62 281 ILE B N 1
ATOM 4908 C CA . ILE B 1 281 ? -12.453 31.141 -19.312 1 93.62 281 ILE B CA 1
ATOM 4909 C C . ILE B 1 281 ? -12.453 32.625 -19.594 1 93.62 281 ILE B C 1
ATOM 4911 O O . ILE B 1 281 ? -11.391 33.25 -19.766 1 93.62 281 ILE B O 1
ATOM 4915 N N . ASP B 1 282 ? -13.68 33.188 -19.766 1 90.81 282 ASP B N 1
ATOM 4916 C CA . ASP B 1 282 ? -13.797 34.594 -20.031 1 90.81 282 ASP B CA 1
ATOM 4917 C C . ASP B 1 282 ? -13.805 35.406 -18.719 1 90.81 282 ASP B C 1
ATOM 4919 O O . ASP B 1 282 ? -13.766 34.844 -17.641 1 90.81 282 ASP B O 1
ATOM 4923 N N . GLY B 1 283 ? -13.859 36.719 -18.891 1 89.62 283 GLY B N 1
ATOM 4924 C CA . GLY B 1 283 ? -13.766 37.625 -17.734 1 89.62 283 GLY B CA 1
ATOM 4925 C C . GLY B 1 283 ? -14.945 37.469 -16.797 1 89.62 283 GLY B C 1
ATOM 4926 O O . GLY B 1 283 ? -14.781 37.562 -15.57 1 89.62 283 GLY B O 1
ATOM 4927 N N . GLY B 1 284 ? -16.094 37.375 -17.359 1 89.06 284 GLY B N 1
ATOM 4928 C CA . GLY B 1 284 ? -17.281 37.219 -16.531 1 89.06 284 GLY B CA 1
ATOM 4929 C C . GLY B 1 284 ? -17.203 35.969 -15.656 1 89.06 284 GLY B C 1
ATOM 4930 O O . GLY B 1 284 ? -17.5 36.031 -14.461 1 89.06 284 GLY B O 1
ATOM 4931 N N . ALA B 1 285 ? -16.828 34.844 -16.234 1 92.12 285 ALA B N 1
ATOM 4932 C CA . ALA B 1 285 ? -16.688 33.594 -15.5 1 92.12 285 ALA B CA 1
ATOM 4933 C C . ALA B 1 285 ? -15.594 33.719 -14.438 1 92.12 285 ALA B C 1
ATOM 4935 O O . ALA B 1 285 ? -15.742 33.219 -13.328 1 92.12 285 ALA B O 1
ATOM 4936 N N . GLU B 1 286 ? -14.523 34.344 -14.789 1 90.06 286 GLU B N 1
ATOM 4937 C CA . GLU B 1 286 ? -13.438 34.562 -13.828 1 90.06 286 GLU B CA 1
ATOM 4938 C C . GLU B 1 286 ? -13.93 35.281 -12.578 1 90.06 286 GLU B C 1
ATOM 4940 O O . GLU B 1 286 ? -13.672 34.812 -11.461 1 90.06 286 GLU B O 1
ATOM 4945 N N . GLN B 1 287 ? -14.664 36.375 -12.789 1 84.62 287 GLN B N 1
ATOM 4946 C CA . GLN B 1 287 ? -15.18 37.156 -11.664 1 84.62 287 GLN B CA 1
ATOM 4947 C C . GLN B 1 287 ? -16.172 36.312 -10.836 1 84.62 287 GLN B C 1
ATOM 4949 O O . GLN B 1 287 ? -16.125 36.344 -9.609 1 84.62 287 GLN B O 1
ATOM 4954 N N . ALA B 1 288 ? -16.969 35.625 -11.531 1 85.94 288 ALA B N 1
ATOM 4955 C CA . ALA B 1 288 ? -17.984 34.812 -10.852 1 85.94 288 ALA B CA 1
ATOM 4956 C C . ALA B 1 288 ? -17.344 33.719 -10.008 1 85.94 288 ALA B C 1
ATOM 4958 O O . ALA B 1 288 ? -17.766 33.469 -8.883 1 85.94 288 ALA B O 1
ATOM 4959 N N . MET B 1 289 ? -16.312 33.125 -10.477 1 86.06 289 MET B N 1
ATOM 4960 C CA . MET B 1 289 ? -15.688 32 -9.789 1 86.06 289 MET B CA 1
ATOM 4961 C C . MET B 1 289 ? -14.812 32.469 -8.633 1 86.06 289 MET B C 1
ATOM 4963 O O . MET B 1 289 ? -14.805 31.875 -7.562 1 86.06 289 MET B O 1
ATOM 4967 N N . ILE B 1 290 ? -14.062 33.5 -8.836 1 76.44 290 ILE B N 1
ATOM 4968 C CA . ILE B 1 290 ? -13.133 34.031 -7.832 1 76.44 290 ILE B CA 1
ATOM 4969 C C . ILE B 1 290 ? -13.906 34.688 -6.699 1 76.44 290 ILE B C 1
ATOM 4971 O O . ILE B 1 290 ? -13.625 34.469 -5.523 1 76.44 290 ILE B O 1
ATOM 4975 N N . HIS B 1 291 ? -14.906 35.531 -7.051 1 73.88 291 HIS B N 1
ATOM 4976 C CA . HIS B 1 291 ? -15.523 36.406 -6.055 1 73.88 291 HIS B CA 1
ATOM 4977 C C . HIS B 1 291 ? -16.828 35.781 -5.531 1 73.88 291 HIS B C 1
ATOM 4979 O O . HIS B 1 291 ? -17.203 36.031 -4.383 1 73.88 291 HIS B O 1
ATOM 4985 N N . ASN B 1 292 ? -17.547 35.031 -6.344 1 73.5 292 ASN B N 1
ATOM 4986 C CA . ASN B 1 292 ? -18.844 34.531 -5.93 1 73.5 292 ASN B CA 1
ATOM 4987 C C . ASN B 1 292 ? -18.812 33.031 -5.648 1 73.5 292 ASN B C 1
ATOM 4989 O O . ASN B 1 292 ? -19.797 32.438 -5.223 1 73.5 292 ASN B O 1
ATOM 4993 N N . GLY B 1 293 ? -17.703 32.469 -5.852 1 74 293 GLY B N 1
ATOM 4994 C CA . GLY B 1 293 ? -17.609 31.047 -5.664 1 74 293 GLY B CA 1
ATOM 4995 C C . GLY B 1 293 ? -18.547 30.25 -6.551 1 74 293 GLY B C 1
ATOM 4996 O O . GLY B 1 293 ? -19.109 29.234 -6.133 1 74 293 GLY B O 1
ATOM 4997 N N . SER B 1 294 ? -18.781 30.703 -7.738 1 79.75 294 SER B N 1
ATOM 4998 C CA . SER B 1 294 ? -19.766 30.109 -8.633 1 79.75 294 SER B CA 1
ATOM 4999 C C . SER B 1 294 ? -19.156 28.953 -9.422 1 79.75 294 SER B C 1
ATOM 5001 O O . SER B 1 294 ? -17.938 28.875 -9.57 1 79.75 294 SER B O 1
ATOM 5003 N N . SER B 1 295 ? -19.984 28.078 -9.812 1 89.25 295 SER B N 1
ATOM 5004 C CA . SER B 1 295 ? -19.578 27 -10.711 1 89.25 295 SER B CA 1
ATOM 5005 C C . SER B 1 295 ? -19.203 27.547 -12.086 1 89.25 295 SER B C 1
ATOM 5007 O O . SER B 1 295 ? -19.594 28.656 -12.453 1 89.25 295 SER B O 1
ATOM 5009 N N . LEU B 1 296 ? -18.359 26.844 -12.742 1 92.44 296 LEU B N 1
ATOM 5010 C CA . LEU B 1 296 ? -18.078 27.172 -14.133 1 92.44 296 LEU B CA 1
ATOM 5011 C C . LEU B 1 296 ? -19.125 26.562 -15.062 1 92.44 296 LEU B C 1
ATOM 5013 O O . LEU B 1 296 ? -19.297 25.344 -15.102 1 92.44 296 LEU B O 1
ATOM 5017 N N . LEU B 1 297 ? -19.766 27.422 -15.75 1 90.38 297 LEU B N 1
ATOM 5018 C CA . LEU B 1 297 ? -20.734 26.984 -16.75 1 90.38 297 LEU B CA 1
ATOM 5019 C C . LEU B 1 297 ? -20.125 27.016 -18.141 1 90.38 297 LEU B C 1
ATOM 5021 O O . LEU B 1 297 ? -19.156 27.734 -18.391 1 90.38 297 LEU B O 1
ATOM 5025 N N . PRO B 1 298 ? -20.703 26.203 -19.016 1 91.12 298 PRO B N 1
ATOM 5026 C CA . PRO B 1 298 ? -20.188 26.203 -20.375 1 91.12 298 PRO B CA 1
ATOM 5027 C C . PRO B 1 298 ? -20.156 27.594 -21 1 91.12 298 PRO B C 1
ATOM 5029 O O . PRO B 1 298 ? -19.25 27.891 -21.797 1 91.12 298 PRO B O 1
ATOM 5032 N N . ALA B 1 299 ? -21.062 28.391 -20.672 1 89.56 299 ALA B N 1
ATOM 5033 C CA . ALA B 1 299 ? -21.156 29.75 -21.219 1 89.56 299 ALA B CA 1
ATOM 5034 C C . ALA B 1 299 ? -19.891 30.547 -20.906 1 89.56 299 ALA B C 1
ATOM 5036 O O . ALA B 1 299 ? -19.547 31.484 -21.625 1 89.56 299 ALA B O 1
ATOM 5037 N N . GLY B 1 300 ? -19.203 30.219 -19.891 1 92.12 300 GLY B N 1
ATOM 5038 C CA . GLY B 1 300 ? -18.031 30.969 -19.453 1 92.12 300 GLY B CA 1
ATOM 5039 C C . GLY B 1 300 ? -16.734 30.406 -20.016 1 92.12 300 GLY B C 1
ATOM 5040 O O . GLY B 1 300 ? -15.664 30.969 -19.781 1 92.12 300 GLY B O 1
ATOM 5041 N N . VAL B 1 301 ? -16.844 29.391 -20.75 1 94.19 301 VAL B N 1
ATOM 5042 C CA . VAL B 1 301 ? -15.648 28.75 -21.266 1 94.19 301 VAL B CA 1
ATOM 5043 C C . VAL B 1 301 ? -15.289 29.344 -22.625 1 94.19 301 VAL B C 1
ATOM 5045 O O . VAL B 1 301 ? -16.141 29.438 -23.516 1 94.19 301 VAL B O 1
ATOM 5048 N N . ALA B 1 302 ? -14.023 29.75 -22.734 1 92.56 302 ALA B N 1
ATOM 5049 C CA . ALA B 1 302 ? -13.531 30.328 -24 1 92.56 302 ALA B CA 1
ATOM 5050 C C . ALA B 1 302 ? -12.805 29.266 -24.828 1 92.56 302 ALA B C 1
ATOM 5052 O O . ALA B 1 302 ? -12.93 29.25 -26.062 1 92.56 302 ALA B O 1
ATOM 5053 N N . ASP B 1 303 ? -12.086 28.469 -24.078 1 92.56 303 ASP B N 1
ATOM 5054 C CA . ASP B 1 303 ? -11.305 27.469 -24.797 1 92.56 303 ASP B CA 1
ATOM 5055 C C . ASP B 1 303 ? -10.797 26.375 -23.844 1 92.56 303 ASP B C 1
ATOM 5057 O O . ASP B 1 303 ? -10.992 26.469 -22.641 1 92.56 303 ASP B O 1
ATOM 5061 N N . VAL B 1 304 ? -10.289 25.281 -24.5 1 92.31 304 VAL B N 1
ATOM 5062 C CA . VAL B 1 304 ? -9.703 24.188 -23.75 1 92.31 304 VAL B CA 1
ATOM 5063 C C . VAL B 1 304 ? -8.336 23.828 -24.328 1 92.31 304 VAL B C 1
ATOM 5065 O O . VAL B 1 304 ? -8.156 23.797 -25.547 1 92.31 304 VAL B O 1
ATOM 5068 N N . CYS B 1 305 ? -7.375 23.75 -23.422 1 86.19 305 CYS B N 1
ATOM 5069 C CA . CYS B 1 305 ? -6.043 23.297 -23.812 1 86.19 305 CYS B CA 1
ATOM 5070 C C . CYS B 1 305 ? -5.758 21.906 -23.266 1 86.19 305 CYS B C 1
ATOM 5072 O O . CYS B 1 305 ? -5.785 21.688 -22.062 1 86.19 305 CYS B O 1
ATOM 5074 N N . GLY B 1 306 ? -5.43 21.031 -24.188 1 80.88 306 GLY B N 1
ATOM 5075 C CA . GLY B 1 306 ? -5.141 19.656 -23.812 1 80.88 306 GLY B CA 1
ATOM 5076 C C . GLY B 1 306 ? -6.316 18.719 -24.016 1 80.88 306 GLY B C 1
ATOM 5077 O O . GLY B 1 306 ? -7.398 19.156 -24.422 1 80.88 306 GLY B O 1
ATOM 5078 N N . SER B 1 307 ? -6.105 17.422 -23.906 1 82.94 307 SER B N 1
ATOM 5079 C CA . SER B 1 307 ? -7.133 16.391 -23.969 1 82.94 307 SER B CA 1
ATOM 5080 C C . SER B 1 307 ? -7.246 15.648 -22.656 1 82.94 307 SER B C 1
ATOM 5082 O O . SER B 1 307 ? -6.25 15.148 -22.125 1 82.94 307 SER B O 1
ATOM 5084 N N . PHE B 1 308 ? -8.438 15.773 -22.109 1 79.88 308 PHE B N 1
ATOM 5085 C CA . PHE B 1 308 ? -8.672 15.133 -20.812 1 79.88 308 PHE B CA 1
ATOM 5086 C C . PHE B 1 308 ? -10.086 14.57 -20.734 1 79.88 308 PHE B C 1
ATOM 5088 O O . PHE B 1 308 ? -11 15.078 -21.391 1 79.88 308 PHE B O 1
ATOM 5095 N N . PRO B 1 309 ? -10.211 13.461 -19.953 1 79.5 309 PRO B N 1
ATOM 5096 C CA . PRO B 1 309 ? -11.547 12.875 -19.781 1 79.5 309 PRO B CA 1
ATOM 5097 C C . PRO B 1 309 ? -12.375 13.602 -18.719 1 79.5 309 PRO B C 1
ATOM 5099 O O . PRO B 1 309 ? -11.852 14.461 -18 1 79.5 309 PRO B O 1
ATOM 5102 N N . LYS B 1 310 ? -13.656 13.242 -18.734 1 80.88 310 LYS B N 1
ATOM 5103 C CA . LYS B 1 310 ? -14.516 13.672 -17.641 1 80.88 310 LYS B CA 1
ATOM 5104 C C . LYS B 1 310 ? -13.953 13.242 -16.281 1 80.88 310 LYS B C 1
ATOM 5106 O O . LYS B 1 310 ? -13.477 12.117 -16.141 1 80.88 310 LYS B O 1
ATOM 5111 N N . GLY B 1 311 ? -14.008 14.195 -15.383 1 75.88 311 GLY B N 1
ATOM 5112 C CA . GLY B 1 311 ? -13.531 13.891 -14.039 1 75.88 311 GLY B CA 1
ATOM 5113 C C . GLY B 1 311 ? -12.086 14.289 -13.812 1 75.88 311 GLY B C 1
ATOM 5114 O O . GLY B 1 311 ? -11.578 14.195 -12.695 1 75.88 311 GLY B O 1
ATOM 5115 N N . ALA B 1 312 ? -11.406 14.75 -14.844 1 75.94 312 ALA B N 1
ATOM 5116 C CA . ALA B 1 312 ? -10.016 15.18 -14.719 1 75.94 312 ALA B CA 1
ATOM 5117 C C . ALA B 1 312 ? -9.914 16.5 -13.969 1 75.94 312 ALA B C 1
ATOM 5119 O O . ALA B 1 312 ? -10.859 17.297 -13.969 1 75.94 312 ALA B O 1
ATOM 5120 N N . VAL B 1 313 ? -8.789 16.609 -13.266 1 79.44 313 VAL B N 1
ATOM 5121 C CA . VAL B 1 313 ? -8.5 17.906 -12.656 1 79.44 313 VAL B CA 1
ATOM 5122 C C . VAL B 1 313 ? -7.77 18.797 -13.664 1 79.44 313 VAL B C 1
ATOM 5124 O O . VAL B 1 313 ? -6.805 18.359 -14.297 1 79.44 313 VAL B O 1
ATOM 5127 N N . VAL B 1 314 ? -8.352 19.969 -13.891 1 84.56 314 VAL B N 1
ATOM 5128 C CA . VAL B 1 314 ? -7.801 20.906 -14.867 1 84.56 314 VAL B CA 1
ATOM 5129 C C . VAL B 1 314 ? -7.523 22.25 -14.195 1 84.56 314 VAL B C 1
ATOM 5131 O O . VAL B 1 314 ? -8.109 22.562 -13.164 1 84.56 314 VAL B O 1
ATOM 5134 N N . GLU B 1 315 ? -6.52 22.875 -14.742 1 85.38 315 GLU B N 1
ATOM 5135 C CA . GLU B 1 315 ? -6.316 24.281 -14.367 1 85.38 315 GLU B CA 1
ATOM 5136 C C . GLU B 1 315 ? -7.27 25.203 -15.117 1 85.38 315 GLU B C 1
ATOM 5138 O O . GLU B 1 315 ? -7.574 24.969 -16.281 1 85.38 315 GLU B O 1
ATOM 5143 N N . VAL B 1 316 ? -7.715 26.219 -14.469 1 89.12 316 VAL B N 1
ATOM 5144 C CA . VAL B 1 316 ? -8.586 27.203 -15.094 1 89.12 316 VAL B CA 1
ATOM 5145 C C . VAL B 1 316 ? -7.859 28.547 -15.188 1 89.12 316 VAL B C 1
ATOM 5147 O O . VAL B 1 316 ? -7.348 29.062 -14.188 1 89.12 316 VAL B O 1
ATOM 5150 N N . ARG B 1 317 ? -7.832 29.016 -16.422 1 89.19 317 ARG B N 1
ATOM 5151 C CA . ARG B 1 317 ? -7.145 30.281 -16.688 1 89.19 317 ARG B CA 1
ATOM 5152 C C . ARG B 1 317 ? -8.117 31.328 -17.203 1 89.19 317 ARG B C 1
ATOM 5154 O O . ARG B 1 317 ? -8.875 31.078 -18.141 1 89.19 317 ARG B O 1
ATOM 5161 N N . GLY B 1 318 ? -8.109 32.469 -16.562 1 87.25 318 GLY B N 1
ATOM 5162 C CA . GLY B 1 318 ? -8.852 33.625 -17.031 1 87.25 318 GLY B CA 1
ATOM 5163 C C . GLY B 1 318 ? -7.953 34.719 -17.578 1 87.25 318 GLY B C 1
ATOM 5164 O O . GLY B 1 318 ? -6.766 34.5 -17.828 1 87.25 318 GLY B O 1
ATOM 5165 N N . PRO B 1 319 ? -8.617 35.844 -17.922 1 86.06 319 PRO B N 1
ATOM 5166 C CA . PRO B 1 319 ? -7.844 37 -18.422 1 86.06 319 PRO B CA 1
ATOM 5167 C C . PRO B 1 319 ? -6.738 37.438 -17.469 1 86.06 319 PRO B C 1
ATOM 5169 O O . PRO B 1 319 ? -5.707 37.938 -17.906 1 86.06 319 PRO B O 1
ATOM 5172 N N . GLY B 1 320 ? -6.973 37.219 -16.203 1 79.5 320 GLY B N 1
ATOM 5173 C CA . GLY B 1 320 ? -5.996 37.594 -15.203 1 79.5 320 GLY B CA 1
ATOM 5174 C C . GLY B 1 320 ? -4.965 36.531 -14.93 1 79.5 320 GLY B C 1
ATOM 5175 O O . GLY B 1 320 ? -4.086 36.719 -14.078 1 79.5 320 GLY B O 1
ATOM 5176 N N . GLY B 1 321 ? -5.098 35.438 -15.602 1 82.19 321 GLY B N 1
ATOM 5177 C CA . GLY B 1 321 ? -4.18 34.344 -15.383 1 82.19 321 GLY B CA 1
ATOM 5178 C C . GLY B 1 321 ? -4.855 33.094 -14.828 1 82.19 321 GLY B C 1
ATOM 5179 O O . GLY B 1 321 ? -6.066 32.938 -14.969 1 82.19 321 GLY B O 1
ATOM 5180 N N . ILE B 1 322 ? -4.016 32.219 -14.234 1 82.38 322 ILE B N 1
ATOM 5181 C CA . ILE B 1 322 ? -4.555 31.016 -13.648 1 82.38 322 ILE B CA 1
ATOM 5182 C C . ILE B 1 322 ? -5.273 31.344 -12.344 1 82.38 322 ILE B C 1
ATOM 5184 O O . ILE B 1 322 ? -4.703 31.984 -11.461 1 82.38 322 ILE B O 1
ATOM 5188 N N . ILE B 1 323 ? -6.516 30.906 -12.25 1 79.25 323 ILE B N 1
ATOM 5189 C CA . ILE B 1 323 ? -7.301 31.312 -11.086 1 79.25 323 ILE B CA 1
ATOM 5190 C C . ILE B 1 323 ? -7.473 30.125 -10.148 1 79.25 323 ILE B C 1
ATOM 5192 O O . ILE B 1 323 ? -7.863 30.281 -8.992 1 79.25 323 ILE B O 1
ATOM 5196 N N . GLY B 1 324 ? -7.262 28.969 -10.602 1 78.88 324 GLY B N 1
ATOM 5197 C CA . GLY B 1 324 ? -7.422 27.812 -9.727 1 78.88 324 GLY B CA 1
ATOM 5198 C C . GLY B 1 324 ? -7.461 26.5 -10.484 1 78.88 324 GLY B C 1
ATOM 5199 O O . GLY B 1 324 ? -7.008 26.406 -11.625 1 78.88 324 GLY B O 1
ATOM 5200 N N . LYS B 1 325 ? -7.828 25.484 -9.766 1 81.44 325 LYS B N 1
ATOM 5201 C CA . LYS B 1 325 ? -7.977 24.156 -10.344 1 81.44 325 LYS B CA 1
ATOM 5202 C C . LYS B 1 325 ? -9.281 23.5 -9.898 1 81.44 325 LYS B C 1
ATOM 5204 O O . LYS B 1 325 ? -9.812 23.828 -8.828 1 81.44 325 LYS B O 1
ATOM 5209 N N . GLY B 1 326 ? -9.781 22.734 -10.781 1 81.56 326 GLY B N 1
ATOM 5210 C CA . GLY B 1 326 ? -11.031 22.062 -10.469 1 81.56 326 GLY B CA 1
ATOM 5211 C C . GLY B 1 326 ? -11.227 20.781 -11.266 1 81.56 326 GLY B C 1
ATOM 5212 O O . GLY B 1 326 ? -10.562 20.562 -12.281 1 81.56 326 GLY B O 1
ATOM 5213 N N . GLN B 1 327 ? -12.039 20.016 -10.688 1 80.31 327 GLN B N 1
ATOM 5214 C CA . GLN B 1 327 ? -12.422 18.781 -11.383 1 80.31 327 GLN B CA 1
ATOM 5215 C C . GLN B 1 327 ? -13.547 19.047 -12.375 1 80.31 327 GLN B C 1
ATOM 5217 O O . GLN B 1 327 ? -14.594 19.578 -12.008 1 80.31 327 GLN B O 1
ATOM 5222 N N . THR B 1 328 ? -13.312 18.609 -13.648 1 87.19 328 THR B N 1
ATOM 5223 C CA . THR B 1 328 ? -14.297 18.891 -14.688 1 87.19 328 THR B CA 1
ATOM 5224 C C . THR B 1 328 ? -15.344 17.781 -14.75 1 87.19 328 THR B C 1
ATOM 5226 O O . THR B 1 328 ? -15.031 16.609 -14.547 1 87.19 328 THR B O 1
ATOM 5229 N N . HIS B 1 329 ? -16.484 18.188 -15.062 1 86.44 329 HIS B N 1
ATOM 5230 C CA . HIS B 1 329 ? -17.562 17.234 -15.266 1 86.44 329 HIS B CA 1
ATOM 5231 C C . HIS B 1 329 ? -17.75 16.922 -16.75 1 86.44 329 HIS B C 1
ATOM 5233 O O . HIS B 1 329 ? -18.719 16.25 -17.125 1 86.44 329 HIS B O 1
ATOM 5239 N N . TYR B 1 330 ? -16.922 17.453 -17.578 1 85.94 330 TYR B N 1
ATOM 5240 C CA . TYR B 1 330 ? -16.906 17.234 -19.031 1 85.94 330 TYR B CA 1
ATOM 5241 C C . TYR B 1 330 ? -15.516 16.797 -19.484 1 85.94 330 TYR B C 1
ATOM 5243 O O . TYR B 1 330 ? -14.508 17.156 -18.875 1 85.94 330 TYR B O 1
ATOM 5251 N N . SER B 1 331 ? -15.602 15.969 -20.547 1 87 331 SER B N 1
ATOM 5252 C CA . SER B 1 331 ? -14.344 15.766 -21.25 1 87 331 SER B CA 1
ATOM 5253 C C . SER B 1 331 ? -13.945 17.016 -22.047 1 87 331 SER B C 1
ATOM 5255 O O . SER B 1 331 ? -14.766 17.906 -22.25 1 87 331 SER B O 1
ATOM 5257 N N . SER B 1 332 ? -12.625 17.031 -22.422 1 90.06 332 SER B N 1
ATOM 5258 C CA . SER B 1 332 ? -12.18 18.141 -23.25 1 90.06 332 SER B CA 1
ATOM 5259 C C . SER B 1 332 ? -13.039 18.266 -24.516 1 90.06 332 SER B C 1
ATOM 5261 O O . SER B 1 332 ? -13.414 19.375 -24.906 1 90.06 332 SER B O 1
ATOM 5263 N N . ASP B 1 333 ? -13.359 17.125 -25.047 1 87.5 333 ASP B N 1
ATOM 5264 C CA . ASP B 1 333 ? -14.172 17.125 -26.266 1 87.5 333 ASP B CA 1
ATOM 5265 C C . ASP B 1 333 ? -15.578 17.656 -25.984 1 87.5 333 ASP B C 1
ATOM 5267 O O . ASP B 1 333 ? -16.125 18.438 -26.766 1 87.5 333 ASP B O 1
ATOM 5271 N N . GLU B 1 334 ? -16.109 17.25 -24.922 1 88.06 334 GLU B N 1
ATOM 5272 C CA . GLU B 1 334 ? -17.438 17.703 -24.547 1 88.06 334 GLU B CA 1
ATOM 5273 C C . GLU B 1 334 ? -17.469 19.203 -24.266 1 88.06 334 GLU B C 1
ATOM 5275 O O . GLU B 1 334 ? -18.438 19.875 -24.594 1 88.06 334 GLU B O 1
ATOM 5280 N N . ILE B 1 335 ? -16.422 19.656 -23.625 1 91.12 335 ILE B N 1
ATOM 5281 C CA . ILE B 1 335 ? -16.359 21.078 -23.328 1 91.12 335 ILE B CA 1
ATOM 5282 C C . ILE B 1 335 ? -16.312 21.875 -24.625 1 91.12 335 ILE B C 1
ATOM 5284 O O . ILE B 1 335 ? -16.984 22.891 -24.766 1 91.12 335 ILE B O 1
ATOM 5288 N N . LEU B 1 336 ? -15.578 21.438 -25.578 1 89.62 336 LEU B N 1
ATOM 5289 C CA . LEU B 1 336 ? -15.445 22.141 -26.844 1 89.62 336 LEU B CA 1
ATOM 5290 C C . LEU B 1 336 ? -16.766 22.188 -27.594 1 89.62 336 LEU B C 1
ATOM 5292 O O . LEU B 1 336 ? -17.062 23.156 -28.281 1 89.62 336 LEU B O 1
ATOM 5296 N N . GLU B 1 337 ? -17.531 21.188 -27.344 1 87.81 337 GLU B N 1
ATOM 5297 C CA . GLU B 1 337 ? -18.844 21.156 -27.969 1 87.81 337 GLU B CA 1
ATOM 5298 C C . GLU B 1 337 ? -19.812 22.094 -27.25 1 87.81 337 GLU B C 1
ATOM 5300 O O . GLU B 1 337 ? -20.672 22.719 -27.891 1 87.81 337 GLU B O 1
ATOM 5305 N N . ALA B 1 338 ? -19.641 22.125 -26 1 87.69 338 ALA B N 1
ATOM 5306 C CA . ALA B 1 338 ? -20.625 22.844 -25.188 1 87.69 338 ALA B CA 1
ATOM 5307 C C . ALA B 1 338 ? -20.188 24.297 -24.953 1 87.69 338 ALA B C 1
ATOM 5309 O O . ALA B 1 338 ? -20.984 25.141 -24.547 1 87.69 338 ALA B O 1
ATOM 5310 N N . LYS B 1 339 ? -18.938 24.609 -25.219 1 88.81 339 LYS B N 1
ATOM 5311 C CA . LYS B 1 339 ? -18.391 25.906 -24.844 1 88.81 339 LYS B CA 1
ATOM 5312 C C . LYS B 1 339 ? -19.219 27.047 -25.438 1 88.81 339 LYS B C 1
ATOM 5314 O O . LYS B 1 339 ? -19.641 26.984 -26.578 1 88.81 339 LYS B O 1
ATOM 5319 N N . GLY B 1 340 ? -19.438 28.016 -24.641 1 84.25 340 GLY B N 1
ATOM 5320 C CA . GLY B 1 340 ? -20.141 29.203 -25.078 1 84.25 340 GLY B CA 1
ATOM 5321 C C . GLY B 1 340 ? -21.656 29.062 -25.016 1 84.25 340 GLY B C 1
ATOM 5322 O O . GLY B 1 340 ? -22.391 30.031 -25.203 1 84.25 340 GLY B O 1
ATOM 5323 N N . LYS B 1 341 ? -22.062 27.859 -24.688 1 81.81 341 LYS B N 1
ATOM 5324 C CA . LYS B 1 341 ? -23.5 27.625 -24.688 1 81.81 341 LYS B CA 1
ATOM 5325 C C . LYS B 1 341 ? -24.094 27.859 -23.297 1 81.81 341 LYS B C 1
ATOM 5327 O O . LYS B 1 341 ? -23.453 27.516 -22.281 1 81.81 341 LYS B O 1
ATOM 5332 N N . ARG B 1 342 ? -25.266 28.5 -23.281 1 78.06 342 ARG B N 1
ATOM 5333 C CA . ARG B 1 342 ? -25.953 28.703 -22.016 1 78.06 342 ARG B CA 1
ATOM 5334 C C . ARG B 1 342 ? -26.688 27.438 -21.578 1 78.06 342 ARG B C 1
ATOM 5336 O O . ARG B 1 342 ? -26.938 26.547 -22.406 1 78.06 342 ARG B O 1
ATOM 5343 N N . SER B 1 343 ? -26.953 27.297 -20.266 1 73.75 343 SER B N 1
ATOM 5344 C CA . SER B 1 343 ? -27.562 26.125 -19.672 1 73.75 343 SER B CA 1
ATOM 5345 C C . SER B 1 343 ? -28.875 25.766 -20.359 1 73.75 343 SER B C 1
ATOM 5347 O O . SER B 1 343 ? -29.219 24.578 -20.484 1 73.75 343 SER B O 1
ATOM 5349 N N . ASP B 1 344 ? -29.547 26.734 -20.766 1 72.75 344 ASP B N 1
ATOM 5350 C CA . ASP B 1 344 ? -30.828 26.516 -21.422 1 72.75 344 ASP B CA 1
ATOM 5351 C C . ASP B 1 344 ? -30.641 25.875 -22.797 1 72.75 344 ASP B C 1
ATOM 5353 O O . ASP B 1 344 ? -31.547 25.25 -23.328 1 72.75 344 ASP B O 1
ATOM 5357 N N . GLN B 1 345 ? -29.531 25.984 -23.391 1 68.88 345 GLN B N 1
ATOM 5358 C CA . GLN B 1 345 ? -29.219 25.453 -24.719 1 68.88 345 GLN B CA 1
ATOM 5359 C C . GLN B 1 345 ? -28.656 24.047 -24.625 1 68.88 345 GLN B C 1
ATOM 5361 O O . GLN B 1 345 ? -28.266 23.453 -25.641 1 68.88 345 GLN B O 1
ATOM 5366 N N . LEU B 1 346 ? -28.438 23.641 -23.625 1 63.25 346 LEU B N 1
ATOM 5367 C CA . LEU B 1 346 ? -27.938 22.281 -23.406 1 63.25 346 LEU B CA 1
ATOM 5368 C C . LEU B 1 346 ? -29 21.391 -22.781 1 63.25 346 LEU B C 1
ATOM 5370 O O . LEU B 1 346 ? -28.859 21 -21.609 1 63.25 346 LEU B O 1
ATOM 5374 N N . PRO B 1 347 ? -30 21 -23.516 1 58.84 347 PRO B N 1
ATOM 5375 C CA . PRO B 1 347 ? -31.109 20.203 -22.984 1 58.84 347 PRO B CA 1
ATOM 5376 C C . PRO B 1 347 ? -30.688 18.766 -22.641 1 58.84 347 PRO B C 1
ATOM 5378 O O . PRO B 1 347 ? -29.859 18.188 -23.328 1 58.84 347 PRO B O 1
ATOM 5381 N N . GLY B 1 348 ? -31.078 18.375 -21.203 1 56.09 348 GLY B N 1
ATOM 5382 C CA . GLY B 1 348 ? -30.922 16.984 -20.797 1 56.09 348 GLY B CA 1
ATOM 5383 C C . GLY B 1 348 ? -29.672 16.734 -20 1 56.09 348 GLY B C 1
ATOM 5384 O O . GLY B 1 348 ? -29.422 15.609 -19.562 1 56.09 348 GLY B O 1
ATOM 5385 N N . ALA B 1 349 ? -28.875 17.766 -20.016 1 57.97 349 ALA B N 1
ATOM 5386 C CA . ALA B 1 349 ? -27.625 17.453 -19.312 1 57.97 349 ALA B CA 1
ATOM 5387 C C . ALA B 1 349 ? -27.875 17.391 -17.797 1 57.97 349 ALA B C 1
ATOM 5389 O O . ALA B 1 349 ? -28.453 18.297 -17.219 1 57.97 349 ALA B O 1
ATOM 5390 N N . LYS B 1 350 ? -27.719 16.312 -17.281 1 58.56 350 LYS B N 1
ATOM 5391 C CA . LYS B 1 350 ? -27.875 16.062 -15.852 1 58.56 350 LYS B CA 1
ATOM 5392 C C . LYS B 1 350 ? -26.984 16.984 -15.031 1 58.56 350 LYS B C 1
ATOM 5394 O O . LYS B 1 350 ? -27.344 17.375 -13.922 1 58.56 350 LYS B O 1
ATOM 5399 N N . GLN B 1 351 ? -25.922 17.344 -15.523 1 68.5 351 GLN B N 1
ATOM 5400 C CA . GLN B 1 351 ? -24.969 18.266 -14.898 1 68.5 351 GLN B CA 1
ATOM 5401 C C . GLN B 1 351 ? -24.516 19.328 -15.891 1 68.5 351 GLN B C 1
ATOM 5403 O O . GLN B 1 351 ? -23.875 19.031 -16.891 1 68.5 351 GLN B O 1
ATOM 5408 N N . VAL B 1 352 ? -24.969 20.578 -15.602 1 78.94 352 VAL B N 1
ATOM 5409 C CA . VAL B 1 352 ? -24.734 21.656 -16.547 1 78.94 352 VAL B CA 1
ATOM 5410 C C . VAL B 1 352 ? -23.375 22.312 -16.266 1 78.94 352 VAL B C 1
ATOM 5412 O O . VAL B 1 352 ? -22.734 22.812 -17.188 1 78.94 352 VAL B O 1
ATOM 5415 N N . GLU B 1 353 ? -22.859 22.219 -15.102 1 89.31 353 GLU B N 1
ATOM 5416 C CA . GLU B 1 353 ? -21.609 22.875 -14.734 1 89.31 353 GLU B CA 1
ATOM 5417 C C . GLU B 1 353 ? -20.406 22.094 -15.25 1 89.31 353 GLU B C 1
ATOM 5419 O O . GLU B 1 353 ? -20.344 20.859 -15.109 1 89.31 353 GLU B O 1
ATOM 5424 N N . VAL B 1 354 ? -19.562 22.844 -15.859 1 92.06 354 VAL B N 1
ATOM 5425 C CA . VAL B 1 354 ? -18.297 22.234 -16.281 1 92.06 354 VAL B CA 1
ATOM 5426 C C . VAL B 1 354 ? -17.469 21.875 -15.047 1 92.06 354 VAL B C 1
ATOM 5428 O O . VAL B 1 354 ? -16.922 20.766 -14.969 1 92.06 354 VAL B O 1
ATOM 5431 N N . ILE B 1 355 ? -17.359 22.844 -14.18 1 89.06 355 ILE B N 1
ATOM 5432 C CA . ILE B 1 355 ? -16.766 22.641 -12.867 1 89.06 355 ILE B CA 1
ATOM 5433 C C . ILE B 1 355 ? -17.719 23.141 -11.781 1 89.06 355 ILE B C 1
ATOM 5435 O O . ILE B 1 355 ? -18.047 24.328 -11.742 1 89.06 355 ILE B O 1
ATOM 5439 N N . HIS B 1 356 ? -18.156 22.203 -10.945 1 85.88 356 HIS B N 1
ATOM 5440 C CA . HIS B 1 356 ? -19.016 22.594 -9.828 1 85.88 356 HIS B CA 1
ATOM 5441 C C . HIS B 1 356 ? -18.219 23.344 -8.766 1 85.88 356 HIS B C 1
ATOM 5443 O O . HIS B 1 356 ? -17.031 23.078 -8.562 1 85.88 356 HIS B O 1
ATOM 5449 N N . ARG B 1 357 ? -18.984 24.234 -8.117 1 79.75 357 ARG B N 1
ATOM 5450 C CA . ARG B 1 357 ? -18.328 25.062 -7.113 1 79.75 357 ARG B CA 1
ATOM 5451 C C . ARG B 1 357 ? -17.656 24.203 -6.047 1 79.75 357 ARG B C 1
ATOM 5453 O O . ARG B 1 357 ? -16.609 24.578 -5.508 1 79.75 357 ARG B O 1
ATOM 5460 N N . ASN B 1 358 ? -18.203 23.062 -5.82 1 69.25 358 ASN B N 1
ATOM 5461 C CA . ASN B 1 358 ? -17.641 22.156 -4.805 1 69.25 358 ASN B CA 1
ATOM 5462 C C . ASN B 1 358 ? -16.391 21.453 -5.305 1 69.25 358 ASN B C 1
ATOM 5464 O O . ASN B 1 358 ? -15.641 20.891 -4.516 1 69.25 358 ASN B O 1
ATOM 5468 N N . ASP B 1 359 ? -16.203 21.516 -6.609 1 75.25 359 ASP B N 1
ATOM 5469 C CA . ASP B 1 359 ? -15.062 20.859 -7.223 1 75.25 359 ASP B CA 1
ATOM 5470 C C . ASP B 1 359 ? -14.023 21.875 -7.691 1 75.25 359 ASP B C 1
ATOM 5472 O O . ASP B 1 359 ? -13.242 21.594 -8.602 1 75.25 359 ASP B O 1
ATOM 5476 N N . TRP B 1 360 ? -14.156 23.031 -7.105 1 76 360 TRP B N 1
ATOM 5477 C CA . TRP B 1 360 ? -13.312 24.141 -7.52 1 76 360 TRP B CA 1
ATOM 5478 C C . TRP B 1 360 ? -12.453 24.641 -6.359 1 76 360 TRP B C 1
ATOM 5480 O O . TRP B 1 360 ? -12.922 24.703 -5.219 1 76 360 TRP B O 1
ATOM 5490 N N . VAL B 1 361 ? -11.156 24.844 -6.645 1 71.44 361 VAL B N 1
ATOM 5491 C CA . VAL B 1 361 ? -10.25 25.438 -5.664 1 71.44 361 VAL B CA 1
ATOM 5492 C C . VAL B 1 361 ? -9.562 26.656 -6.266 1 71.44 361 VAL B C 1
ATOM 5494 O O . VAL B 1 361 ? -8.906 26.562 -7.305 1 71.44 361 VAL B O 1
ATOM 5497 N N . ASN B 1 362 ? -9.789 27.859 -5.641 1 62.28 362 ASN B N 1
ATOM 5498 C CA . ASN B 1 362 ? -9.133 29.094 -6.066 1 62.28 362 ASN B CA 1
ATOM 5499 C C . ASN B 1 362 ? -7.66 29.109 -5.676 1 62.28 362 ASN B C 1
ATOM 5501 O O . ASN B 1 362 ? -7.297 28.656 -4.59 1 62.28 362 ASN B O 1
ATOM 5505 N N . LEU B 1 363 ? -6.832 29.375 -6.695 1 57.66 363 LEU B N 1
ATOM 5506 C CA . LEU B 1 363 ? -5.422 29.531 -6.352 1 57.66 363 LEU B CA 1
ATOM 5507 C C . LEU B 1 363 ? -5.215 30.75 -5.465 1 57.66 363 LEU B C 1
ATOM 5509 O O . LEU B 1 363 ? -4.305 30.781 -4.633 1 57.66 363 LEU B O 1
ATOM 5513 N N . PHE B 1 364 ? -5.879 32.031 -5.875 1 44.94 364 PHE B N 1
ATOM 5514 C CA . PHE B 1 364 ? -5.664 33.281 -5.148 1 44.94 364 PHE B CA 1
ATOM 5515 C C . PHE B 1 364 ? -6.633 33.406 -3.979 1 44.94 364 PHE B C 1
ATOM 5517 O O . PHE B 1 364 ? -7.723 33.969 -4.125 1 44.94 364 PHE B O 1
ATOM 5524 N N . ASP B 1 365 ? -7.102 32.531 -3.514 1 41.19 365 ASP B N 1
ATOM 5525 C CA . ASP B 1 365 ? -7.898 33 -2.383 1 41.19 365 ASP B CA 1
ATOM 5526 C C . ASP B 1 365 ? -7.164 34.094 -1.602 1 41.19 365 ASP B C 1
ATOM 5528 O O . ASP B 1 365 ? -6.086 33.844 -1.058 1 41.19 365 ASP B O 1
ATOM 5532 N N . GLU B 1 366 ? -7.227 35.312 -1.982 1 32.41 366 GLU B N 1
ATOM 5533 C CA . GLU B 1 366 ? -6.867 36.594 -1.351 1 32.41 366 GLU B CA 1
ATOM 5534 C C . GLU B 1 366 ? -7.234 36.594 0.131 1 32.41 366 GLU B C 1
ATOM 5536 O O . GLU B 1 366 ? -8.406 36.438 0.487 1 32.41 366 GLU B O 1
ATOM 5541 N N . GLY B 1 367 ? -6.672 36 1.009 1 30.75 367 GLY B N 1
ATOM 5542 C CA . GLY B 1 367 ? -6.715 36.656 2.307 1 30.75 367 GLY B CA 1
ATOM 5543 C C . GLY B 1 367 ? -6.773 38.156 2.211 1 30.75 367 GLY B C 1
ATOM 5544 O O . GLY B 1 367 ? -6.805 38.875 3.232 1 30.75 367 GLY B O 1
ATOM 5545 N N . GLU B 1 368 ? -6.352 38.875 1.141 1 27.81 368 GLU B N 1
ATOM 5546 C CA . GLU B 1 368 ? -6.246 40.312 1.281 1 27.81 368 GLU B CA 1
ATOM 5547 C C . GLU B 1 368 ? -7.625 40.969 1.38 1 27.81 368 GLU B C 1
ATOM 5549 O O . GLU B 1 368 ? -7.738 42.156 1.65 1 27.81 368 GLU B O 1
ATOM 5554 N N . ASN B 1 369 ? -8.664 40.625 0.751 1 26.83 369 ASN B N 1
ATOM 5555 C CA . ASN B 1 369 ? -9.656 41.688 0.822 1 26.83 369 ASN B CA 1
ATOM 5556 C C . ASN B 1 369 ? -10.32 41.75 2.195 1 26.83 369 ASN B C 1
ATOM 5558 O O . ASN B 1 369 ? -11.531 41.938 2.295 1 26.83 369 ASN B O 1
ATOM 5562 N N . LYS B 1 370 ? -9.797 41.125 3.281 1 26.17 370 LYS B N 1
ATOM 5563 C CA . LYS B 1 370 ? -10.117 41.906 4.457 1 26.17 370 LYS B CA 1
ATOM 5564 C C . LYS B 1 370 ? -9.109 43.062 4.648 1 26.17 370 LYS B C 1
ATOM 5566 O O . LYS B 1 370 ? -7.918 42.875 4.414 1 26.17 370 LYS B O 1
#

Sequence (740 aa):
MKKQRIVVKIGSSSLTNSNGSIDEAKIKEHTEAISLLKENGHEVILITSGAVAAGFSALGYPSRPVTIKGKQAAAAVGQTLLMQQYMDHLKRYGLTPAQILLTRNDFSKRERYRNAYATVMELLERGVVPIINENDSTSVEELTFGDNDMLSALVSGLIHADQLMILTDINGLYDANPNENPDAKRFDYLTDITPELLGYAGSAGSKVGTGGMKSKLLAAQTALSLGVKVFIGTGAGREKLKLILDGKGDGTYIGDKELSSVNNTRQWIMFHSPISGEIIIDGGAEQAMIHNGSSLLPAGVADVCGSFPKGAVVEVRGPGGIIGKGQTHYSSDEILEAKGKRSDQLPGAKQVEVIHRNDWVNLFDEGENKMKKQRIVVKIGSSSLTNSNGSIDEAKIKEHTEAISLLKENGHEVILITSGAVAAGFSALGYPSRPVTIKGKQAAAAVGQTLLMQQYMDHLKRYGLTPAQILLTRNDFSKRERYRNAYATVMELLERGVVPIINENDSTSVEELTFGDNDMLSALVSGLIHADQLMILTDINGLYDANPNENPDAKRFDYLTDITPELLGYAGSAGSKVGTGGMKSKLLAAQTALSLGVKVFIGTGAGREKLKLILDGKGDGTYIGDKELSSVNNTRQWIMFHSPISGEIIIDGGAEQAMIHNGSSLLPAGVADVCGSFPKGAVVEVRGPGGIIGKGQTHYSSDEILEAKGKRSDQLPGAKQVEVIHRNDWVNLFDEGENK

Radius of gyration: 27.95 Å; Cα contacts (8 Å, |Δi|>4): 1650; chains: 2; bounding box: 58×79×72 Å

InterPro domains:
  IPR001048 Aspartate/glutamate/uridylate kinase [PF00696] (4-232)
  IPR001057 Glutamate/acetylglutamate kinase [PR00474] (41-55)
  IPR001057 Glutamate/acetylglutamate kinase [PR00474] (75-103)
  IPR001057 Glutamate/acetylglutamate kinase [PR00474] (115-136)
  IPR001057 Glutamate/acetylglutamate kinase [PR00474] (147-174)
  IPR001057 Glutamate/acetylglutamate kinase [PR00474] (208-228)
  IPR002478 PUA domain [PF01472] (277-345)
  IPR002478 PUA domain [SM00359] (277-359)
  IPR005715 Glutamate 5-kinase/delta-1-pyrroline-5-carboxylate synthase [MF_00456] (4-258)
  IPR005715 Glutamate 5-kinase/delta-1-pyrroline-5-carboxylate synthase [TIGR01027] (4-361)
  IPR011529 Glutamate 5-kinase [PIRSF000729] (2-360)
  IPR015947 PUA-like superfamily [SSF88697] (277-361)
  IPR019797 Glutamate 5-kinase, conserved site [PS00902] (206-223)
  IPR036393 Acetylglutamate kinase-like superfamily [G3DSA:3.40.1160.10] (1-261)
  IPR036393 Acetylglutamate kinase-like superfamily [SSF53633] (4-254)
  IPR036974 PUA domain superfamily [G3DSA:2.30.130.10] (266-362)
  IPR041739 Glutamate-5-kinase domain [cd04242] (5-254)

Nearest PDB structures (foldseek):
  8zpj-assembly1_A-1  TM=6.923E-01  e=1.308E-39  Escherichia coli K-12
  4q1t-assembly1_B  TM=6.821E-01  e=2.436E-35  Burkholderia thailandensis E264
  4q1t-assembly1_C  TM=6.763E-01  e=5.610E-34  Burkholderia thailandensis E264
  4q1t-assembly1_D  TM=6.636E-01  e=1.204E-31  Burkholderia thailandensis E264
  2w21-assembly1_A-2  TM=9.274E-01  e=4.264E-25  Escherichia coli BL21